Protein AF-A0A1G0J4D3-F1 (afdb_monomer)

Sequence (479 aa):
MLTIAQRDCLKGFVGCELVTIQEKIHYDWGIYLDSVKSYDGVDLGTKILYLEKSITQGCQTFLNTLDKLYKPELMGAAKEANLDFIRSLKTINDLFFNNKVKYGIYGVRDALTHFFSSLGPFNPQDFKDEIQKMIHRGIEVLSQNHQEEIIARKRKREEEEKTIANQSNWRNELDLPSDQRRNSARLVGAQTRLSFIDTAFLAELLRQHNSITTISLSAEDDRLSSLIPSGFFYNRIIMDSELSLTILRRNILEHDERRQHRHAYAAVIGELIRVAGLTVFSLNQAFELTTRQYFQYLNNLNSTEIRELIVAEQLTLERAQRLTPEQFHNLRCSPGVRELIISNQLSLEQALSLTLQQGSNLNTTVVRELMTAGRLSLEQVLVLTARQSDNLSTLAVQELMTAGRLSLEQALSLTSEQGISLNTLAVQQLMTAGRLSLEQALALTTRQRLEITLGNPDAVLAELTQQPQATSSSYRPSF

Structure (mmCIF, N/CA/C/O backbone):
data_AF-A0A1G0J4D3-F1
#
_entry.id   AF-A0A1G0J4D3-F1
#
loop_
_atom_site.group_PDB
_atom_site.id
_atom_site.type_symbol
_atom_site.label_atom_id
_atom_site.label_alt_id
_atom_site.label_comp_id
_atom_site.label_asym_id
_atom_site.label_entity_id
_atom_site.label_seq_id
_atom_site.pdbx_PDB_ins_code
_atom_site.Cartn_x
_atom_site.Cartn_y
_atom_site.Cartn_z
_atom_site.occupancy
_atom_site.B_iso_or_equiv
_atom_site.auth_seq_id
_atom_site.auth_comp_id
_atom_site.auth_asym_id
_atom_site.auth_atom_id
_atom_site.pdbx_PDB_model_num
ATOM 1 N N . MET A 1 1 ? 17.667 19.031 2.108 1.00 80.25 1 MET A N 1
ATOM 2 C CA . MET A 1 1 ? 16.733 18.608 1.046 1.00 80.25 1 MET A CA 1
ATOM 3 C C . MET A 1 1 ? 16.545 17.097 1.129 1.00 80.25 1 MET A C 1
ATOM 5 O O . MET A 1 1 ? 17.538 16.399 1.307 1.00 80.25 1 MET A O 1
ATOM 9 N N . LEU A 1 2 ? 15.306 16.600 1.010 1.00 84.94 2 LEU A N 1
ATOM 10 C CA . LEU A 1 2 ? 15.001 15.160 1.058 1.00 84.94 2 LEU A CA 1
ATOM 11 C C . LEU A 1 2 ? 15.649 14.383 -0.094 1.00 84.94 2 LEU A C 1
ATOM 13 O O . LEU A 1 2 ? 15.691 14.875 -1.226 1.00 84.94 2 LEU A O 1
ATOM 17 N N . THR A 1 3 ? 16.089 13.154 0.185 1.00 87.31 3 THR A N 1
ATOM 18 C CA . THR A 1 3 ? 16.503 12.207 -0.861 1.00 87.31 3 THR A CA 1
ATOM 19 C C . THR A 1 3 ? 15.300 11.756 -1.694 1.00 87.31 3 THR A C 1
ATOM 21 O O . THR A 1 3 ? 14.150 11.911 -1.278 1.00 87.31 3 THR A O 1
ATOM 24 N N . ILE A 1 4 ? 15.554 11.173 -2.871 1.00 81.75 4 ILE A N 1
ATOM 25 C CA . ILE A 1 4 ? 14.494 10.611 -3.728 1.00 81.75 4 ILE A CA 1
ATOM 26 C C . ILE A 1 4 ? 13.693 9.555 -2.952 1.00 81.75 4 ILE A C 1
ATOM 28 O O . ILE A 1 4 ? 12.484 9.693 -2.817 1.00 81.75 4 ILE A O 1
ATOM 32 N N . ALA A 1 5 ? 14.373 8.595 -2.316 1.00 74.31 5 ALA A N 1
ATOM 33 C CA . ALA A 1 5 ? 13.722 7.539 -1.538 1.00 74.31 5 ALA A CA 1
ATOM 34 C C . ALA A 1 5 ? 12.887 8.076 -0.359 1.00 74.31 5 ALA A C 1
ATOM 36 O O . ALA A 1 5 ? 11.788 7.589 -0.102 1.00 74.31 5 ALA A O 1
ATOM 37 N N . GLN A 1 6 ? 13.379 9.099 0.351 1.00 78.88 6 GLN A N 1
ATOM 38 C CA . GLN A 1 6 ? 12.625 9.748 1.429 1.00 78.88 6 GLN A CA 1
ATOM 39 C C . GLN A 1 6 ? 11.379 10.458 0.894 1.00 78.88 6 GLN A C 1
ATOM 41 O O . GLN A 1 6 ? 10.313 10.350 1.498 1.00 78.88 6 GLN A O 1
ATOM 46 N N . ARG A 1 7 ? 11.500 11.159 -0.240 1.00 84.81 7 ARG A N 1
ATOM 47 C CA . ARG A 1 7 ? 10.378 11.848 -0.882 1.00 84.81 7 ARG A CA 1
ATOM 48 C C . ARG A 1 7 ? 9.329 10.856 -1.376 1.00 84.81 7 ARG A C 1
ATOM 50 O O . ARG A 1 7 ? 8.154 11.074 -1.113 1.00 84.81 7 ARG A O 1
ATOM 57 N N . ASP A 1 8 ? 9.732 9.772 -2.031 1.00 78.69 8 ASP A N 1
ATOM 58 C CA . ASP A 1 8 ? 8.810 8.764 -2.568 1.00 78.69 8 ASP A CA 1
ATOM 59 C C . ASP A 1 8 ? 8.074 8.016 -1.448 1.00 78.69 8 ASP A C 1
ATOM 61 O O . ASP A 1 8 ? 6.857 7.846 -1.503 1.00 78.69 8 ASP A O 1
ATOM 65 N N . CYS A 1 9 ? 8.778 7.666 -0.368 1.00 77.38 9 CYS A N 1
ATOM 66 C CA . CYS A 1 9 ? 8.155 7.100 0.829 1.00 77.38 9 CYS A CA 1
ATOM 67 C C . CYS A 1 9 ? 7.154 8.085 1.464 1.00 77.38 9 CYS A C 1
ATOM 69 O O . CYS A 1 9 ? 6.017 7.724 1.770 1.00 77.38 9 CYS A O 1
ATOM 71 N N . LEU A 1 10 ? 7.536 9.361 1.600 1.00 80.38 10 LEU A N 1
ATOM 72 C CA . LEU A 1 10 ? 6.659 10.398 2.146 1.00 80.38 10 LEU A CA 1
ATOM 73 C C . LEU A 1 10 ? 5.417 10.628 1.269 1.00 80.38 10 LEU A C 1
ATOM 75 O O . LEU A 1 10 ? 4.319 10.785 1.803 1.00 80.38 10 LEU A O 1
ATOM 79 N N . LYS A 1 11 ? 5.567 10.584 -0.061 1.00 83.31 11 LYS A N 1
ATOM 80 C CA . LYS A 1 11 ? 4.449 10.638 -1.013 1.00 83.31 11 LYS A CA 1
ATOM 81 C C . LYS A 1 11 ? 3.458 9.498 -0.786 1.00 83.31 11 LYS A C 1
ATOM 83 O O . LYS A 1 11 ? 2.263 9.760 -0.729 1.00 83.31 11 LYS A O 1
ATOM 88 N N . GLY A 1 12 ? 3.936 8.272 -0.569 1.00 72.12 12 GLY A N 1
ATOM 89 C CA . GLY A 1 12 ? 3.065 7.131 -0.262 1.00 72.12 12 GLY A CA 1
ATOM 90 C C . GLY A 1 12 ? 2.218 7.324 1.005 1.00 72.12 12 GLY A C 1
ATOM 91 O O . GLY A 1 12 ? 1.116 6.789 1.108 1.00 72.12 12 GLY A O 1
ATOM 92 N N . PHE A 1 13 ? 2.685 8.132 1.962 1.00 74.62 13 PHE A N 1
ATOM 93 C CA . PHE A 1 13 ? 1.947 8.421 3.193 1.00 74.62 13 PHE A CA 1
ATOM 94 C C . PHE A 1 13 ? 0.997 9.614 3.076 1.00 74.62 13 PHE A C 1
ATOM 96 O O . PHE A 1 13 ? -0.169 9.505 3.456 1.00 74.62 13 PHE A O 1
ATOM 103 N N . VAL A 1 14 ? 1.489 10.757 2.592 1.00 82.50 14 VAL A N 1
ATOM 104 C CA . VAL A 1 14 ? 0.778 12.050 2.659 1.00 82.50 14 VAL A CA 1
ATOM 105 C C . VAL A 1 14 ? 0.734 12.795 1.323 1.00 82.50 14 VAL A C 1
ATOM 107 O O . VAL A 1 14 ? 0.334 13.954 1.286 1.00 82.50 14 VAL A O 1
ATOM 110 N N . GLY A 1 15 ? 1.168 12.166 0.232 1.00 78.75 15 GLY A N 1
ATOM 111 C CA . GLY A 1 15 ? 1.247 12.780 -1.089 1.00 78.75 15 GLY A CA 1
ATOM 112 C C . GLY A 1 15 ? -0.112 13.021 -1.746 1.00 78.75 15 GLY A C 1
ATOM 113 O O . GLY A 1 15 ? -1.117 12.398 -1.415 1.00 78.75 15 GLY A O 1
ATOM 114 N N . CYS A 1 16 ? -0.117 13.938 -2.709 1.00 79.69 16 CYS A N 1
ATOM 115 C CA . CYS A 1 16 ? -1.209 14.149 -3.653 1.00 79.69 16 CYS A CA 1
ATOM 116 C C . CYS A 1 16 ? -0.578 14.512 -5.002 1.00 79.69 16 CYS A C 1
ATOM 118 O O . CYS A 1 16 ? 0.007 15.594 -5.139 1.00 79.69 16 CYS A O 1
ATOM 120 N N . GLU A 1 17 ? -0.626 13.609 -5.980 1.00 78.81 17 GLU A N 1
ATOM 121 C CA . GLU A 1 17 ? -0.011 13.820 -7.294 1.00 78.81 17 GLU A CA 1
ATOM 122 C C . GLU A 1 17 ? -1.015 13.652 -8.425 1.00 78.81 17 GLU A C 1
ATOM 124 O O . GLU A 1 17 ? -1.852 12.759 -8.422 1.00 78.81 17 GLU A O 1
ATOM 129 N N . LEU A 1 18 ? -0.925 14.550 -9.405 1.00 75.50 18 LEU A N 1
ATOM 130 C CA . LEU A 1 18 ? -1.690 14.450 -10.636 1.00 75.50 18 LEU A CA 1
ATOM 131 C C . LEU A 1 18 ? -1.098 13.320 -11.481 1.00 75.50 18 LEU A C 1
ATOM 133 O O . LEU A 1 18 ? 0.056 13.411 -11.900 1.00 75.50 18 LEU A O 1
ATOM 137 N N . VAL A 1 19 ? -1.891 12.297 -11.762 1.00 73.81 19 VAL A N 1
ATOM 138 C CA . VAL A 1 19 ? -1.533 11.192 -12.646 1.00 73.81 19 VAL A CA 1
ATOM 139 C C . VAL A 1 19 ? -2.452 11.244 -13.859 1.00 73.81 19 VAL A C 1
ATOM 141 O O . VAL A 1 19 ? -3.677 11.243 -13.744 1.00 73.81 19 VAL A O 1
ATOM 144 N N . THR A 1 20 ? -1.854 11.328 -15.045 1.00 61.28 20 THR A N 1
ATOM 145 C CA . THR A 1 20 ? -2.599 11.288 -16.308 1.00 61.28 20 THR A CA 1
ATOM 146 C C . THR A 1 20 ? -2.457 9.895 -16.897 1.00 61.28 20 THR A C 1
ATOM 148 O O . THR A 1 20 ? -1.362 9.505 -17.297 1.00 61.28 20 THR A O 1
ATOM 151 N N . ILE A 1 21 ? -3.555 9.142 -16.940 1.00 60.88 21 ILE A N 1
ATOM 152 C CA . ILE A 1 21 ? -3.608 7.819 -17.571 1.00 60.88 21 ILE A CA 1
ATOM 153 C C . ILE A 1 21 ? -4.717 7.873 -18.615 1.00 60.88 21 ILE A C 1
ATOM 155 O O . ILE A 1 21 ? -5.859 8.170 -18.275 1.00 60.88 21 ILE A O 1
ATOM 159 N N . GLN A 1 22 ? -4.386 7.594 -19.881 1.00 61.81 22 GLN A N 1
ATOM 160 C CA . GLN A 1 22 ? -5.367 7.492 -20.975 1.00 61.81 22 GLN A CA 1
ATOM 161 C C . GLN A 1 22 ? -6.316 8.707 -21.062 1.00 61.81 22 GLN A C 1
ATOM 163 O O . GLN A 1 22 ? -7.534 8.550 -21.084 1.00 61.81 22 GLN A O 1
ATOM 168 N N . GLU A 1 23 ? -5.758 9.924 -21.043 1.00 58.19 23 GLU A N 1
ATOM 169 C CA . GLU A 1 23 ? -6.499 11.203 -21.111 1.00 58.19 23 GLU A CA 1
ATOM 170 C C . GLU A 1 23 ? -7.454 11.491 -19.936 1.00 58.19 23 GLU A C 1
ATOM 172 O O . GLU A 1 23 ? -8.075 12.554 -19.893 1.00 58.19 23 GLU A O 1
ATOM 177 N N . LYS A 1 24 ? -7.534 10.610 -18.931 1.00 56.47 24 LYS A N 1
ATOM 178 C CA . LYS A 1 24 ? -8.230 10.893 -17.676 1.00 56.47 24 LYS A CA 1
ATOM 179 C C . LYS A 1 24 ? -7.252 11.408 -16.632 1.00 56.47 24 LYS A C 1
ATOM 181 O O . LYS A 1 24 ? -6.213 10.807 -16.351 1.00 56.47 24 LYS A O 1
ATOM 186 N N . ILE A 1 25 ? -7.618 12.544 -16.052 1.00 68.62 25 ILE A N 1
ATOM 187 C CA . ILE A 1 25 ? -6.897 13.161 -14.949 1.00 68.62 25 ILE A CA 1
ATOM 188 C C . ILE A 1 25 ? -7.377 12.509 -13.652 1.00 68.62 25 ILE A C 1
ATOM 190 O O . ILE A 1 25 ? -8.534 12.671 -13.261 1.00 68.62 25 ILE A O 1
ATOM 194 N N . HIS A 1 26 ? -6.484 11.783 -12.986 1.00 74.44 26 HIS A N 1
ATOM 195 C CA . HIS A 1 26 ? -6.712 11.226 -11.658 1.00 74.44 26 HIS A CA 1
ATOM 196 C C . HIS A 1 26 ? -5.673 11.777 -10.681 1.00 74.44 26 HIS A C 1
ATOM 198 O O . HIS A 1 26 ? -4.576 12.164 -11.073 1.00 74.44 26 HIS A O 1
ATOM 204 N N . TYR A 1 27 ? -6.023 11.847 -9.401 1.00 77.94 27 TYR A N 1
ATOM 205 C CA . TYR A 1 27 ? -5.075 12.202 -8.349 1.00 77.94 27 TYR A CA 1
ATOM 206 C C . TYR A 1 27 ? -4.734 10.943 -7.564 1.00 77.94 27 TYR A C 1
ATOM 208 O O . TYR A 1 27 ? -5.650 10.287 -7.066 1.00 77.94 27 TYR A O 1
ATOM 216 N N . ASP A 1 28 ? -3.447 10.629 -7.466 1.00 78.62 28 ASP A N 1
ATOM 217 C CA . ASP A 1 28 ? -2.931 9.605 -6.565 1.00 78.62 28 ASP A CA 1
ATOM 218 C C . ASP A 1 28 ? -2.740 10.212 -5.173 1.00 78.62 28 ASP A C 1
ATOM 220 O O . ASP A 1 28 ? -2.178 11.306 -5.033 1.00 78.62 28 ASP A O 1
ATOM 224 N N . TRP A 1 29 ? -3.267 9.536 -4.157 1.00 79.00 29 TRP A N 1
ATOM 225 C CA . TRP A 1 29 ? -3.338 10.028 -2.785 1.00 79.00 29 TRP A CA 1
ATOM 226 C C . TRP A 1 29 ? -2.551 9.101 -1.869 1.00 79.00 29 TRP A C 1
ATOM 228 O O . TRP A 1 29 ? -2.761 7.892 -1.853 1.00 79.00 29 TRP A O 1
ATOM 238 N N . GLY A 1 30 ? -1.689 9.686 -1.041 1.00 76.75 30 GLY A N 1
ATOM 239 C CA . GLY A 1 30 ? -1.041 8.959 0.037 1.00 76.75 30 GLY A CA 1
ATOM 240 C C . GLY A 1 30 ? -2.078 8.403 1.013 1.00 76.75 30 GLY A C 1
ATOM 241 O O . GLY A 1 30 ? -3.129 9.012 1.231 1.00 76.75 30 GLY A O 1
ATOM 242 N N . ILE A 1 31 ? -1.759 7.265 1.630 1.00 76.56 31 ILE A N 1
ATOM 243 C CA . ILE A 1 31 ? -2.691 6.447 2.425 1.00 76.56 31 ILE A CA 1
ATOM 244 C C . ILE A 1 31 ? -3.465 7.278 3.466 1.00 76.56 31 ILE A C 1
ATOM 246 O O . ILE A 1 31 ? -4.669 7.085 3.654 1.00 76.56 31 ILE A O 1
ATOM 250 N N . TYR A 1 32 ? -2.807 8.235 4.131 1.00 85.62 32 TYR A N 1
ATOM 251 C CA . TYR A 1 32 ? -3.454 9.053 5.160 1.00 85.62 32 TYR A CA 1
ATOM 252 C C . TYR A 1 32 ? -4.364 10.135 4.576 1.00 85.62 32 TYR A C 1
ATOM 254 O O . TYR A 1 32 ? -5.433 10.393 5.131 1.00 85.62 32 TYR A O 1
ATOM 262 N N . LEU A 1 33 ? -3.982 10.764 3.460 1.00 86.25 33 LEU A N 1
ATOM 263 C CA . LEU A 1 33 ? -4.863 11.727 2.799 1.00 86.25 33 LEU A CA 1
ATOM 264 C C . LEU A 1 33 ? -6.063 11.038 2.148 1.00 86.25 33 LEU A C 1
ATOM 266 O O . LEU A 1 33 ? -7.168 11.575 2.215 1.00 86.25 33 LEU A O 1
ATOM 270 N N . ASP A 1 34 ? -5.876 9.847 1.580 1.00 85.94 34 ASP A N 1
ATOM 271 C CA . ASP A 1 34 ? -6.977 9.069 1.013 1.00 85.94 34 ASP A CA 1
ATOM 272 C C . ASP A 1 34 ? -7.981 8.640 2.093 1.00 85.94 34 ASP A C 1
ATOM 274 O O . ASP A 1 34 ? -9.190 8.797 1.922 1.00 85.94 34 ASP A O 1
ATOM 278 N N . SER A 1 35 ? -7.491 8.231 3.268 1.00 85.12 35 SER A N 1
ATOM 279 C CA . SER A 1 35 ? -8.334 7.933 4.438 1.00 85.12 35 SER A CA 1
ATOM 280 C C . SER A 1 35 ? -9.130 9.159 4.913 1.00 85.12 35 SER A C 1
ATOM 282 O O . SER A 1 35 ? -10.306 9.062 5.261 1.00 85.12 35 SER A O 1
ATOM 284 N N . VAL A 1 36 ? -8.519 10.351 4.895 1.00 91.31 36 VAL A N 1
ATOM 285 C CA . VAL A 1 36 ? -9.209 11.613 5.225 1.00 91.31 36 VAL A CA 1
ATOM 286 C C . VAL A 1 36 ? -10.280 11.954 4.188 1.00 91.31 36 VAL A C 1
ATOM 288 O O . VAL A 1 36 ? -11.389 12.363 4.541 1.00 91.31 36 VAL A O 1
ATOM 291 N N . LYS A 1 37 ? -9.959 11.782 2.906 1.00 91.06 37 LYS A N 1
ATOM 292 C CA . LYS A 1 37 ? -10.846 12.075 1.779 1.00 91.06 37 LYS A CA 1
ATOM 293 C C . LYS A 1 37 ? -12.049 11.132 1.733 1.00 91.06 37 LYS A C 1
ATOM 295 O O . LYS A 1 37 ? -13.166 11.620 1.567 1.00 91.06 37 LYS A O 1
ATOM 300 N N . SER A 1 38 ? -11.835 9.831 1.901 1.00 88.94 38 SER A N 1
ATOM 301 C CA . SER A 1 38 ? -12.855 8.778 1.774 1.00 88.94 38 SER A CA 1
ATOM 302 C C . SER A 1 38 ? -13.813 8.675 2.965 1.00 88.94 38 SER A C 1
ATOM 304 O O . SER A 1 38 ? -14.865 8.057 2.851 1.00 88.94 38 SER A O 1
ATOM 306 N N . TYR A 1 39 ? -13.496 9.288 4.108 1.00 92.94 39 TYR A N 1
ATOM 307 C CA . TYR A 1 39 ? -14.358 9.205 5.285 1.00 92.94 39 TYR A CA 1
ATOM 308 C C . TYR A 1 39 ? -15.636 10.050 5.149 1.00 92.94 39 TYR A C 1
ATOM 310 O O . TYR A 1 39 ? -15.591 11.276 5.214 1.00 92.94 39 TYR A O 1
ATOM 318 N N . ASP A 1 40 ? -16.802 9.419 5.042 1.00 91.75 40 ASP A N 1
ATOM 319 C CA . ASP A 1 40 ? -18.080 10.120 4.811 1.00 91.75 40 ASP A CA 1
ATOM 320 C C . ASP A 1 40 ? -18.756 10.669 6.080 1.00 91.75 40 ASP A C 1
ATOM 322 O O . ASP A 1 40 ? -19.785 11.340 6.016 1.00 91.75 40 ASP A O 1
ATOM 326 N N . GLY A 1 41 ? -18.187 10.421 7.264 1.00 90.19 41 GLY A N 1
ATOM 327 C CA . GLY A 1 41 ? -18.811 10.809 8.534 1.00 90.19 41 GLY A CA 1
ATOM 328 C C . GLY A 1 41 ? -18.705 12.296 8.901 1.00 90.19 41 GLY A C 1
ATOM 329 O O . GLY A 1 41 ? -19.231 12.690 9.952 1.00 90.19 41 GLY A O 1
ATOM 330 N N . VAL A 1 42 ? -18.022 13.108 8.082 1.00 93.19 42 VAL A N 1
ATOM 331 C CA . VAL A 1 42 ? -17.946 14.578 8.180 1.00 93.19 42 VAL A CA 1
ATOM 332 C C . VAL A 1 42 ? -17.938 15.233 6.796 1.00 93.19 42 VAL A C 1
ATOM 334 O O . VAL A 1 42 ? -17.523 14.629 5.808 1.00 93.19 42 VAL A O 1
ATOM 337 N N . ASP A 1 43 ? -18.361 16.495 6.736 1.00 93.94 43 ASP A N 1
ATOM 338 C CA . ASP A 1 43 ? -18.357 17.278 5.503 1.00 93.94 43 ASP A CA 1
ATOM 339 C C . ASP A 1 43 ? -16.943 17.705 5.068 1.00 93.94 43 ASP A C 1
ATOM 341 O O . ASP A 1 43 ? -15.987 17.715 5.851 1.00 93.94 43 ASP A O 1
ATOM 345 N N . LEU A 1 44 ? -16.824 18.102 3.801 1.00 92.88 44 LEU A N 1
ATOM 346 C CA . LEU A 1 44 ? -15.562 18.494 3.174 1.00 92.88 44 LEU A CA 1
ATOM 347 C C . LEU A 1 44 ? -14.873 19.681 3.869 1.00 92.88 44 LEU A C 1
ATOM 349 O O . LEU A 1 44 ? -13.650 19.685 4.005 1.00 92.88 44 LEU A O 1
ATOM 353 N N . GLY A 1 45 ? -15.640 20.657 4.365 1.00 93.69 45 GLY A N 1
ATOM 354 C CA . GLY A 1 45 ? -15.091 21.794 5.102 1.00 93.69 45 GLY A CA 1
ATOM 355 C C . GLY A 1 45 ? -14.469 21.367 6.426 1.00 93.69 45 GLY A C 1
ATOM 356 O O . GLY A 1 45 ? -13.368 21.806 6.761 1.00 93.69 45 GLY A O 1
ATOM 357 N N . THR A 1 46 ? -15.115 20.444 7.140 1.00 95.31 46 THR A N 1
ATOM 358 C CA . THR A 1 46 ? -14.546 19.829 8.347 1.00 95.31 46 THR A CA 1
ATOM 359 C C . THR A 1 46 ? -13.260 19.054 8.028 1.00 95.31 46 THR A C 1
ATOM 361 O O . THR A 1 46 ? -12.273 19.213 8.746 1.00 95.31 46 THR A O 1
ATOM 364 N N . LYS A 1 47 ? -13.209 18.272 6.938 1.00 95.62 47 LYS A N 1
ATOM 365 C CA . LYS A 1 47 ? -11.980 17.559 6.524 1.00 95.62 47 LYS A CA 1
ATOM 366 C C . LYS A 1 47 ? -10.814 18.528 6.311 1.00 95.62 47 LYS A C 1
ATOM 368 O O . LYS A 1 47 ? -9.745 18.346 6.892 1.00 95.62 47 LYS A O 1
ATOM 373 N N . ILE A 1 48 ? -11.043 19.590 5.537 1.00 95.81 48 ILE A N 1
ATOM 374 C CA . ILE A 1 48 ? -10.027 20.606 5.229 1.00 95.81 48 ILE A CA 1
ATOM 375 C C . ILE A 1 48 ? -9.574 21.341 6.494 1.00 95.81 48 ILE A C 1
ATOM 377 O O . ILE A 1 48 ? -8.374 21.488 6.712 1.00 95.81 48 ILE A O 1
ATOM 381 N N . LEU A 1 49 ? -10.507 21.739 7.367 1.00 96.31 49 LEU A N 1
ATOM 382 C CA . LEU A 1 49 ? -10.176 22.390 8.638 1.00 96.31 49 LEU A CA 1
ATOM 383 C C . LEU A 1 49 ? -9.202 21.550 9.470 1.00 96.31 49 LEU A C 1
ATOM 385 O O . LEU A 1 49 ? -8.242 22.070 10.034 1.00 96.31 49 LEU A O 1
ATOM 389 N N . TYR A 1 50 ? -9.446 20.245 9.564 1.00 97.31 50 TYR A N 1
ATOM 390 C CA . TYR A 1 50 ? -8.618 19.367 10.382 1.00 97.31 50 TYR A CA 1
ATOM 391 C C . TYR A 1 50 ? -7.283 19.009 9.725 1.00 97.31 50 TYR A C 1
ATOM 393 O O . TYR A 1 50 ? -6.298 18.838 10.445 1.00 97.31 50 TYR A O 1
ATOM 401 N N . LEU A 1 51 ? -7.207 18.987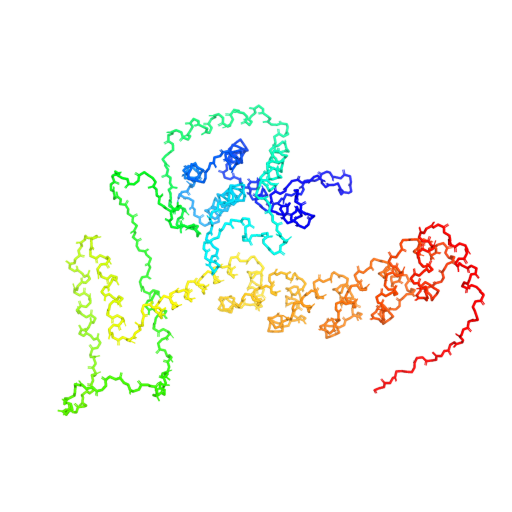 8.391 1.00 97.00 51 LEU A N 1
ATOM 402 C CA . LEU A 1 51 ? -5.932 18.927 7.673 1.00 97.00 51 LEU A CA 1
ATOM 403 C C . LEU A 1 51 ? -5.074 20.165 7.956 1.00 97.00 51 LEU A C 1
ATOM 405 O O . LEU A 1 51 ? -3.910 20.023 8.323 1.00 97.00 51 LEU A O 1
ATOM 409 N N . GLU A 1 52 ? -5.644 21.369 7.893 1.00 96.69 52 GLU A N 1
ATOM 410 C CA . GLU A 1 52 ? -4.925 22.601 8.249 1.00 96.69 52 GLU A CA 1
ATOM 411 C C . GLU A 1 52 ? -4.469 22.585 9.713 1.00 96.69 52 GLU A C 1
ATOM 413 O O . GLU A 1 52 ? -3.316 22.897 10.023 1.00 96.69 52 GLU A O 1
ATOM 418 N N . LYS A 1 53 ? -5.345 22.165 10.636 1.00 97.38 53 LYS A N 1
ATOM 419 C CA . LYS A 1 53 ? -4.999 22.028 12.059 1.00 97.38 53 LYS A CA 1
ATOM 420 C C . LYS A 1 53 ? -3.883 21.004 12.283 1.00 97.38 53 LYS A C 1
ATOM 422 O O . LYS A 1 53 ? -3.038 21.235 13.145 1.00 97.38 53 LYS A O 1
ATOM 427 N N . SER A 1 54 ? -3.816 19.935 11.485 1.00 96.88 54 SER A N 1
ATOM 428 C CA . SER A 1 54 ? -2.776 18.902 11.605 1.00 96.88 54 SER A CA 1
ATOM 429 C C . SER A 1 54 ? -1.361 19.423 11.338 1.00 96.88 54 SER A C 1
ATOM 431 O O . SER A 1 54 ? -0.411 18.880 11.894 1.00 96.88 54 SER A O 1
ATOM 433 N N . ILE A 1 55 ? -1.215 20.510 10.574 1.00 96.75 55 ILE A N 1
ATOM 434 C CA . ILE A 1 55 ? 0.084 21.139 10.274 1.00 96.75 55 ILE A CA 1
ATOM 435 C C . ILE A 1 55 ? 0.284 22.501 10.962 1.00 96.75 55 ILE A C 1
ATOM 437 O O . ILE A 1 55 ? 1.345 23.107 10.850 1.00 96.75 55 ILE A O 1
ATOM 441 N N . THR A 1 56 ? -0.709 23.001 11.703 1.00 95.62 56 THR A N 1
ATOM 442 C CA . THR A 1 56 ? -0.620 24.297 12.411 1.00 95.62 56 THR A CA 1
ATOM 443 C C . THR A 1 56 ? -0.665 24.163 13.931 1.00 95.62 56 THR A C 1
ATOM 445 O O . THR A 1 56 ? -0.122 25.013 14.635 1.00 95.62 56 THR A O 1
ATOM 448 N N . GLN A 1 57 ? -1.263 23.096 14.464 1.00 95.00 57 GLN A N 1
ATOM 449 C CA . GLN A 1 57 ? -1.400 22.875 15.902 1.00 95.00 57 GLN A CA 1
ATOM 450 C C . GLN A 1 57 ? -0.392 21.840 16.405 1.00 95.00 57 GLN A C 1
ATOM 452 O O . GLN A 1 57 ? -0.328 20.722 15.902 1.00 95.00 57 GLN A O 1
ATOM 457 N N . GLY A 1 58 ? 0.356 22.181 17.459 1.00 91.94 58 GLY A N 1
ATOM 458 C CA . GLY A 1 58 ? 1.224 21.217 18.141 1.00 91.94 58 GLY A CA 1
ATOM 459 C C . GLY A 1 58 ? 0.437 20.052 18.760 1.00 91.94 58 GLY A C 1
ATOM 460 O O . GLY A 1 58 ? -0.755 20.182 19.045 1.00 91.94 58 GLY A O 1
ATOM 461 N N . CYS A 1 59 ? 1.121 18.931 19.013 1.00 92.44 59 CYS A N 1
ATOM 462 C CA . CYS A 1 59 ? 0.526 17.635 19.375 1.00 92.44 59 CYS A CA 1
ATOM 463 C C . CYS A 1 59 ? -0.612 17.705 20.407 1.00 92.44 59 CYS A C 1
ATOM 465 O O . CYS A 1 59 ? -1.718 17.243 20.138 1.00 92.44 59 CYS A O 1
ATOM 467 N N . GLN A 1 60 ? -0.385 18.314 21.577 1.00 90.50 60 GLN A N 1
ATOM 468 C CA . GLN A 1 60 ? -1.401 18.335 22.636 1.00 90.50 60 GLN A CA 1
ATOM 469 C C . GLN A 1 60 ? -2.627 19.179 22.264 1.00 90.50 60 GLN A C 1
ATOM 471 O O . GLN A 1 60 ? -3.759 18.783 22.546 1.00 90.50 60 GLN A O 1
ATOM 476 N N . THR A 1 61 ? -2.413 20.332 21.628 1.00 92.75 61 THR A N 1
ATOM 477 C CA . THR A 1 61 ? -3.504 21.187 21.142 1.00 92.75 61 THR A CA 1
ATOM 478 C C . THR A 1 61 ? -4.316 20.443 20.093 1.00 92.75 61 THR A C 1
ATOM 480 O O . THR A 1 61 ? -5.541 20.423 20.169 1.00 92.75 61 THR A O 1
ATOM 483 N N . PHE A 1 62 ? -3.637 19.762 19.170 1.00 95.88 62 PHE A N 1
ATOM 484 C CA . PHE A 1 62 ? -4.292 18.998 18.122 1.00 95.88 62 PHE A CA 1
ATOM 485 C C . PHE A 1 62 ? -5.072 17.797 18.668 1.00 95.88 62 PHE A C 1
ATOM 487 O O . PHE A 1 62 ? -6.212 17.583 18.271 1.00 95.88 62 PHE A O 1
ATOM 494 N N . LEU A 1 63 ? -4.526 17.069 19.647 1.00 92.31 63 LEU A N 1
ATOM 495 C CA . LEU A 1 63 ? -5.232 15.996 20.354 1.00 92.31 63 LEU A CA 1
ATOM 496 C C . LEU A 1 63 ? -6.547 16.487 20.981 1.00 92.31 63 LEU A C 1
ATOM 498 O O . LEU A 1 63 ? -7.573 15.824 20.857 1.00 92.31 63 LEU A O 1
ATOM 502 N N . ASN A 1 64 ? -6.544 17.671 21.600 1.00 91.19 64 ASN A N 1
ATOM 503 C CA . ASN A 1 64 ? -7.766 18.269 22.147 1.00 91.19 64 ASN A CA 1
ATOM 504 C C . ASN A 1 64 ? -8.764 18.659 21.043 1.00 91.19 64 ASN A C 1
ATOM 506 O O . ASN A 1 64 ? -9.971 18.611 21.259 1.00 91.19 64 ASN A O 1
ATOM 510 N N . THR A 1 65 ? -8.285 19.038 19.857 1.00 93.19 65 THR A N 1
ATOM 511 C CA . THR A 1 65 ? -9.147 19.288 18.695 1.00 93.19 65 THR A CA 1
ATOM 512 C C . THR A 1 65 ? -9.749 17.981 18.156 1.00 93.19 65 THR A C 1
ATOM 514 O O . THR A 1 65 ? -10.933 17.943 17.812 1.00 93.19 65 THR A O 1
ATOM 517 N N . LEU A 1 66 ? -8.967 16.896 18.113 1.00 94.62 66 LEU A N 1
ATOM 518 C CA . LEU A 1 66 ? -9.415 15.565 17.683 1.00 94.62 66 LEU A CA 1
ATOM 519 C C . LEU A 1 66 ? -10.444 14.950 18.642 1.00 94.62 66 LEU A C 1
ATOM 521 O O . LEU A 1 66 ? -11.371 14.286 18.185 1.00 94.62 66 LEU A O 1
ATOM 525 N N . ASP A 1 67 ? -10.368 15.251 19.941 1.00 92.31 67 ASP A N 1
ATOM 526 C CA . ASP A 1 67 ? -11.399 14.859 20.915 1.00 92.31 67 ASP A CA 1
ATOM 527 C C . ASP A 1 67 ? -12.809 15.346 20.540 1.00 92.31 67 ASP A C 1
ATOM 529 O O . ASP A 1 67 ? -13.795 14.786 21.012 1.00 92.31 67 ASP A O 1
ATOM 533 N N . LYS A 1 68 ? -12.922 16.385 19.702 1.00 91.62 68 LYS A N 1
ATOM 534 C CA . LYS A 1 68 ? -14.203 16.925 19.218 1.00 91.62 68 LYS A CA 1
ATOM 535 C C . LYS A 1 68 ? -14.701 16.252 17.934 1.00 91.62 68 LYS A C 1
ATOM 537 O O . LYS A 1 68 ? -15.830 16.510 17.514 1.00 91.62 68 LYS A O 1
ATOM 542 N N . LEU A 1 69 ? -13.864 15.449 17.271 1.00 92.56 69 LEU A N 1
ATOM 543 C CA . LEU A 1 69 ? -14.238 14.640 16.100 1.00 92.56 69 LEU A CA 1
ATOM 544 C C . LEU A 1 69 ? -14.684 13.233 16.463 1.00 92.56 69 LEU A C 1
ATOM 546 O O . LEU A 1 69 ? -15.380 12.601 15.665 1.00 92.56 69 LEU A O 1
ATOM 550 N N . TYR A 1 70 ? -14.237 12.729 17.610 1.00 92.12 70 TYR A N 1
ATOM 551 C CA . TYR A 1 70 ? -14.570 11.384 18.032 1.00 92.12 70 TYR A CA 1
ATOM 552 C C . TYR A 1 70 ? -16.045 11.281 18.411 1.00 92.12 70 TYR A C 1
ATOM 554 O O . TYR A 1 70 ? -16.549 12.074 19.209 1.00 92.12 70 TYR A O 1
ATOM 562 N N . LYS A 1 71 ? -16.718 10.284 17.837 1.00 88.44 71 LYS A N 1
ATOM 563 C CA . LYS A 1 71 ? -18.141 10.004 18.044 1.00 88.44 71 LYS A CA 1
ATOM 564 C C . LYS A 1 71 ? -18.295 8.687 18.817 1.00 88.44 71 LYS A C 1
ATOM 566 O O . LYS A 1 71 ? -18.351 7.629 18.186 1.00 88.44 71 LYS A O 1
ATOM 571 N N . PRO A 1 72 ? -18.312 8.711 20.167 1.00 84.31 72 PRO A N 1
ATOM 572 C CA . PRO A 1 72 ? -18.385 7.498 20.992 1.00 8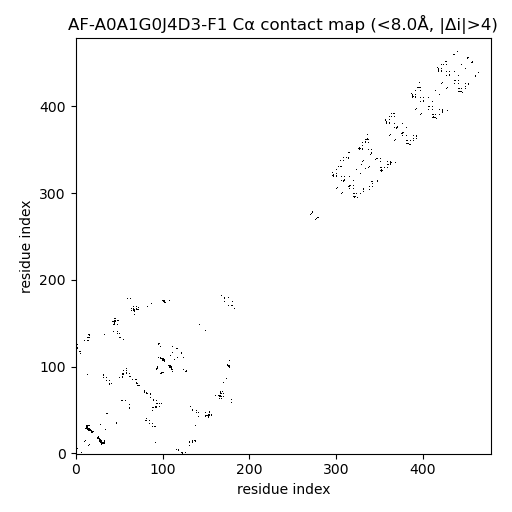4.31 72 PRO A CA 1
ATOM 573 C C . PRO A 1 72 ? -19.665 6.676 20.782 1.00 84.31 72 PRO A C 1
ATOM 575 O O . PRO A 1 72 ? -19.708 5.510 21.158 1.00 84.31 72 PRO A O 1
ATOM 578 N N . GLU A 1 73 ? -20.708 7.278 20.213 1.00 88.00 73 GLU A N 1
ATOM 579 C CA . GLU A 1 73 ? -21.977 6.636 19.879 1.00 88.00 73 GLU A CA 1
ATOM 580 C C . GLU A 1 73 ? -21.906 5.703 18.659 1.00 88.00 73 GLU A C 1
ATOM 582 O O . GLU A 1 73 ? -22.820 4.905 18.447 1.00 88.00 73 GLU A O 1
ATOM 587 N N . LEU A 1 74 ? -20.845 5.788 17.847 1.00 86.69 74 LEU A N 1
ATOM 588 C CA . LEU A 1 74 ? -20.663 4.905 16.697 1.00 86.69 74 LEU A CA 1
ATOM 589 C C . LEU A 1 74 ? -20.251 3.498 17.142 1.00 86.69 74 LEU A C 1
ATOM 591 O O . LEU A 1 74 ? -19.491 3.319 18.091 1.00 86.69 74 LEU A O 1
ATOM 595 N N . MET A 1 75 ? -20.707 2.488 16.397 1.00 82.12 75 MET A N 1
ATOM 596 C CA . MET A 1 75 ? -20.428 1.072 16.659 1.00 82.12 75 MET A CA 1
ATOM 597 C C . MET A 1 75 ? -19.967 0.358 15.381 1.00 82.12 75 MET A C 1
ATOM 599 O O . MET A 1 75 ? -20.276 0.788 14.267 1.00 82.12 75 MET A O 1
ATOM 603 N N . GLY A 1 76 ? -19.233 -0.747 15.542 1.00 86.44 76 GLY A N 1
ATOM 604 C CA . GLY A 1 76 ? -18.778 -1.591 14.432 1.00 86.44 76 GLY A CA 1
ATOM 605 C C . GLY A 1 76 ? -17.959 -0.825 13.387 1.00 86.44 76 GLY A C 1
ATOM 606 O O . GLY A 1 76 ? -17.112 -0.005 13.730 1.00 86.44 76 GLY A O 1
ATOM 607 N N . ALA A 1 77 ? -18.243 -1.066 12.104 1.00 81.31 77 ALA A N 1
ATOM 608 C CA . ALA A 1 77 ? -17.496 -0.481 10.988 1.00 81.31 77 ALA A CA 1
ATOM 609 C C . ALA A 1 77 ? -17.506 1.060 10.973 1.00 81.31 77 ALA A C 1
ATOM 611 O O . ALA A 1 77 ? -16.505 1.675 10.620 1.00 81.31 77 ALA A O 1
ATOM 612 N N . ALA A 1 78 ? -18.602 1.697 11.399 1.00 81.81 78 ALA A N 1
ATOM 613 C CA . ALA A 1 78 ? -18.683 3.158 11.446 1.00 81.81 78 ALA A CA 1
ATOM 614 C C . ALA A 1 78 ? -17.745 3.753 12.508 1.00 81.81 78 ALA A C 1
ATOM 616 O O . ALA A 1 78 ? -17.158 4.815 12.297 1.00 81.81 78 ALA A O 1
ATOM 617 N N . LYS A 1 79 ? -17.584 3.055 13.640 1.00 89.62 79 LYS A N 1
ATOM 618 C CA . LYS A 1 79 ? -16.637 3.442 14.689 1.00 89.62 79 LYS A CA 1
ATOM 619 C C . LYS A 1 79 ? -15.201 3.330 14.192 1.00 89.62 79 LYS A C 1
ATOM 621 O O . LYS A 1 79 ? -14.438 4.278 14.352 1.00 89.62 79 LYS A O 1
ATOM 626 N N . GLU A 1 80 ? -14.861 2.209 13.558 1.00 85.00 80 GLU A N 1
ATOM 627 C CA . GLU A 1 80 ? -13.523 1.999 12.995 1.00 85.00 80 GLU A CA 1
ATOM 628 C C . GLU A 1 80 ? -13.202 3.038 11.919 1.00 85.00 80 GLU A C 1
ATOM 630 O O . GLU A 1 80 ? -12.153 3.666 11.987 1.00 85.00 80 GLU A O 1
ATOM 635 N N . ALA A 1 81 ? -14.141 3.351 11.021 1.00 85.44 81 ALA A N 1
ATOM 636 C CA . ALA A 1 81 ? -13.953 4.412 10.032 1.00 85.44 81 ALA A CA 1
ATOM 637 C C . ALA A 1 81 ? -13.699 5.792 10.679 1.00 85.44 81 ALA A C 1
ATOM 639 O O . ALA A 1 81 ? -12.848 6.552 10.216 1.00 85.44 81 ALA A O 1
ATOM 640 N N . ASN A 1 82 ? -14.395 6.125 11.777 1.00 93.62 82 ASN A N 1
ATOM 641 C CA . ASN A 1 82 ? -14.139 7.362 12.526 1.00 93.62 82 ASN A CA 1
ATOM 642 C C . ASN A 1 82 ? -12.759 7.355 13.202 1.00 93.62 82 ASN A C 1
ATOM 644 O O . ASN A 1 82 ? -12.073 8.379 13.198 1.00 93.62 82 ASN A O 1
ATOM 648 N N . LEU A 1 83 ? -12.337 6.217 13.757 1.00 90.56 83 LEU A N 1
ATOM 649 C CA . LEU A 1 83 ? -11.011 6.059 14.352 1.00 90.56 83 LEU A CA 1
ATOM 650 C C . LEU A 1 83 ? -9.898 6.116 13.303 1.00 90.56 83 LEU A C 1
ATOM 652 O O . LEU A 1 83 ? -8.887 6.762 13.559 1.00 90.56 83 LEU A O 1
ATOM 656 N N . ASP A 1 84 ? -10.081 5.512 12.132 1.00 88.69 84 ASP A N 1
ATOM 657 C CA . ASP A 1 84 ? -9.133 5.543 11.012 1.00 88.69 84 ASP A CA 1
ATOM 658 C C . ASP A 1 84 ? -8.952 6.965 10.475 1.00 88.69 84 ASP A C 1
ATOM 660 O O . ASP A 1 84 ? -7.823 7.415 10.249 1.00 88.69 84 ASP A O 1
ATOM 664 N N . PHE A 1 85 ? -10.051 7.716 10.366 1.00 93.88 85 PHE A N 1
ATOM 665 C CA . PHE A 1 85 ? -10.033 9.138 10.035 1.00 93.88 85 PHE A CA 1
ATOM 666 C C . PHE A 1 85 ? -9.209 9.952 11.046 1.00 93.88 85 PHE A C 1
ATOM 668 O O . PHE A 1 85 ? -8.298 10.697 10.673 1.00 93.88 85 PHE A O 1
ATOM 675 N N . ILE A 1 86 ? -9.478 9.772 12.343 1.00 95.06 86 ILE A N 1
ATOM 676 C CA . ILE A 1 86 ? -8.753 10.454 13.426 1.00 95.06 86 ILE A CA 1
ATOM 677 C C . ILE A 1 86 ? -7.279 10.030 13.461 1.00 95.06 86 ILE A C 1
ATOM 679 O O . ILE A 1 86 ? -6.398 10.873 13.652 1.00 95.06 86 ILE A O 1
ATOM 683 N N . ARG A 1 87 ? -6.991 8.741 13.251 1.00 93.38 87 ARG A N 1
ATOM 684 C CA . ARG A 1 87 ? -5.633 8.188 13.227 1.00 93.38 87 ARG A CA 1
ATOM 685 C C . ARG A 1 87 ? -4.832 8.785 12.080 1.00 93.38 87 ARG A C 1
ATOM 687 O O . ARG A 1 87 ? -3.712 9.216 12.312 1.00 93.38 87 ARG A O 1
ATOM 694 N N . SER A 1 88 ? -5.422 8.904 10.894 1.00 93.44 88 SER A N 1
ATOM 695 C CA . SER A 1 88 ? -4.771 9.499 9.721 1.00 93.44 88 SER A CA 1
ATOM 696 C C . SER A 1 88 ? -4.389 10.959 9.958 1.00 93.44 88 SER A C 1
ATOM 698 O O . SER A 1 88 ? -3.241 11.348 9.744 1.00 93.44 88 SER A O 1
ATOM 700 N N . LEU A 1 89 ? -5.313 11.754 10.508 1.00 96.06 89 LEU A N 1
ATOM 701 C CA . LEU A 1 89 ? -5.042 13.136 10.909 1.00 96.06 89 LEU A CA 1
ATOM 702 C C . LEU A 1 89 ? -3.926 13.225 11.960 1.00 96.06 89 LEU A C 1
ATOM 704 O O . LEU A 1 89 ? -3.029 14.064 11.854 1.00 96.06 89 LEU A O 1
ATOM 708 N N . LYS A 1 90 ? -3.960 12.349 12.973 1.00 95.31 90 LYS A N 1
ATOM 709 C CA . LYS A 1 90 ? -2.929 12.287 14.016 1.00 95.31 90 LYS A CA 1
ATOM 710 C C . LYS A 1 90 ? -1.568 11.899 13.445 1.00 95.31 90 LYS A C 1
ATOM 712 O O . LYS A 1 90 ? -0.579 12.524 13.808 1.00 95.31 90 LYS A O 1
ATOM 717 N N . THR A 1 91 ? -1.503 10.938 12.529 1.00 92.88 91 THR A N 1
ATOM 718 C CA . THR A 1 91 ? -0.241 10.524 11.913 1.00 92.88 91 THR A CA 1
ATOM 719 C C . THR A 1 91 ? 0.361 11.626 11.045 1.00 92.88 91 THR A C 1
ATOM 721 O O . THR A 1 91 ? 1.568 11.844 11.115 1.00 92.88 91 THR A O 1
ATOM 724 N N . ILE A 1 92 ? -0.453 12.386 10.303 1.00 93.56 92 ILE A N 1
ATOM 725 C CA . ILE A 1 92 ? 0.023 13.576 9.575 1.00 93.56 92 ILE A CA 1
ATOM 726 C C . ILE A 1 92 ? 0.652 14.583 10.551 1.00 93.56 92 ILE A C 1
ATOM 728 O O . ILE A 1 92 ? 1.767 15.050 10.318 1.00 93.56 92 ILE A O 1
ATOM 732 N N . ASN A 1 93 ? -0.017 14.868 11.675 1.00 97.19 93 ASN A N 1
ATOM 733 C CA . ASN A 1 93 ? 0.523 15.745 12.719 1.00 97.19 93 ASN A CA 1
ATOM 734 C C . ASN A 1 93 ? 1.831 15.201 13.316 1.00 97.19 93 ASN A C 1
ATOM 736 O O . ASN A 1 93 ? 2.773 15.961 13.539 1.00 97.19 93 ASN A O 1
ATOM 740 N N . ASP A 1 94 ? 1.906 13.889 13.539 1.00 94.25 94 ASP A N 1
ATOM 741 C CA . ASP A 1 94 ? 3.089 13.229 14.084 1.00 94.25 94 ASP A CA 1
ATOM 742 C C . ASP A 1 94 ? 4.287 13.309 13.153 1.00 94.25 94 ASP A C 1
ATOM 744 O O . ASP A 1 94 ? 5.387 13.607 13.615 1.00 94.25 94 ASP A O 1
ATOM 748 N N . LEU A 1 95 ? 4.075 13.116 11.853 1.00 92.19 95 LEU A N 1
ATOM 749 C CA . LEU A 1 95 ? 5.108 13.296 10.840 1.00 92.19 95 LEU A CA 1
ATOM 750 C C . LEU A 1 95 ? 5.545 14.764 10.745 1.00 92.19 95 LEU A C 1
ATOM 752 O O . LEU A 1 95 ? 6.741 15.043 10.732 1.00 92.19 95 LEU A O 1
ATOM 756 N N . PHE A 1 96 ? 4.596 15.703 10.738 1.00 95.50 96 PHE A N 1
ATOM 757 C CA . PHE A 1 96 ? 4.878 17.130 10.563 1.00 95.50 96 PHE A CA 1
ATOM 758 C C . PHE A 1 96 ? 5.647 17.751 11.738 1.00 95.50 96 PHE A C 1
ATOM 760 O O . PHE A 1 96 ? 6.596 18.509 11.536 1.00 95.50 96 PHE A O 1
ATOM 767 N N . PHE A 1 97 ? 5.251 17.434 12.974 1.00 94.00 97 PHE A N 1
ATOM 768 C CA . PHE A 1 97 ? 5.908 17.934 14.188 1.00 94.00 97 PHE A CA 1
ATOM 769 C C . PHE A 1 97 ? 7.007 17.001 14.707 1.00 94.00 97 PHE A C 1
ATOM 771 O O . PHE A 1 97 ? 7.632 17.308 15.722 1.00 94.00 97 PHE A O 1
ATOM 778 N N . ASN A 1 98 ? 7.251 15.881 14.017 1.00 93.88 98 ASN A N 1
ATOM 779 C CA . ASN A 1 98 ? 8.144 14.812 14.453 1.00 93.88 98 ASN A CA 1
ATOM 780 C C . ASN A 1 98 ? 7.854 14.372 15.901 1.00 93.88 98 ASN A C 1
ATOM 782 O O . ASN A 1 98 ? 8.749 14.270 16.740 1.00 93.88 98 ASN A O 1
ATOM 786 N N . ASN A 1 99 ? 6.573 14.170 16.213 1.00 91.50 99 ASN A N 1
ATOM 787 C CA . ASN A 1 99 ? 6.142 13.823 17.560 1.00 91.50 99 ASN A CA 1
ATOM 788 C C . ASN A 1 99 ? 6.650 12.435 17.958 1.00 91.50 99 ASN A C 1
ATOM 790 O O . ASN A 1 99 ? 6.866 11.550 17.126 1.00 91.50 99 ASN A O 1
ATOM 794 N N . LYS A 1 100 ? 6.737 12.212 19.269 1.00 89.81 100 LYS A N 1
ATOM 795 C CA . LYS A 1 100 ? 6.923 10.876 19.826 1.00 89.81 100 LYS A CA 1
ATOM 796 C C . LYS A 1 100 ? 5.668 10.042 19.624 1.00 89.81 100 LYS A C 1
ATOM 798 O O . LYS A 1 100 ? 4.567 10.476 19.955 1.00 89.81 100 LYS A O 1
ATOM 803 N N . VAL A 1 101 ? 5.849 8.826 19.141 1.00 84.94 101 VAL A N 1
ATOM 804 C CA . VAL A 1 101 ? 4.788 7.854 18.886 1.00 84.94 101 VAL A CA 1
ATOM 805 C C . VAL A 1 101 ? 5.230 6.516 19.458 1.00 84.94 101 VAL A C 1
ATOM 807 O O . VAL A 1 101 ? 6.420 6.193 19.472 1.00 84.94 101 VAL A O 1
ATOM 810 N N . LYS A 1 102 ? 4.281 5.752 19.994 1.00 83.81 102 LYS A N 1
ATOM 811 C CA . LYS A 1 102 ? 4.549 4.409 20.493 1.00 83.81 102 LYS A CA 1
ATOM 812 C C . LYS A 1 102 ? 4.290 3.416 19.361 1.00 83.81 102 LYS A C 1
ATOM 814 O O . LYS A 1 102 ? 3.194 3.358 18.820 1.00 83.81 102 LYS A O 1
ATOM 819 N N . TYR A 1 103 ? 5.320 2.657 19.004 1.00 72.88 103 TYR A N 1
ATOM 820 C CA . TYR A 1 103 ? 5.306 1.715 17.886 1.00 72.88 103 TYR A CA 1
ATOM 821 C C . TYR A 1 103 ? 5.461 0.286 18.394 1.00 72.88 103 TYR A C 1
ATOM 823 O O . TYR A 1 103 ? 6.491 -0.348 18.159 1.00 72.88 103 TYR A O 1
ATOM 831 N N . GLY A 1 104 ? 4.474 -0.216 19.142 1.00 71.62 104 GLY A N 1
ATOM 832 C CA . GLY A 1 104 ? 4.495 -1.580 19.673 1.00 71.62 104 GLY A CA 1
ATOM 833 C C . GLY A 1 104 ? 5.844 -1.945 20.313 1.00 71.62 104 GLY A C 1
ATOM 834 O O . GLY A 1 104 ? 6.250 -1.357 21.315 1.00 71.62 104 GLY A O 1
ATOM 835 N N . ILE A 1 105 ? 6.559 -2.890 19.695 1.00 52.03 105 ILE A N 1
ATOM 836 C CA . ILE A 1 105 ? 7.843 -3.442 20.169 1.00 52.03 105 ILE A CA 1
ATOM 837 C C . ILE A 1 105 ? 9.018 -2.462 20.078 1.00 52.03 105 ILE A C 1
ATOM 839 O O . ILE A 1 105 ? 10.022 -2.628 20.763 1.00 52.03 105 ILE A O 1
ATOM 843 N N . TYR A 1 106 ? 8.911 -1.448 19.221 1.00 61.06 106 TYR A N 1
ATOM 844 C CA . TYR A 1 106 ? 9.971 -0.471 18.987 1.00 61.06 106 TYR A CA 1
ATOM 845 C C . TYR A 1 106 ? 9.992 0.633 20.050 1.00 61.06 106 TYR A C 1
ATOM 847 O O . TYR A 1 106 ? 10.881 1.490 20.022 1.00 61.06 106 TYR A O 1
ATOM 855 N N . GLY A 1 107 ? 9.043 0.595 20.992 1.00 79.00 107 GLY A N 1
ATOM 856 C CA . GLY A 1 107 ? 8.913 1.557 22.072 1.00 79.00 107 GLY A CA 1
ATOM 857 C C . GLY A 1 107 ? 8.422 2.914 21.579 1.00 79.00 107 GLY A C 1
ATOM 858 O O . GLY A 1 107 ? 7.746 3.026 20.557 1.00 79.00 107 GLY A O 1
ATOM 859 N N . VAL A 1 108 ? 8.749 3.955 22.340 1.00 86.06 108 VAL A N 1
ATOM 860 C CA . VAL A 1 108 ? 8.431 5.338 21.980 1.00 86.06 108 VAL A CA 1
ATOM 861 C C . VAL A 1 108 ? 9.576 5.905 21.147 1.00 86.06 108 VAL A C 1
ATOM 863 O O . VAL A 1 108 ? 10.711 5.951 21.620 1.00 86.06 108 VAL A O 1
ATOM 866 N N . ARG A 1 109 ? 9.284 6.342 19.921 1.00 86.88 109 ARG A N 1
ATOM 867 C CA . ARG A 1 109 ? 10.254 6.940 18.991 1.00 86.88 109 ARG A CA 1
ATOM 868 C C . ARG A 1 109 ? 9.666 8.173 18.331 1.00 86.88 109 ARG A C 1
ATOM 870 O O . ARG A 1 109 ? 8.449 8.274 18.200 1.00 86.88 109 ARG A O 1
ATOM 877 N N . ASP A 1 110 ? 10.522 9.080 17.884 1.00 91.00 110 ASP A N 1
ATOM 878 C CA . ASP A 1 110 ? 10.081 10.183 17.032 1.00 91.00 110 ASP A CA 1
ATOM 879 C C . ASP A 1 110 ? 9.600 9.628 15.684 1.00 91.00 110 ASP A C 1
ATOM 881 O O . ASP A 1 110 ? 10.178 8.671 15.152 1.00 91.00 110 ASP A O 1
ATOM 885 N N . ALA A 1 111 ? 8.521 10.195 15.149 1.00 88.25 111 ALA A N 1
ATOM 886 C CA . ALA A 1 111 ? 7.852 9.659 13.971 1.00 88.25 111 ALA A CA 1
ATOM 887 C C . ALA A 1 111 ? 8.783 9.555 12.756 1.00 88.25 111 ALA A C 1
ATOM 889 O O . ALA A 1 111 ? 8.851 8.499 12.126 1.00 88.25 111 ALA A O 1
ATOM 890 N N . LEU A 1 112 ? 9.570 10.596 12.469 1.00 88.81 112 LEU A N 1
ATOM 891 C CA . LEU A 1 112 ? 10.487 10.578 11.329 1.00 88.81 112 LEU A CA 1
ATOM 892 C C . LEU A 1 112 ? 11.596 9.538 11.512 1.00 88.81 112 LEU A C 1
ATOM 894 O O . LEU A 1 112 ? 11.946 8.829 10.573 1.00 88.81 112 LEU A O 1
ATOM 898 N N . THR A 1 113 ? 12.097 9.378 12.739 1.00 85.75 113 THR A N 1
ATOM 899 C CA . THR A 1 113 ? 13.097 8.351 13.059 1.00 85.75 113 THR A CA 1
ATOM 900 C C . THR A 1 113 ? 12.551 6.955 12.796 1.00 85.75 113 THR A C 1
ATOM 902 O O . THR A 1 113 ? 13.265 6.109 12.263 1.00 85.75 113 THR A O 1
ATOM 905 N N . HIS A 1 114 ? 11.293 6.695 13.150 1.00 85.12 114 HIS A N 1
ATOM 906 C CA . HIS A 1 114 ? 10.687 5.392 12.909 1.00 85.12 114 HIS A CA 1
ATOM 907 C C . HIS A 1 114 ? 10.547 5.085 11.413 1.00 85.12 114 HIS A C 1
ATOM 909 O O . HIS A 1 114 ? 10.946 4.006 10.986 1.00 85.12 114 HIS A O 1
ATOM 915 N N . PHE A 1 115 ? 10.034 6.033 10.626 1.00 78.12 115 PHE A N 1
ATOM 916 C CA . PHE A 1 115 ? 9.699 5.783 9.222 1.00 78.12 115 PHE A CA 1
ATOM 917 C C . PHE A 1 115 ? 10.865 5.961 8.240 1.00 78.12 115 PHE A C 1
ATOM 919 O O . PHE A 1 115 ? 10.868 5.321 7.193 1.00 78.12 115 PHE A O 1
ATOM 926 N N . PHE A 1 116 ? 11.849 6.812 8.548 1.00 82.25 116 PHE A N 1
ATOM 927 C CA . PHE A 1 116 ? 12.834 7.263 7.553 1.00 82.25 116 PHE A CA 1
ATOM 928 C C . PHE A 1 116 ? 14.295 7.003 7.931 1.00 82.25 116 PHE A C 1
ATOM 930 O O . PHE A 1 116 ? 15.166 7.216 7.091 1.00 82.25 116 PHE A O 1
ATOM 937 N N . SER A 1 117 ? 14.598 6.506 9.138 1.00 81.06 117 SER A N 1
ATOM 938 C CA . SER A 1 117 ? 15.996 6.259 9.549 1.00 81.06 117 SER A CA 1
ATOM 939 C C . SER A 1 117 ? 16.726 5.224 8.684 1.00 81.06 117 SER A C 1
ATOM 941 O O . SER A 1 117 ? 17.936 5.335 8.495 1.00 81.06 117 SER A O 1
ATOM 943 N N . SER A 1 118 ? 16.008 4.254 8.110 1.00 76.62 118 SER A N 1
ATOM 944 C CA . SER A 1 118 ? 16.562 3.270 7.168 1.00 76.62 118 SER A CA 1
ATOM 945 C C . SER A 1 118 ? 16.857 3.849 5.780 1.00 76.62 118 SER A C 1
ATOM 947 O O . SER A 1 118 ? 17.604 3.245 5.017 1.00 76.62 118 SER A O 1
ATOM 949 N N . LEU A 1 119 ? 16.303 5.022 5.454 1.00 72.56 119 LEU A N 1
ATOM 950 C CA . LEU A 1 119 ? 16.458 5.700 4.162 1.00 72.56 119 LEU A CA 1
ATOM 951 C C . LEU A 1 119 ? 17.590 6.740 4.174 1.00 72.56 119 LEU A C 1
ATOM 953 O O . LEU A 1 119 ? 17.732 7.524 3.234 1.00 72.56 119 LEU A O 1
ATOM 957 N N . GLY A 1 120 ? 18.391 6.745 5.242 1.00 77.38 120 GLY A N 1
ATOM 958 C CA . GLY A 1 120 ? 19.530 7.633 5.436 1.00 77.38 120 GLY A CA 1
ATOM 959 C C . GLY A 1 120 ? 19.266 8.763 6.436 1.00 77.38 120 GLY A C 1
ATOM 960 O O . GLY A 1 120 ? 18.177 8.869 7.006 1.00 77.38 120 GLY A O 1
ATOM 961 N N . PRO A 1 121 ? 20.275 9.617 6.676 1.00 82.50 121 PRO A N 1
ATOM 962 C CA . PRO A 1 121 ? 20.129 10.765 7.558 1.00 82.50 121 PRO A CA 1
ATOM 963 C C . PRO A 1 121 ? 19.061 11.721 7.023 1.00 82.50 121 PRO A C 1
ATOM 965 O O . PRO A 1 121 ? 18.862 11.856 5.813 1.00 82.50 121 PRO A O 1
ATOM 968 N N . PHE A 1 122 ? 18.382 12.411 7.933 1.00 85.50 122 PHE A N 1
ATOM 969 C CA . PHE A 1 122 ? 17.354 13.376 7.577 1.00 85.50 122 PHE A CA 1
ATOM 970 C C . PHE A 1 122 ? 17.403 14.623 8.449 1.00 85.50 122 PHE A C 1
ATOM 972 O O . PHE A 1 122 ? 17.855 14.598 9.593 1.00 85.50 122 PHE A O 1
ATOM 979 N N . ASN A 1 123 ? 16.873 15.712 7.897 1.00 89.75 123 ASN A N 1
ATOM 980 C CA . ASN A 1 123 ? 16.584 16.937 8.619 1.00 89.75 123 ASN A CA 1
ATOM 981 C C . ASN A 1 123 ? 15.056 17.075 8.760 1.00 89.75 123 ASN A C 1
ATOM 983 O O . ASN A 1 123 ? 14.369 17.165 7.740 1.00 89.75 123 ASN A O 1
ATOM 987 N N . PRO A 1 124 ? 14.507 17.119 9.988 1.00 91.19 124 PRO A N 1
ATOM 988 C CA . PRO A 1 124 ? 13.072 17.289 10.214 1.00 91.19 124 PRO A CA 1
ATOM 989 C C . PRO A 1 124 ? 12.454 18.504 9.511 1.00 91.19 124 PRO A C 1
ATOM 991 O O . PRO A 1 124 ? 11.291 18.450 9.121 1.00 91.19 124 PRO A O 1
ATOM 994 N N . GLN A 1 125 ? 13.218 19.583 9.305 1.00 93.06 125 GLN A N 1
ATOM 995 C CA . GLN A 1 125 ? 12.711 20.771 8.617 1.00 93.06 125 GLN A CA 1
ATOM 996 C C . GLN A 1 125 ? 12.421 20.506 7.133 1.00 93.06 125 GLN A C 1
ATOM 998 O O . GLN A 1 125 ? 11.395 20.953 6.633 1.00 93.06 125 GLN A O 1
ATOM 1003 N N . ASP A 1 126 ? 13.259 19.718 6.448 1.00 92.62 126 ASP A N 1
ATOM 1004 C CA . ASP A 1 126 ? 13.017 19.349 5.046 1.00 92.62 126 ASP A CA 1
ATOM 1005 C C . ASP A 1 126 ? 11.723 18.530 4.900 1.00 92.62 126 ASP A C 1
ATOM 1007 O O . ASP A 1 126 ? 10.971 18.706 3.944 1.00 92.62 126 ASP A O 1
ATOM 1011 N N . PHE A 1 127 ? 11.450 17.646 5.867 1.00 92.44 127 PHE A N 1
ATOM 1012 C CA . PHE A 1 127 ? 10.200 16.886 5.933 1.00 92.44 127 PHE A CA 1
ATOM 1013 C C . PHE A 1 127 ? 9.006 17.802 6.170 1.00 92.44 127 PHE A C 1
ATOM 1015 O O . PHE A 1 127 ? 7.996 17.680 5.485 1.00 92.44 127 PHE A O 1
ATOM 1022 N N . LYS A 1 128 ? 9.128 18.739 7.111 1.00 93.31 128 LYS A N 1
ATOM 1023 C CA . LYS A 1 128 ? 8.079 19.708 7.423 1.00 93.31 128 LYS A CA 1
ATOM 1024 C C . LYS A 1 128 ? 7.692 20.536 6.197 1.00 93.31 128 LYS A C 1
ATOM 1026 O O . LYS A 1 128 ? 6.506 20.633 5.887 1.00 93.31 128 LYS A O 1
ATOM 1031 N N . ASP A 1 129 ? 8.681 21.065 5.478 1.00 93.94 129 ASP A N 1
ATOM 1032 C CA . ASP A 1 129 ? 8.467 21.859 4.265 1.00 93.94 129 ASP A CA 1
ATOM 1033 C C . ASP A 1 129 ? 7.773 21.036 3.170 1.00 93.94 129 ASP A C 1
ATOM 1035 O O . ASP A 1 129 ? 6.878 21.529 2.481 1.00 93.94 129 ASP A O 1
ATOM 1039 N N . GLU A 1 130 ? 8.157 19.767 3.012 1.00 93.75 130 GLU A N 1
ATOM 1040 C CA . GLU A 1 130 ? 7.579 18.898 1.990 1.00 93.75 130 GLU A CA 1
ATOM 1041 C C . GLU A 1 130 ? 6.157 18.434 2.345 1.00 93.75 130 GLU A C 1
ATOM 1043 O O . GLU A 1 130 ? 5.260 18.518 1.504 1.00 93.75 130 GLU A O 1
ATOM 1048 N N . ILE A 1 131 ? 5.909 18.039 3.600 1.00 92.19 131 ILE A N 1
ATOM 1049 C CA . ILE A 1 131 ? 4.563 17.711 4.097 1.00 92.19 131 ILE A CA 1
ATOM 1050 C C . ILE A 1 131 ? 3.647 18.926 3.931 1.00 92.19 131 ILE A C 1
ATOM 1052 O O . ILE A 1 131 ? 2.530 18.788 3.440 1.00 92.19 131 ILE A O 1
ATOM 1056 N N . GLN A 1 132 ? 4.121 20.130 4.270 1.00 95.44 132 GLN A N 1
ATOM 1057 C CA . GLN A 1 132 ? 3.351 21.360 4.097 1.00 95.44 132 GLN A CA 1
ATOM 1058 C C . GLN A 1 132 ? 2.905 21.554 2.644 1.00 95.44 132 GLN A C 1
ATOM 1060 O O . GLN A 1 132 ? 1.745 21.880 2.399 1.00 95.44 132 GLN A O 1
ATOM 1065 N N . LYS A 1 133 ? 3.799 21.346 1.669 1.00 93.62 133 LYS 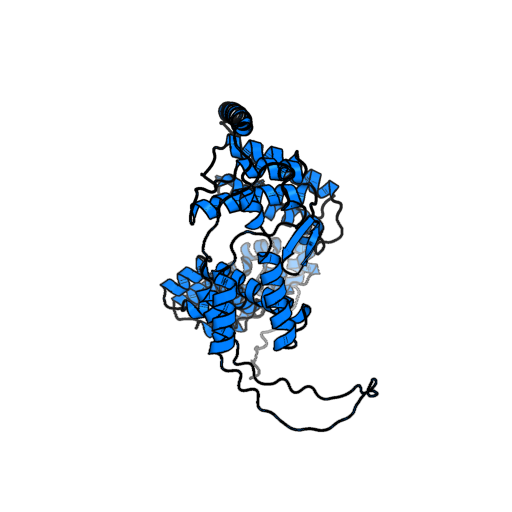A N 1
ATOM 1066 C CA . LYS A 1 133 ? 3.450 21.437 0.242 1.00 93.62 133 LYS A CA 1
ATOM 1067 C C . LYS A 1 133 ? 2.409 20.392 -0.154 1.00 93.62 133 LYS A C 1
ATOM 1069 O O . LYS A 1 133 ? 1.449 20.731 -0.840 1.00 93.62 133 LYS A O 1
ATOM 1074 N N . MET A 1 134 ? 2.583 19.143 0.281 1.00 93.69 134 MET A N 1
ATOM 1075 C CA . MET A 1 134 ? 1.672 18.044 -0.053 1.00 93.69 134 MET A CA 1
ATOM 1076 C C . MET A 1 134 ? 0.269 18.267 0.520 1.00 93.69 134 MET A C 1
ATOM 1078 O O . MET A 1 134 ? -0.713 18.117 -0.204 1.00 93.69 134 MET A O 1
ATOM 1082 N N . ILE A 1 135 ? 0.169 18.704 1.779 1.00 93.31 135 ILE A N 1
ATOM 1083 C CA . ILE A 1 135 ? -1.115 19.015 2.417 1.00 93.31 135 ILE A CA 1
ATOM 1084 C C . ILE A 1 135 ? -1.796 20.203 1.732 1.00 93.31 135 ILE A C 1
ATOM 1086 O O . ILE A 1 135 ? -2.982 20.111 1.424 1.00 93.31 135 ILE A 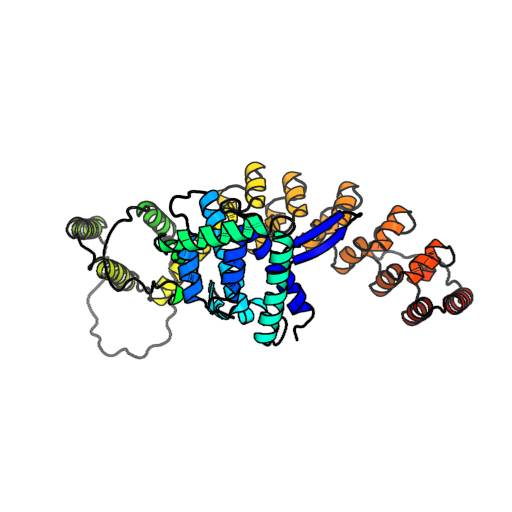O 1
ATOM 1090 N N . HIS A 1 136 ? -1.073 21.288 1.426 1.00 94.56 136 HIS A N 1
ATOM 1091 C CA . HIS A 1 136 ? -1.661 22.422 0.701 1.00 94.56 136 HIS A CA 1
ATOM 1092 C C . HIS A 1 136 ? -2.167 22.024 -0.686 1.00 94.56 136 HIS A C 1
ATOM 1094 O O . HIS A 1 136 ? -3.278 22.400 -1.048 1.00 94.56 136 HIS A O 1
ATOM 1100 N N . ARG A 1 137 ? -1.404 21.216 -1.430 1.00 92.50 137 ARG A N 1
ATOM 1101 C CA . ARG A 1 137 ? -1.842 20.688 -2.726 1.00 92.50 137 ARG A CA 1
ATOM 1102 C C . ARG A 1 137 ? -3.084 19.808 -2.584 1.00 92.50 137 ARG A C 1
ATOM 1104 O O . ARG A 1 137 ? -4.025 19.959 -3.353 1.00 92.50 137 ARG A O 1
ATOM 1111 N N . GLY A 1 138 ? -3.119 18.927 -1.584 1.00 90.69 138 GLY A N 1
ATOM 1112 C CA . GLY A 1 138 ? -4.296 18.110 -1.291 1.00 90.69 138 GLY A CA 1
ATOM 1113 C C . GLY A 1 138 ? -5.532 18.959 -0.979 1.00 90.69 138 GLY A C 1
ATOM 1114 O O . GLY A 1 138 ? -6.605 18.703 -1.517 1.00 90.69 138 GLY A O 1
ATOM 1115 N N . ILE A 1 139 ? -5.381 20.012 -0.169 1.00 92.50 139 ILE A N 1
ATOM 1116 C CA . ILE A 1 139 ? -6.460 20.963 0.137 1.00 92.50 139 ILE A CA 1
ATOM 1117 C C . ILE A 1 139 ? -6.916 21.702 -1.120 1.00 92.50 139 ILE A C 1
ATOM 1119 O O . ILE A 1 139 ? -8.119 21.831 -1.329 1.00 92.50 139 ILE A O 1
ATOM 1123 N N . GLU A 1 140 ? -5.992 22.171 -1.956 1.00 92.25 140 GLU A N 1
ATOM 1124 C CA . GLU A 1 140 ? -6.309 22.853 -3.213 1.00 92.25 140 GLU A CA 1
ATOM 1125 C C . GLU A 1 140 ? -7.162 21.959 -4.117 1.00 92.25 140 GLU A C 1
ATOM 1127 O O . GLU A 1 140 ? -8.222 22.382 -4.570 1.00 92.25 140 GLU A O 1
ATOM 1132 N N . VAL A 1 141 ? -6.756 20.698 -4.294 1.00 89.94 141 VAL A N 1
ATOM 1133 C CA . VAL A 1 141 ? -7.493 19.703 -5.086 1.00 89.94 141 VAL A CA 1
ATOM 1134 C C . VAL A 1 141 ? -8.869 19.417 -4.490 1.00 89.94 141 VAL A C 1
ATOM 1136 O O . VAL A 1 141 ? -9.860 19.422 -5.214 1.00 89.94 141 VAL A O 1
ATOM 1139 N N . LEU A 1 142 ? -8.957 19.216 -3.172 1.00 88.25 142 LEU A N 1
ATOM 1140 C CA . LEU A 1 142 ? -10.236 19.013 -2.485 1.00 88.25 142 LEU A CA 1
ATOM 1141 C C . LEU A 1 142 ? -11.155 20.237 -2.587 1.00 88.25 142 LEU A C 1
ATOM 1143 O O . LEU A 1 142 ? -12.370 20.085 -2.565 1.00 88.25 142 LEU A O 1
ATOM 1147 N N . SER A 1 143 ? -10.592 21.440 -2.693 1.00 89.50 143 SER A N 1
ATOM 1148 C CA . SER A 1 143 ? -11.354 22.691 -2.704 1.00 89.50 143 SER A CA 1
ATOM 1149 C C . SER A 1 143 ? -11.852 23.109 -4.086 1.00 89.50 143 SER A C 1
ATOM 1151 O O . SER A 1 143 ? -12.623 24.071 -4.181 1.00 89.50 143 SER A O 1
ATOM 1153 N N . GLN A 1 144 ? -11.435 22.415 -5.151 1.00 87.12 144 GLN A N 1
ATOM 1154 C CA . GLN A 1 144 ? -11.822 22.739 -6.523 1.00 87.12 144 GLN A CA 1
ATOM 1155 C C . GLN A 1 144 ? -13.349 22.804 -6.647 1.00 87.12 144 GLN A C 1
ATOM 1157 O O . GLN A 1 144 ? -14.048 21.850 -6.324 1.00 87.12 144 GLN A O 1
ATOM 1162 N N . ASN A 1 145 ? -13.866 23.939 -7.125 1.00 80.25 145 ASN A N 1
ATOM 1163 C CA . ASN A 1 145 ? -15.294 24.209 -7.356 1.00 80.25 145 ASN A CA 1
ATOM 1164 C C . ASN A 1 145 ? -16.198 24.309 -6.105 1.00 80.25 145 ASN A C 1
ATOM 1166 O O . ASN A 1 145 ? -17.401 24.500 -6.259 1.00 80.25 145 ASN A O 1
ATOM 1170 N N . HIS A 1 146 ? -15.651 24.250 -4.883 1.00 84.94 146 HIS A N 1
ATOM 1171 C CA . HIS A 1 146 ? -16.441 24.245 -3.635 1.00 84.94 146 HIS A CA 1
ATOM 1172 C C . HIS A 1 146 ? -15.994 25.291 -2.596 1.00 84.94 146 HIS A C 1
ATOM 1174 O O . HIS A 1 146 ? -16.346 25.204 -1.420 1.00 84.94 146 HIS A O 1
ATOM 1180 N N . GLN A 1 147 ? -15.211 26.294 -3.001 1.00 85.44 147 GLN A N 1
ATOM 1181 C CA . GLN A 1 147 ? -14.487 27.175 -2.078 1.00 85.44 147 GLN A CA 1
ATOM 1182 C C . GLN A 1 147 ? -15.392 27.967 -1.114 1.00 85.44 147 GLN A C 1
ATOM 1184 O O . GLN A 1 147 ? -15.108 28.021 0.083 1.00 85.44 147 GLN A O 1
ATOM 1189 N N . GLU A 1 148 ? -16.499 28.539 -1.593 1.00 84.31 148 GLU A N 1
ATOM 1190 C CA . GLU A 1 148 ? -17.435 29.292 -0.741 1.00 84.31 148 GLU A CA 1
ATOM 1191 C C . GLU A 1 148 ? -18.161 28.391 0.266 1.00 84.31 148 GLU A C 1
ATOM 1193 O O . GLU A 1 148 ? -18.270 28.734 1.448 1.00 84.31 148 GLU A O 1
ATOM 1198 N N . GLU A 1 149 ? -18.602 27.207 -0.174 1.00 88.31 149 GLU A N 1
ATOM 1199 C CA . GLU A 1 149 ? -19.235 26.223 0.702 1.00 88.31 149 GLU A CA 1
ATOM 1200 C C . GLU A 1 149 ? -18.257 25.757 1.784 1.00 88.31 149 GLU A C 1
ATOM 1202 O O . GLU A 1 149 ? -18.602 25.744 2.966 1.00 88.31 149 GLU A O 1
ATOM 1207 N N . ILE A 1 150 ? -17.018 25.442 1.406 1.00 90.81 150 ILE A N 1
ATOM 1208 C CA . ILE A 1 150 ? -15.964 25.030 2.335 1.00 90.81 150 ILE A CA 1
ATOM 1209 C C . ILE A 1 150 ? -15.726 26.111 3.389 1.00 90.81 150 ILE A C 1
ATOM 1211 O O . ILE A 1 150 ? -15.696 25.796 4.577 1.00 90.81 150 ILE A O 1
ATOM 1215 N N . ILE A 1 151 ? -15.614 27.385 2.999 1.00 90.56 151 ILE A N 1
ATOM 1216 C CA . ILE A 1 151 ? -15.422 28.495 3.947 1.00 90.56 151 ILE A CA 1
ATOM 1217 C C . ILE A 1 151 ? -16.586 28.571 4.944 1.00 90.56 151 ILE A C 1
ATOM 1219 O O . ILE A 1 151 ? -16.358 28.690 6.154 1.00 90.56 151 ILE A O 1
ATOM 1223 N N . ALA A 1 152 ? -17.827 28.470 4.463 1.00 89.75 152 ALA A N 1
ATOM 1224 C CA . ALA A 1 152 ? -19.008 28.492 5.320 1.00 89.75 152 ALA A CA 1
ATOM 1225 C C . ALA A 1 152 ? -19.032 27.302 6.295 1.00 89.75 152 ALA A C 1
ATOM 1227 O O . ALA A 1 152 ? -19.273 27.480 7.493 1.00 89.75 152 ALA A O 1
ATOM 1228 N N . ARG A 1 153 ? -18.725 26.097 5.805 1.00 93.00 153 ARG A N 1
ATOM 1229 C CA . ARG A 1 153 ? -18.666 24.865 6.602 1.00 93.00 153 ARG A CA 1
ATOM 1230 C C . ARG A 1 153 ? -17.559 24.899 7.651 1.00 93.00 153 ARG A C 1
ATOM 1232 O O . ARG A 1 153 ? -17.823 24.552 8.798 1.00 93.00 153 ARG A O 1
ATOM 1239 N N . LYS A 1 154 ? -16.363 25.388 7.302 1.00 94.50 154 LYS A N 1
ATOM 1240 C CA . LYS A 1 154 ? -15.248 25.586 8.244 1.00 94.50 154 LYS A CA 1
ATOM 1241 C C . LYS A 1 154 ? -15.661 26.498 9.395 1.00 94.50 154 LYS A C 1
ATOM 1243 O O . LYS A 1 154 ? -15.553 26.101 10.550 1.00 94.50 154 LYS A O 1
ATOM 1248 N N . ARG A 1 155 ? -16.219 27.675 9.082 1.00 91.69 155 ARG A N 1
ATOM 1249 C CA . ARG A 1 155 ? -16.677 28.637 10.098 1.00 91.69 155 ARG A CA 1
ATOM 1250 C C . ARG A 1 155 ? -17.760 28.039 10.994 1.00 91.69 155 ARG A C 1
ATOM 1252 O O . ARG A 1 155 ? -17.715 28.203 12.210 1.00 91.69 155 ARG A O 1
ATOM 1259 N N . LYS A 1 156 ? -18.722 27.326 10.401 1.00 93.12 156 LYS A N 1
ATOM 1260 C CA . LYS A 1 156 ? -19.769 26.626 11.153 1.00 93.12 156 LYS A CA 1
ATOM 1261 C C . LYS A 1 156 ? -19.159 25.607 12.117 1.00 93.12 156 LYS A C 1
ATOM 1263 O O . LYS A 1 156 ? -19.505 25.601 13.294 1.00 93.12 156 LYS A O 1
ATOM 1268 N N . ARG A 1 157 ? -18.225 24.785 11.633 1.00 94.12 157 ARG A N 1
ATOM 1269 C CA . ARG A 1 157 ? -17.562 23.760 12.439 1.00 94.12 157 ARG A CA 1
ATOM 1270 C C . ARG A 1 157 ? -16.752 24.359 13.590 1.00 94.12 157 ARG A C 1
ATOM 1272 O O . ARG A 1 157 ? -16.795 23.829 14.694 1.00 94.12 157 ARG A O 1
ATOM 1279 N N . GLU A 1 158 ? -16.044 25.461 13.362 1.00 91.38 158 GLU A N 1
ATOM 1280 C CA . GLU A 1 158 ? -15.305 26.172 14.415 1.00 91.38 158 GLU A CA 1
ATOM 1281 C C . GLU A 1 158 ? -16.224 26.717 15.515 1.00 91.38 158 GLU A C 1
ATOM 1283 O O . GLU A 1 158 ? -15.858 26.680 16.691 1.00 91.38 158 GLU A O 1
ATOM 1288 N N . GLU A 1 159 ? -17.419 27.190 15.155 1.00 91.06 159 GLU A N 1
ATOM 1289 C CA . GLU A 1 159 ? -18.419 27.626 16.132 1.00 91.06 159 GLU A CA 1
ATOM 1290 C C . GLU A 1 159 ? -18.983 26.439 16.924 1.00 91.06 159 GLU A C 1
ATOM 1292 O O . GLU A 1 159 ? -19.045 26.488 18.152 1.00 91.06 159 GLU A O 1
ATOM 1297 N N . GLU A 1 160 ? -19.316 25.337 16.244 1.00 90.06 160 GLU A N 1
ATOM 1298 C CA . GLU A 1 160 ? -19.770 24.093 16.883 1.00 90.06 160 GLU A CA 1
ATOM 1299 C C . GLU A 1 160 ? -18.714 23.531 17.850 1.00 90.06 160 GLU A C 1
ATOM 1301 O O . GLU A 1 160 ? -19.033 23.089 18.952 1.00 90.06 160 GLU A O 1
ATOM 1306 N N . GLU A 1 161 ? -17.427 23.600 17.502 1.00 89.69 161 GLU A N 1
ATOM 1307 C CA . GLU A 1 161 ? -16.337 23.138 18.366 1.00 89.69 161 GLU A CA 1
ATOM 1308 C C . GLU A 1 161 ? -16.258 23.869 19.716 1.00 89.69 161 GLU A C 1
ATOM 1310 O O . GLU A 1 161 ? -15.614 23.353 20.635 1.00 89.69 161 GLU A O 1
ATOM 1315 N N . LYS A 1 162 ? -16.865 25.052 19.868 1.00 88.38 162 LYS A N 1
ATOM 1316 C CA . LYS A 1 162 ? -16.907 25.764 21.157 1.00 88.38 162 LYS A CA 1
ATOM 1317 C C . LYS A 1 162 ? -17.850 25.099 22.157 1.00 88.38 162 LYS A C 1
ATOM 1319 O O . LYS A 1 162 ? -17.658 25.260 23.359 1.00 88.38 162 LYS A O 1
ATOM 1324 N N . THR A 1 163 ? -18.850 24.365 21.674 1.00 85.38 163 THR A N 1
ATOM 1325 C CA . THR A 1 163 ? -19.881 23.725 22.505 1.00 85.38 163 THR A CA 1
ATOM 1326 C C . THR A 1 163 ? -19.693 22.213 22.623 1.00 85.38 163 THR A C 1
ATOM 1328 O O . THR A 1 163 ? -20.220 21.604 23.554 1.00 85.38 163 THR A O 1
ATOM 1331 N N . ILE A 1 164 ? -18.908 21.599 21.732 1.00 84.69 164 ILE A N 1
ATOM 1332 C CA . ILE A 1 164 ? -18.582 20.170 21.794 1.00 84.69 164 ILE A CA 1
ATOM 1333 C C . ILE A 1 164 ? -17.641 19.890 22.973 1.00 84.69 164 ILE A C 1
ATOM 1335 O O . ILE A 1 164 ? -16.517 20.394 23.037 1.00 84.69 164 ILE A O 1
ATOM 1339 N N . ALA A 1 165 ? -18.092 19.033 23.889 1.00 85.38 165 ALA A N 1
ATOM 1340 C CA . ALA A 1 165 ? -17.261 18.516 24.968 1.00 85.38 165 ALA A CA 1
ATOM 1341 C C . ALA A 1 165 ? -16.170 17.582 24.422 1.00 85.38 165 ALA A C 1
ATOM 1343 O O . ALA A 1 165 ? -16.433 16.741 23.562 1.00 85.38 165 ALA A O 1
ATOM 1344 N N . ASN A 1 166 ? -14.956 17.690 24.962 1.00 84.81 166 ASN A N 1
ATOM 1345 C CA . ASN A 1 166 ? -13.838 16.842 24.554 1.00 84.81 166 ASN A CA 1
ATOM 1346 C C . ASN A 1 166 ? -14.090 15.376 24.945 1.00 84.81 166 ASN A C 1
ATOM 1348 O O . ASN A 1 166 ? -14.139 15.041 26.131 1.00 84.81 166 ASN A O 1
ATOM 1352 N N . GLN A 1 167 ? -14.178 14.497 23.949 1.00 84.81 167 GLN A N 1
ATOM 1353 C CA . GLN A 1 167 ? -14.250 13.052 24.128 1.00 84.81 167 GLN A CA 1
ATOM 1354 C C . GLN A 1 167 ? -12.856 12.448 23.962 1.00 84.81 167 GLN A C 1
ATOM 1356 O O . GLN A 1 167 ? -12.407 12.222 22.850 1.00 84.81 167 GLN A O 1
ATOM 1361 N N . SER A 1 168 ? -12.150 12.153 25.054 1.00 83.31 168 SER A N 1
ATOM 1362 C CA . SER A 1 168 ? -10.766 11.644 24.988 1.00 83.31 168 SER A CA 1
ATOM 1363 C C . SER A 1 168 ? -10.649 10.117 25.030 1.00 83.31 168 SER A C 1
ATOM 1365 O O . SER A 1 168 ? -9.545 9.589 25.156 1.00 83.31 168 SER A O 1
ATOM 1367 N N . ASN A 1 169 ? -11.767 9.386 25.020 1.00 81.06 169 ASN A N 1
ATOM 1368 C CA . ASN A 1 169 ? -11.769 7.932 25.232 1.00 81.06 169 ASN A CA 1
ATOM 1369 C C . ASN A 1 169 ? -11.021 7.182 24.119 1.00 81.06 169 ASN A C 1
ATOM 1371 O O . ASN A 1 169 ? -10.261 6.260 24.421 1.00 81.06 169 ASN A O 1
ATOM 1375 N N . TRP A 1 170 ? -11.131 7.662 22.876 1.00 83.25 170 TRP A N 1
ATOM 1376 C CA . TRP A 1 170 ? -10.412 7.139 21.710 1.00 83.25 170 TRP A CA 1
ATOM 1377 C C . TRP A 1 170 ? -8.890 7.150 21.871 1.00 83.25 170 TRP A C 1
ATOM 1379 O O . TRP A 1 170 ? -8.202 6.322 21.283 1.00 83.25 170 TRP A O 1
ATOM 1389 N N . ARG A 1 171 ? -8.333 8.039 22.705 1.00 86.88 171 ARG A N 1
ATOM 1390 C CA . ARG A 1 171 ? -6.884 8.099 22.951 1.00 86.88 171 ARG A CA 1
ATOM 1391 C C . ARG A 1 171 ? -6.339 6.819 23.587 1.00 86.88 171 ARG A C 1
ATOM 1393 O O . ARG A 1 171 ? -5.146 6.566 23.483 1.00 86.88 171 ARG A O 1
ATOM 1400 N N . ASN A 1 172 ? -7.186 6.045 24.273 1.00 78.88 172 ASN A N 1
ATOM 1401 C CA . ASN A 1 172 ? -6.828 4.726 24.809 1.00 78.88 172 ASN A CA 1
ATOM 1402 C C . ASN A 1 172 ? -7.012 3.606 23.780 1.00 78.88 172 ASN A C 1
ATOM 1404 O O . ASN A 1 172 ? -6.430 2.539 23.944 1.00 78.88 172 ASN A O 1
ATOM 1408 N N . GLU A 1 173 ? -7.839 3.844 22.763 1.00 76.50 173 GLU A N 1
ATOM 1409 C CA . GLU A 1 173 ? -8.065 2.928 21.640 1.00 76.50 173 GLU A CA 1
ATOM 1410 C C . GLU A 1 173 ? -6.936 3.030 20.607 1.00 76.50 173 GLU A C 1
ATOM 1412 O O . GLU A 1 173 ? -6.709 2.113 19.826 1.00 76.50 173 GLU A O 1
ATOM 1417 N N . LEU A 1 174 ? -6.186 4.132 20.639 1.00 74.38 174 LEU A N 1
ATOM 1418 C CA . LEU A 1 174 ? -4.924 4.277 19.934 1.00 74.38 174 LEU A CA 1
ATOM 1419 C C . LEU A 1 174 ? -3.745 3.967 20.858 1.00 74.38 174 LEU A C 1
ATOM 1421 O O . LEU A 1 174 ? -3.750 4.324 22.038 1.00 74.38 174 LEU A O 1
ATOM 1425 N N . ASP A 1 175 ? -2.691 3.356 20.311 1.00 73.31 175 ASP A N 1
ATOM 1426 C CA . ASP A 1 175 ? -1.447 3.087 21.042 1.00 73.31 175 ASP A CA 1
ATOM 1427 C C . ASP A 1 175 ? -0.620 4.378 21.211 1.00 73.31 175 ASP A C 1
ATOM 1429 O O . ASP A 1 175 ? 0.487 4.516 20.704 1.00 73.31 175 ASP A O 1
ATOM 1433 N N . LEU A 1 176 ? -1.183 5.386 21.885 1.00 81.56 176 LEU A N 1
ATOM 1434 C CA . LEU A 1 176 ? -0.522 6.665 22.132 1.00 81.56 176 LEU A CA 1
ATOM 1435 C C . LEU A 1 176 ? 0.457 6.572 23.319 1.00 81.56 176 LEU A C 1
ATOM 1437 O O . LEU A 1 176 ? 0.186 5.884 24.316 1.00 81.56 176 LEU A O 1
ATOM 1441 N N . PRO A 1 177 ? 1.569 7.330 23.290 1.00 84.44 177 PRO A N 1
ATOM 1442 C CA . PRO A 1 177 ? 2.428 7.522 24.454 1.00 84.44 177 PRO A CA 1
ATOM 1443 C C . PRO A 1 177 ? 1.656 7.956 25.711 1.00 84.44 177 PRO A C 1
ATOM 1445 O O . PRO A 1 177 ? 0.626 8.631 25.655 1.00 84.44 177 PRO A O 1
ATOM 1448 N N . SER A 1 178 ? 2.135 7.535 26.884 1.00 79.12 178 SER A N 1
ATOM 1449 C CA . SER A 1 178 ? 1.431 7.719 28.165 1.00 79.12 178 SER A CA 1
ATOM 1450 C C . SER A 1 178 ? 1.214 9.183 28.561 1.00 79.12 178 SER A C 1
ATOM 1452 O O . SER A 1 178 ? 0.281 9.480 29.302 1.00 79.12 178 SER A O 1
ATOM 1454 N N . ASP A 1 179 ? 2.073 10.083 28.101 1.00 79.25 179 ASP A N 1
ATOM 1455 C CA . ASP A 1 179 ? 1.963 11.535 28.234 1.00 79.25 179 ASP A CA 1
ATOM 1456 C C . ASP A 1 179 ? 0.844 12.110 27.350 1.00 79.25 179 ASP A C 1
ATOM 1458 O O . ASP A 1 179 ? 0.067 12.932 27.826 1.00 79.25 179 ASP A O 1
ATOM 1462 N N . GLN A 1 180 ? 0.666 11.593 26.130 1.00 83.19 180 GLN A N 1
ATOM 1463 C CA . GLN A 1 180 ? -0.391 12.016 25.194 1.00 83.19 180 GLN A CA 1
ATOM 1464 C C . GLN A 1 180 ? -1.792 11.503 25.578 1.00 83.19 180 GLN A C 1
ATOM 1466 O O . GLN A 1 180 ? -2.812 12.108 25.229 1.00 83.19 180 GLN A O 1
ATOM 1471 N N . ARG A 1 181 ? -1.862 10.405 26.343 1.00 79.06 181 ARG A N 1
ATOM 1472 C CA . ARG A 1 181 ? -3.122 9.843 26.870 1.00 79.06 181 ARG A CA 1
ATOM 1473 C C . ARG A 1 181 ? -3.721 10.645 28.029 1.00 79.06 181 ARG A C 1
ATOM 1475 O O . ARG A 1 181 ? -4.894 10.463 28.358 1.00 79.06 181 ARG A O 1
ATOM 1482 N N . ARG A 1 182 ? -2.949 11.516 28.687 1.00 66.75 182 ARG A N 1
ATOM 1483 C CA . ARG A 1 182 ? -3.441 12.298 29.832 1.00 66.75 182 ARG A CA 1
ATOM 1484 C C . ARG A 1 182 ? -4.187 13.540 29.346 1.00 66.75 182 ARG A C 1
ATOM 1486 O O . ARG A 1 182 ? -3.623 14.399 28.676 1.00 66.75 182 ARG A O 1
ATOM 1493 N N . ASN A 1 183 ? -5.453 13.664 29.744 1.00 56.34 183 ASN A N 1
ATOM 1494 C CA . ASN A 1 183 ? -6.208 14.900 29.553 1.00 56.34 183 ASN A CA 1
ATOM 1495 C C . ASN A 1 183 ? -5.672 16.011 30.456 1.00 56.34 183 ASN A C 1
ATOM 1497 O O . ASN A 1 183 ? -5.655 15.862 31.678 1.00 56.34 183 ASN A O 1
ATOM 1501 N N . SER A 1 184 ? -5.373 17.167 29.866 1.00 43.53 184 SER A N 1
ATOM 1502 C CA . SER A 1 184 ? -5.098 18.416 30.589 1.00 43.53 184 SER A CA 1
ATOM 1503 C C . SER A 1 184 ? -6.305 18.891 31.422 1.00 43.53 184 SER A C 1
ATOM 1505 O O . SER A 1 184 ? -6.140 19.646 32.370 1.00 43.53 184 SER A O 1
ATOM 1507 N N . ALA A 1 185 ? -7.520 18.423 31.104 1.00 38.25 185 ALA A N 1
ATOM 1508 C CA . ALA A 1 185 ? -8.771 18.830 31.751 1.00 38.25 185 ALA A CA 1
ATOM 1509 C C . ALA A 1 185 ? -9.132 18.045 33.034 1.00 38.25 185 ALA A C 1
ATOM 1511 O O . ALA A 1 185 ? -10.105 18.373 33.702 1.00 38.25 185 ALA A O 1
ATOM 1512 N N . ARG A 1 186 ? -8.372 17.007 33.413 1.00 36.28 186 ARG A N 1
ATOM 1513 C CA . ARG A 1 186 ? -8.736 16.079 34.508 1.00 36.28 186 ARG A CA 1
ATOM 1514 C C . ARG A 1 186 ? -8.344 16.532 35.926 1.00 36.28 186 ARG A C 1
ATOM 1516 O O . ARG A 1 186 ? -8.234 15.695 36.818 1.00 36.28 186 ARG A O 1
ATOM 1523 N N . LEU A 1 187 ? -8.163 17.834 36.150 1.00 33.62 187 LEU A N 1
ATOM 1524 C CA . LEU A 1 187 ? -7.954 18.392 37.495 1.00 33.62 187 LEU A CA 1
ATOM 1525 C C . LEU A 1 187 ? -9.253 18.737 38.244 1.00 33.62 187 LEU A C 1
ATOM 1527 O O . LEU A 1 187 ? -9.178 19.034 39.431 1.00 33.62 187 LEU A O 1
ATOM 1531 N N . VAL A 1 188 ? -10.439 18.650 37.628 1.00 29.52 188 VAL A N 1
ATOM 1532 C CA . VAL A 1 188 ? -11.707 18.923 38.329 1.00 29.52 188 VAL A CA 1
ATOM 1533 C C . VAL A 1 188 ? -12.823 18.005 37.818 1.00 29.52 188 VAL A C 1
ATOM 1535 O O . VAL A 1 188 ? -13.125 18.003 36.631 1.00 29.52 188 VAL A O 1
ATOM 1538 N N . GLY A 1 189 ? -13.461 17.259 38.724 1.00 25.42 189 GLY A N 1
ATOM 1539 C CA . GLY A 1 189 ? -14.786 16.659 38.505 1.00 25.42 189 GLY A CA 1
ATOM 1540 C C . GLY A 1 189 ? -14.793 15.178 38.114 1.00 25.42 189 GLY A C 1
ATOM 1541 O O . GLY A 1 189 ? -14.181 14.759 37.140 1.00 25.42 189 GLY A O 1
ATOM 1542 N N . ALA A 1 190 ? -15.484 14.370 38.911 1.00 28.55 190 ALA A N 1
ATOM 1543 C CA . ALA A 1 190 ? -15.411 12.915 38.961 1.00 28.55 190 ALA A CA 1
ATOM 1544 C C . ALA A 1 190 ? -16.504 12.183 38.144 1.00 28.55 190 ALA A C 1
ATOM 1546 O O . ALA A 1 190 ? -17.500 12.789 37.783 1.00 28.55 190 ALA A O 1
ATOM 1547 N N . GLN A 1 191 ? -16.307 10.857 37.980 1.00 28.34 191 GLN A N 1
ATOM 1548 C CA . GLN A 1 191 ? -17.317 9.763 37.971 1.00 28.34 191 GLN A CA 1
ATOM 1549 C C . GLN A 1 191 ? -18.422 9.837 36.890 1.00 28.34 191 GLN A C 1
ATOM 1551 O O . GLN A 1 191 ? -19.203 10.767 36.836 1.00 28.34 191 GLN A O 1
ATOM 1556 N N . THR A 1 192 ? -18.657 8.862 36.005 1.00 25.89 192 THR A N 1
ATOM 1557 C CA . THR A 1 192 ? -19.107 7.459 36.197 1.00 25.89 192 THR A CA 1
ATOM 1558 C C . THR A 1 192 ? -19.405 6.961 34.758 1.00 25.89 192 THR A C 1
ATOM 1560 O O . THR A 1 192 ? -19.966 7.735 33.996 1.00 25.89 192 THR A O 1
ATOM 1563 N N . ARG A 1 193 ? -18.985 5.811 34.217 1.00 26.36 193 ARG A N 1
ATOM 1564 C CA . ARG A 1 193 ? -19.556 4.446 34.284 1.00 26.36 193 ARG A CA 1
ATOM 1565 C C . ARG A 1 193 ? -18.827 3.655 33.180 1.00 26.36 193 ARG A C 1
ATOM 1567 O O . ARG A 1 193 ? -18.809 4.123 32.051 1.00 26.36 193 ARG A O 1
ATOM 1574 N N . LEU A 1 194 ? -18.283 2.480 33.476 1.00 25.81 194 LEU A N 1
ATOM 1575 C CA . LEU A 1 194 ? -18.034 1.412 32.499 1.00 25.81 194 LEU A CA 1
ATOM 1576 C C . LEU A 1 194 ? -18.109 0.098 33.274 1.00 25.81 194 LEU A C 1
ATOM 1578 O O . LEU A 1 194 ? -17.457 -0.053 34.306 1.00 25.81 194 LEU A O 1
ATOM 1582 N N . SER A 1 195 ? -18.962 -0.800 32.804 1.00 31.48 195 SER A N 1
ATOM 1583 C CA . SER A 1 195 ? -19.246 -2.091 33.414 1.00 31.48 195 SER A CA 1
ATOM 1584 C C . SER A 1 195 ? -19.113 -3.191 32.366 1.00 31.48 195 SER A C 1
ATOM 1586 O O . SER A 1 195 ? -19.649 -3.042 31.272 1.00 31.48 195 SER A O 1
ATOM 1588 N N . PHE A 1 196 ? -18.462 -4.281 32.782 1.00 32.16 196 PHE A N 1
ATOM 1589 C CA . PHE A 1 196 ? -18.456 -5.631 32.208 1.00 32.16 196 PHE A CA 1
ATOM 1590 C C . PHE A 1 196 ? -17.851 -5.834 30.807 1.00 32.16 196 PHE A C 1
ATOM 1592 O O . PHE A 1 196 ? -18.514 -5.678 29.791 1.00 32.16 196 PHE A O 1
ATOM 1599 N N . ILE A 1 197 ? -16.606 -6.329 30.788 1.00 31.64 197 ILE A N 1
ATOM 1600 C CA . ILE A 1 197 ? -16.147 -7.325 29.809 1.00 31.64 197 ILE A CA 1
ATOM 1601 C C . ILE A 1 197 ? -15.653 -8.544 30.601 1.00 31.64 197 ILE A C 1
ATOM 1603 O O . ILE A 1 197 ? -14.958 -8.397 31.608 1.00 31.64 197 ILE A O 1
ATOM 1607 N N . ASP A 1 198 ? -16.102 -9.716 30.150 1.00 36.62 198 ASP A N 1
ATOM 1608 C CA . ASP A 1 198 ? -16.096 -11.032 30.788 1.00 36.62 198 ASP A CA 1
ATOM 1609 C C . ASP A 1 198 ? -14.766 -11.491 31.399 1.00 36.62 198 ASP A C 1
ATOM 1611 O O . ASP A 1 198 ? -13.836 -11.940 30.726 1.00 36.62 198 ASP A O 1
ATOM 1615 N N . THR A 1 199 ? -14.752 -11.537 32.728 1.00 34.97 199 THR A N 1
ATOM 1616 C CA . THR A 1 199 ? -13.790 -12.288 33.543 1.00 34.97 199 THR A CA 1
ATOM 1617 C C . THR A 1 199 ? -13.822 -13.799 33.272 1.00 34.97 199 THR A C 1
ATOM 1619 O O . THR A 1 199 ? -12.838 -14.481 33.553 1.00 34.97 199 THR A O 1
ATOM 1622 N N . ALA A 1 200 ? -14.902 -14.327 32.683 1.00 33.94 200 ALA A N 1
ATOM 1623 C CA . ALA A 1 200 ? -15.025 -15.737 32.307 1.00 33.94 200 ALA A CA 1
ATOM 1624 C C . ALA A 1 200 ? -14.093 -16.133 31.145 1.00 33.94 200 ALA A C 1
ATOM 1626 O O . ALA A 1 200 ? -13.510 -17.215 31.169 1.00 33.94 200 ALA A O 1
ATOM 1627 N N . PHE A 1 201 ? -13.880 -15.239 30.172 1.00 37.16 201 PHE A N 1
ATOM 1628 C CA . PHE A 1 201 ? -12.991 -15.496 29.034 1.00 37.16 201 PHE A CA 1
ATOM 1629 C C . PHE A 1 201 ? -11.515 -15.528 29.458 1.00 37.16 201 PHE A C 1
ATOM 1631 O O . PHE A 1 201 ? -10.768 -16.417 29.057 1.00 37.16 201 PHE A O 1
ATOM 1638 N N . LEU A 1 202 ? -11.109 -14.613 30.348 1.00 35.34 202 LEU A N 1
ATOM 1639 C CA . LEU A 1 202 ? -9.762 -14.603 30.934 1.00 35.34 202 LEU A CA 1
ATOM 1640 C C . LEU A 1 202 ? -9.489 -15.849 31.791 1.00 35.34 202 LEU A C 1
ATOM 1642 O O . LEU A 1 202 ? -8.373 -16.366 31.775 1.00 35.34 202 LEU A O 1
ATOM 1646 N N . ALA A 1 203 ? -10.496 -16.352 32.510 1.00 37.44 203 ALA A N 1
ATOM 1647 C CA . ALA A 1 203 ? -10.368 -17.567 33.311 1.00 37.44 203 ALA A CA 1
ATOM 1648 C C . ALA A 1 203 ? -10.192 -18.825 32.441 1.00 37.44 203 ALA A C 1
ATOM 1650 O O . ALA A 1 203 ? -9.360 -19.671 32.764 1.00 37.44 203 ALA A O 1
ATOM 1651 N N . GLU A 1 204 ? -10.908 -18.928 31.317 1.00 38.59 204 GLU A N 1
ATOM 1652 C CA . GLU A 1 204 ? -10.784 -20.064 30.394 1.00 38.59 204 GLU A CA 1
ATOM 1653 C C . GLU A 1 204 ? -9.447 -20.044 29.630 1.00 38.59 204 GLU A C 1
ATOM 1655 O O . GLU A 1 204 ? -8.806 -21.082 29.470 1.00 38.59 204 GLU A O 1
ATOM 1660 N N . LEU A 1 205 ? -8.953 -18.857 29.255 1.00 37.81 205 LEU A N 1
ATOM 1661 C CA . LEU A 1 205 ? -7.651 -18.698 28.595 1.00 37.81 205 LEU A CA 1
ATOM 1662 C C . LEU A 1 205 ? -6.481 -19.086 29.521 1.00 37.81 205 LEU A C 1
ATOM 1664 O O . LEU A 1 205 ? -5.521 -19.723 29.090 1.00 37.81 205 LEU A O 1
ATOM 1668 N N . LEU A 1 206 ? -6.581 -18.761 30.815 1.00 39.00 206 LEU A N 1
ATOM 1669 C CA . LEU A 1 206 ? -5.605 -19.171 31.833 1.00 39.00 206 LEU A CA 1
ATOM 1670 C C . LEU A 1 206 ? -5.691 -20.670 32.156 1.00 39.00 206 LEU A C 1
ATOM 1672 O O . LEU A 1 206 ? -4.674 -21.303 32.440 1.00 39.00 206 LEU A O 1
ATOM 1676 N N . ARG A 1 207 ? -6.888 -21.261 32.067 1.00 39.91 207 ARG A N 1
ATOM 1677 C CA . ARG A 1 207 ? -7.109 -22.699 32.258 1.00 39.91 207 ARG A CA 1
ATOM 1678 C C . ARG A 1 207 ? -6.493 -23.530 31.126 1.00 39.91 207 ARG A C 1
ATOM 1680 O O . ARG A 1 207 ? -5.932 -24.586 31.403 1.00 39.91 207 ARG A O 1
ATOM 1687 N N . GLN A 1 208 ? -6.539 -23.043 29.884 1.00 38.81 208 GLN A N 1
ATOM 1688 C CA . GLN A 1 208 ? -5.970 -23.735 28.718 1.00 38.81 208 GLN A CA 1
ATOM 1689 C C . GLN A 1 208 ? -4.433 -23.674 28.641 1.00 38.81 208 GLN A C 1
ATOM 1691 O O . GLN A 1 208 ? -3.823 -24.547 28.028 1.00 38.81 208 GLN A O 1
ATOM 1696 N N . HIS A 1 209 ? -3.789 -22.697 29.291 1.00 38.88 209 HIS A N 1
ATOM 1697 C CA . HIS A 1 209 ? -2.334 -22.498 29.221 1.00 38.88 209 HIS A CA 1
ATOM 1698 C C . HIS A 1 209 ? -1.521 -23.083 30.396 1.00 38.88 209 HIS A C 1
ATOM 1700 O O . HIS A 1 209 ? -0.292 -23.081 30.339 1.00 38.88 209 HIS A O 1
ATOM 1706 N N . ASN A 1 210 ? -2.160 -23.668 31.417 1.00 36.31 210 ASN A N 1
ATOM 1707 C CA . ASN A 1 210 ? -1.480 -24.276 32.577 1.00 36.31 210 ASN A CA 1
ATOM 1708 C C . ASN A 1 210 ? -0.974 -25.722 32.360 1.00 36.31 210 ASN A C 1
ATOM 1710 O O . ASN A 1 210 ? -0.740 -26.454 33.320 1.00 36.31 210 ASN A O 1
ATOM 1714 N N . SER A 1 211 ? -0.753 -26.145 31.112 1.00 30.33 211 SER A N 1
ATOM 1715 C CA . SER A 1 211 ? -0.132 -27.443 30.787 1.00 30.33 211 SER A CA 1
ATOM 1716 C C . SER A 1 211 ? 1.359 -27.358 30.436 1.00 30.33 211 SER A C 1
ATOM 1718 O O . SER A 1 211 ? 1.910 -28.326 29.917 1.00 30.33 211 SER A O 1
ATOM 1720 N N . ILE A 1 212 ? 2.047 -26.247 30.727 1.00 29.17 212 ILE A N 1
ATOM 1721 C CA . ILE A 1 212 ? 3.504 -26.181 30.538 1.00 29.17 212 ILE A CA 1
ATOM 1722 C C . ILE A 1 212 ? 4.208 -26.843 31.728 1.00 29.17 212 ILE A C 1
ATOM 1724 O O . ILE A 1 212 ? 4.439 -26.256 32.782 1.00 29.17 212 ILE A O 1
ATOM 1728 N N . THR A 1 213 ? 4.525 -28.113 31.505 1.00 27.77 213 THR A N 1
ATOM 1729 C CA . THR A 1 213 ? 5.519 -28.949 32.177 1.00 27.77 213 THR A CA 1
ATOM 1730 C C . THR A 1 213 ? 6.801 -28.200 32.560 1.00 27.77 213 THR A C 1
ATOM 1732 O O . THR A 1 213 ? 7.477 -27.622 31.714 1.00 27.77 213 THR A O 1
ATOM 1735 N N . THR A 1 214 ? 7.120 -28.281 33.853 1.00 28.50 214 THR A N 1
ATOM 1736 C CA . THR A 1 214 ? 8.448 -28.457 34.471 1.00 28.50 214 THR A CA 1
ATOM 1737 C C . THR A 1 214 ? 9.662 -27.971 33.664 1.00 28.50 214 THR A C 1
ATOM 1739 O O . THR A 1 214 ? 10.231 -28.709 32.863 1.00 28.50 214 THR A O 1
ATOM 1742 N N . ILE A 1 215 ? 10.136 -26.759 33.959 1.00 24.36 215 ILE A N 1
ATOM 1743 C CA . ILE A 1 215 ? 11.508 -26.349 33.635 1.00 24.36 215 ILE A CA 1
ATOM 1744 C C . ILE A 1 215 ? 12.395 -26.765 34.814 1.00 24.36 215 ILE A C 1
ATOM 1746 O O . ILE A 1 215 ? 12.319 -26.189 35.898 1.00 24.36 215 ILE A O 1
ATOM 1750 N N . SER A 1 216 ? 13.217 -27.793 34.602 1.00 24.38 216 SER A N 1
ATOM 1751 C CA . SER A 1 216 ? 14.310 -28.167 35.502 1.00 24.38 216 SER A CA 1
ATOM 1752 C C . SER A 1 216 ? 15.395 -27.092 35.451 1.00 24.38 216 SER A C 1
ATOM 1754 O O . SER A 1 216 ? 16.073 -26.942 34.437 1.00 24.38 216 SER A O 1
ATOM 1756 N N . LEU A 1 217 ? 15.565 -26.345 36.540 1.00 25.72 217 LEU A N 1
ATOM 1757 C CA . LEU A 1 217 ? 16.711 -25.457 36.730 1.00 25.72 217 LEU A CA 1
ATOM 1758 C C . LEU A 1 217 ? 17.908 -26.299 37.195 1.00 25.72 217 LEU A C 1
ATOM 1760 O O . LEU A 1 217 ? 17.901 -26.834 38.303 1.00 25.72 217 LEU A O 1
ATOM 1764 N N . SER A 1 218 ? 18.921 -26.440 36.335 1.00 24.72 218 SER A N 1
ATOM 1765 C CA . SER A 1 218 ? 20.239 -26.945 36.722 1.00 24.72 218 SER A CA 1
ATOM 1766 C C . SER A 1 218 ? 20.933 -25.910 37.604 1.00 24.72 218 SER A C 1
ATOM 1768 O O . SER A 1 218 ? 21.048 -24.743 37.231 1.00 24.72 218 SER A O 1
ATOM 1770 N N . ALA A 1 219 ? 21.359 -26.356 38.780 1.00 29.44 219 ALA A N 1
ATOM 1771 C CA . ALA A 1 219 ? 22.067 -25.574 39.775 1.00 29.44 219 ALA A CA 1
ATOM 1772 C C . ALA A 1 219 ? 23.479 -25.207 39.304 1.00 29.44 219 ALA A C 1
ATOM 1774 O O . ALA A 1 219 ? 24.248 -26.101 38.978 1.00 29.44 219 ALA A O 1
ATOM 1775 N N . GLU A 1 220 ? 23.805 -23.917 39.334 1.00 26.41 220 GLU A N 1
ATOM 1776 C CA . GLU A 1 220 ? 25.157 -23.385 39.540 1.00 26.41 220 GLU A CA 1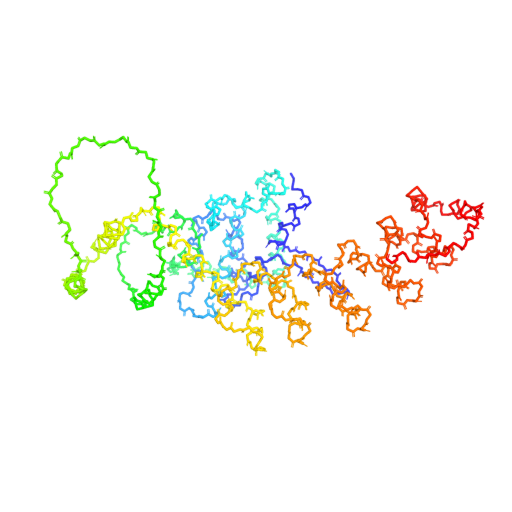
ATOM 1777 C C . GLU A 1 220 ? 25.028 -21.877 39.816 1.00 26.41 220 GLU A C 1
ATOM 1779 O O . GLU A 1 220 ? 24.974 -21.064 38.904 1.00 26.41 220 GLU A O 1
ATOM 1784 N N . ASP A 1 221 ? 24.826 -21.507 41.082 1.00 27.11 221 ASP A N 1
ATOM 1785 C CA . ASP A 1 221 ? 25.759 -20.602 41.762 1.00 27.11 221 ASP A CA 1
ATOM 1786 C C . ASP A 1 221 ? 25.397 -20.509 43.248 1.00 27.11 221 ASP A C 1
ATOM 1788 O O . ASP A 1 221 ? 24.383 -19.954 43.677 1.00 27.11 221 ASP A O 1
ATOM 1792 N N . ASP A 1 222 ? 26.253 -21.148 44.030 1.00 28.80 222 ASP A N 1
ATOM 1793 C CA . ASP A 1 222 ? 26.089 -21.478 45.431 1.00 28.80 222 ASP A CA 1
ATOM 1794 C C . ASP A 1 222 ? 26.947 -20.516 46.253 1.00 28.80 222 ASP A C 1
ATOM 1796 O O . ASP A 1 222 ? 28.089 -20.817 46.588 1.00 28.80 222 ASP A O 1
ATOM 1800 N N . ARG A 1 223 ? 26.428 -19.313 46.528 1.00 29.22 223 ARG A N 1
ATOM 1801 C CA . ARG A 1 223 ? 26.973 -18.406 47.553 1.00 29.22 223 ARG A CA 1
ATOM 1802 C C . ARG A 1 223 ? 25.871 -17.540 48.143 1.00 29.22 223 ARG A C 1
ATOM 1804 O O . ARG A 1 223 ? 25.719 -16.393 47.747 1.00 29.22 223 ARG A O 1
ATOM 1811 N N . LEU A 1 224 ? 25.121 -18.104 49.089 1.00 27.97 224 LEU A N 1
ATOM 1812 C CA . LEU A 1 224 ? 24.605 -17.438 50.305 1.00 27.97 224 LEU A CA 1
ATOM 1813 C C . LEU A 1 224 ? 23.916 -18.470 51.224 1.00 27.97 224 LEU A C 1
ATOM 1815 O O . LEU A 1 224 ? 22.861 -18.247 51.814 1.00 27.97 224 LEU A O 1
ATOM 1819 N N . SER A 1 225 ? 24.551 -19.633 51.353 1.00 26.05 225 SER A N 1
ATOM 1820 C CA . SER A 1 225 ? 24.241 -20.693 52.304 1.00 26.05 225 SER A CA 1
ATOM 1821 C C . SER A 1 225 ? 24.922 -20.393 53.646 1.00 26.05 225 SER A C 1
ATOM 1823 O O . SER A 1 225 ? 25.985 -20.916 53.960 1.00 26.05 225 SER A O 1
ATOM 1825 N N . SER A 1 226 ? 24.304 -19.543 54.468 1.00 27.22 226 SER A N 1
ATOM 1826 C CA . SER A 1 226 ? 24.565 -19.529 55.915 1.00 27.22 226 SER A CA 1
ATOM 1827 C C . SER A 1 226 ? 23.428 -18.878 56.701 1.00 27.22 226 SER A C 1
ATOM 1829 O O . SER A 1 226 ? 23.565 -17.784 57.228 1.00 27.22 226 SER A O 1
ATOM 1831 N N . LEU A 1 227 ? 22.299 -19.585 56.793 1.00 25.64 227 LEU A N 1
ATOM 1832 C CA . LEU A 1 227 ? 21.374 -19.563 57.937 1.00 25.64 227 LEU A CA 1
ATOM 1833 C C . LEU A 1 227 ? 20.395 -20.738 57.756 1.00 25.64 227 LEU A C 1
ATOM 1835 O O . LEU A 1 227 ? 19.273 -20.581 57.287 1.00 25.64 227 LEU A O 1
ATOM 1839 N N . ILE A 1 228 ? 20.862 -21.948 58.067 1.00 29.23 228 ILE A N 1
ATOM 1840 C CA . ILE A 1 228 ? 20.040 -23.167 58.137 1.00 29.23 228 ILE A CA 1
ATOM 1841 C C . ILE A 1 228 ? 20.104 -23.669 59.593 1.00 29.23 228 ILE A C 1
ATOM 1843 O O . ILE A 1 228 ? 21.166 -23.591 60.212 1.00 29.23 228 ILE A O 1
ATOM 1847 N N . PRO A 1 229 ? 18.979 -24.119 60.175 1.00 23.56 229 PRO A N 1
ATOM 1848 C CA . PRO A 1 229 ? 18.815 -25.560 60.412 1.00 23.56 229 PRO A CA 1
ATOM 1849 C C . PRO A 1 229 ? 17.444 -26.013 59.871 1.00 23.56 229 PRO A C 1
ATOM 1851 O O . PRO A 1 229 ? 16.407 -25.596 60.368 1.00 23.56 229 PRO A O 1
ATOM 1854 N N . SER A 1 230 ? 17.340 -26.675 58.717 1.00 25.50 230 SER A N 1
ATOM 1855 C CA . SER A 1 230 ? 17.468 -28.123 58.489 1.00 25.50 230 SER A CA 1
ATOM 1856 C C . SER A 1 230 ? 16.731 -28.966 59.523 1.00 25.50 230 SER A C 1
ATOM 1858 O O . SER A 1 230 ? 17.249 -29.232 60.605 1.00 25.50 230 SER A O 1
ATOM 1860 N N . GLY A 1 231 ? 15.569 -29.463 59.098 1.00 22.89 231 GLY A N 1
ATOM 1861 C CA . GLY A 1 231 ? 14.935 -30.652 59.655 1.00 22.89 231 GLY A CA 1
ATOM 1862 C C . GLY A 1 231 ? 13.508 -30.405 60.113 1.00 22.89 231 GLY A C 1
ATOM 1863 O O . GLY A 1 231 ? 13.306 -30.052 61.260 1.00 22.89 231 GLY A O 1
ATOM 1864 N N . PHE A 1 232 ? 12.528 -30.592 59.223 1.00 23.73 232 PHE A N 1
ATOM 1865 C CA . PHE A 1 232 ? 11.493 -31.628 59.361 1.00 23.73 232 PHE A CA 1
ATOM 1866 C C . PHE A 1 232 ? 10.543 -31.595 58.144 1.00 23.73 232 PHE A C 1
ATOM 1868 O O . PHE A 1 232 ? 9.737 -30.690 57.978 1.00 23.73 232 PHE A O 1
ATOM 1875 N N . PHE A 1 233 ? 10.738 -32.598 57.282 1.00 23.30 233 PHE A N 1
ATOM 1876 C CA . PHE A 1 233 ? 9.811 -33.306 56.390 1.00 23.30 233 PHE A CA 1
ATOM 1877 C C . PHE A 1 233 ? 8.646 -32.587 55.685 1.00 23.30 233 PHE A C 1
ATOM 1879 O O . PHE A 1 233 ? 7.712 -32.085 56.298 1.00 23.30 233 PHE A O 1
ATOM 1886 N N . TYR A 1 234 ? 8.666 -32.736 54.350 1.00 25.64 234 TYR A N 1
ATOM 1887 C CA . TYR A 1 234 ? 7.551 -33.199 53.514 1.00 25.64 234 TYR A CA 1
ATOM 1888 C C . TYR A 1 234 ? 6.161 -33.051 54.144 1.00 25.64 234 TYR A C 1
ATOM 1890 O O . TYR A 1 234 ? 5.683 -33.946 54.836 1.00 25.64 234 TYR A O 1
ATOM 1898 N N . ASN A 1 235 ? 5.459 -31.978 53.786 1.00 21.67 235 ASN A N 1
ATOM 1899 C CA . ASN A 1 235 ? 4.012 -32.042 53.720 1.00 21.67 235 ASN A CA 1
ATOM 1900 C C . ASN A 1 235 ? 3.528 -31.510 52.379 1.00 21.67 235 ASN A C 1
ATOM 1902 O O . ASN A 1 235 ? 3.662 -30.342 52.026 1.00 21.67 235 ASN A O 1
ATOM 1906 N N . ARG A 1 236 ? 2.989 -32.468 51.634 1.00 29.50 236 ARG A N 1
ATOM 1907 C CA . ARG A 1 236 ? 2.110 -32.359 50.485 1.00 29.50 236 ARG A CA 1
ATOM 1908 C C . ARG A 1 236 ? 1.068 -31.268 50.762 1.00 29.50 236 ARG A C 1
ATOM 1910 O O . ARG A 1 236 ? 0.090 -31.520 51.457 1.00 29.50 236 ARG A O 1
ATOM 1917 N N . ILE A 1 237 ? 1.265 -30.062 50.235 1.00 25.25 237 ILE A N 1
ATOM 1918 C CA . ILE A 1 237 ? 0.195 -29.063 50.212 1.00 25.25 237 ILE A CA 1
ATOM 1919 C C . ILE A 1 237 ? -0.726 -29.443 49.050 1.00 25.25 237 ILE A C 1
ATOM 1921 O O . ILE A 1 237 ? -0.585 -28.976 47.924 1.00 25.25 237 ILE A O 1
ATOM 1925 N N . ILE A 1 238 ? -1.660 -30.350 49.337 1.00 29.27 238 ILE A N 1
ATOM 1926 C CA . ILE A 1 238 ? -2.962 -30.352 48.676 1.00 29.27 238 ILE A CA 1
ATOM 1927 C C . ILE A 1 238 ? -3.625 -29.062 49.166 1.00 29.27 238 ILE A C 1
ATOM 1929 O O . ILE A 1 238 ? -4.109 -29.008 50.293 1.00 29.27 238 ILE A O 1
ATOM 1933 N N . MET A 1 239 ? -3.557 -27.984 48.382 1.00 25.52 239 MET A N 1
ATOM 1934 C CA . MET A 1 239 ? -4.444 -26.848 48.620 1.00 25.52 239 MET A CA 1
ATOM 1935 C C . MET A 1 239 ? -5.808 -27.229 48.061 1.00 25.52 239 MET A C 1
ATOM 1937 O O . MET A 1 239 ? -6.000 -27.266 46.846 1.00 25.52 239 MET A O 1
ATOM 1941 N N . ASP A 1 240 ? -6.735 -27.533 48.968 1.00 29.58 240 ASP A N 1
ATOM 1942 C CA . ASP A 1 240 ? -8.167 -27.569 48.697 1.00 29.58 240 ASP A CA 1
ATOM 1943 C C . ASP A 1 240 ? -8.578 -26.262 48.007 1.00 29.58 240 ASP A C 1
ATOM 1945 O O . ASP A 1 240 ? -8.659 -25.190 48.614 1.00 29.58 240 ASP A O 1
ATOM 1949 N N . SER A 1 241 ? -8.810 -26.366 46.699 1.00 39.53 241 SER A N 1
ATOM 1950 C CA . SER A 1 241 ? -9.150 -25.256 45.803 1.00 39.53 241 SER A CA 1
ATOM 1951 C C . SER A 1 241 ? -10.410 -24.484 46.218 1.00 39.53 241 SER A C 1
ATOM 1953 O O . SER A 1 241 ? -10.569 -23.318 45.854 1.00 39.53 241 SER A O 1
ATOM 1955 N N . GLU A 1 242 ? -11.275 -25.081 47.042 1.00 31.61 242 GLU A N 1
ATOM 1956 C CA . GLU A 1 242 ? -12.489 -24.427 47.525 1.00 31.61 242 GLU A CA 1
ATOM 1957 C C . GLU A 1 242 ? -12.234 -23.416 48.647 1.00 31.61 242 GLU A C 1
ATOM 1959 O O . GLU A 1 242 ? -12.925 -22.396 48.701 1.00 31.61 242 GLU A O 1
ATOM 1964 N N . LEU A 1 243 ? -11.218 -23.603 49.502 1.00 31.17 243 LEU A N 1
ATOM 1965 C CA . LEU A 1 243 ? -10.965 -22.665 50.604 1.00 31.17 243 LEU A CA 1
ATOM 1966 C C . LEU A 1 243 ? -10.385 -21.339 50.080 1.00 31.17 243 LEU A C 1
ATOM 1968 O O . LEU A 1 243 ? -10.815 -20.261 50.495 1.00 31.17 243 LEU A O 1
ATOM 1972 N N . SER A 1 244 ? -9.486 -21.407 49.091 1.00 43.00 244 SER A N 1
ATOM 1973 C CA . SER A 1 244 ? -8.926 -20.223 48.426 1.00 43.00 244 SER A CA 1
ATOM 1974 C C . SER A 1 244 ? -9.958 -19.483 47.580 1.00 43.00 244 SER A C 1
ATOM 1976 O O . SER A 1 244 ? -9.993 -18.257 47.627 1.00 43.00 244 SER A O 1
ATOM 1978 N N . LEU A 1 245 ? -10.838 -20.186 46.858 1.00 35.88 245 LEU A N 1
ATOM 1979 C CA . LEU A 1 245 ? -11.896 -19.548 46.066 1.00 35.88 245 LEU A CA 1
ATOM 1980 C C . LEU A 1 245 ? -12.999 -18.939 46.933 1.00 35.88 245 LEU A C 1
ATOM 1982 O O . LEU A 1 245 ? -13.552 -17.908 46.558 1.00 35.88 245 LEU A O 1
ATOM 1986 N N . THR A 1 246 ? -13.294 -19.522 48.097 1.00 35.72 246 THR A N 1
ATOM 1987 C CA . THR A 1 246 ? -14.291 -18.978 49.032 1.00 35.72 246 THR A CA 1
ATOM 1988 C C . THR A 1 246 ? -13.769 -17.723 49.727 1.00 35.72 246 THR A C 1
ATOM 1990 O O . THR A 1 246 ? -14.508 -16.749 49.854 1.00 35.72 246 THR A O 1
ATOM 1993 N N . ILE A 1 247 ? -12.482 -17.686 50.091 1.00 38.81 247 ILE A N 1
ATOM 1994 C CA . ILE A 1 247 ? -11.823 -16.476 50.607 1.00 38.81 247 ILE A CA 1
ATOM 1995 C C . ILE A 1 247 ? -11.729 -15.402 49.509 1.00 38.81 247 ILE A C 1
ATOM 1997 O O . ILE A 1 247 ? -12.024 -14.238 49.775 1.00 38.81 247 ILE A O 1
ATOM 2001 N N . LEU A 1 248 ? -11.414 -15.779 48.261 1.00 34.53 248 LEU A N 1
ATOM 2002 C CA . LEU A 1 248 ? -11.396 -14.845 47.128 1.00 34.53 248 LEU A CA 1
ATOM 2003 C C . LEU A 1 248 ? -12.798 -14.287 46.831 1.00 34.53 248 LEU A C 1
ATOM 2005 O O . LEU A 1 248 ? -12.953 -13.082 46.671 1.00 34.53 248 LEU A O 1
ATOM 2009 N N . ARG A 1 249 ? -13.834 -15.139 46.812 1.00 36.22 249 ARG A N 1
ATOM 2010 C CA . ARG A 1 249 ? -15.232 -14.722 46.614 1.00 36.22 249 ARG A CA 1
ATOM 2011 C C . ARG A 1 249 ? -15.718 -13.819 47.739 1.00 36.22 249 ARG A C 1
ATOM 2013 O O . ARG A 1 249 ? -16.333 -12.803 47.441 1.00 36.22 249 ARG A O 1
ATOM 2020 N N . ARG A 1 250 ? -15.424 -14.150 49.000 1.00 34.19 250 ARG A N 1
ATOM 2021 C CA . ARG A 1 250 ? -15.825 -13.343 50.164 1.00 34.19 250 ARG A CA 1
ATOM 2022 C C . ARG A 1 250 ? -15.169 -11.961 50.143 1.00 34.19 250 ARG A C 1
ATOM 2024 O O . ARG A 1 250 ? -15.857 -10.965 50.319 1.00 34.19 250 ARG A O 1
ATOM 2031 N N . ASN A 1 251 ? -13.883 -11.894 49.799 1.00 36.09 251 ASN A N 1
ATOM 2032 C CA . ASN A 1 251 ? -13.148 -10.630 49.691 1.00 36.09 251 ASN A CA 1
ATOM 2033 C C . ASN A 1 251 ? -13.554 -9.781 48.470 1.00 36.09 251 ASN A C 1
ATOM 2035 O O . ASN A 1 251 ? -13.385 -8.566 48.497 1.00 36.09 251 ASN A O 1
ATOM 2039 N N . ILE A 1 252 ? -14.082 -10.397 47.405 1.00 37.25 252 ILE A N 1
ATOM 2040 C CA . ILE A 1 252 ? -14.574 -9.699 46.203 1.00 37.25 252 ILE A CA 1
ATOM 2041 C C . ILE A 1 252 ? -16.024 -9.207 46.376 1.00 37.25 252 ILE A C 1
ATOM 2043 O O . ILE A 1 252 ? -16.380 -8.181 45.804 1.00 37.25 252 ILE A O 1
ATOM 2047 N N . LEU A 1 253 ? -16.859 -9.908 47.155 1.00 34.19 253 LEU A N 1
ATOM 2048 C CA . LEU A 1 253 ? -18.275 -9.563 47.352 1.00 34.19 253 LEU A CA 1
ATOM 2049 C C . LEU A 1 253 ? -18.534 -8.510 48.445 1.00 34.19 253 LEU A C 1
ATOM 2051 O O . LEU A 1 253 ? -19.582 -7.874 48.400 1.00 34.19 253 LEU A O 1
ATOM 2055 N N . GLU A 1 254 ? -17.620 -8.294 49.399 1.00 35.09 254 GLU A N 1
ATOM 2056 C CA . GLU A 1 254 ? -17.863 -7.395 50.548 1.00 35.09 254 GLU A CA 1
ATOM 2057 C C . GLU A 1 254 ? -17.261 -5.979 50.437 1.00 35.09 254 GLU A C 1
ATOM 2059 O O . GLU A 1 254 ? -17.505 -5.153 51.317 1.00 35.09 254 GLU A O 1
ATOM 2064 N N . HIS A 1 255 ? -16.529 -5.630 49.372 1.00 35.25 255 HIS A N 1
ATOM 2065 C CA . HIS A 1 255 ? -15.840 -4.332 49.310 1.00 35.25 255 HIS A CA 1
ATOM 2066 C C . HIS A 1 255 ? -16.065 -3.555 48.008 1.00 35.25 255 HIS A C 1
ATOM 2068 O O . HIS A 1 255 ? -15.359 -3.727 47.014 1.00 35.25 255 HIS A O 1
ATOM 2074 N N . ASP A 1 256 ? -17.033 -2.635 48.062 1.00 37.28 256 ASP A N 1
ATOM 2075 C CA . ASP A 1 256 ? -17.253 -1.584 47.068 1.00 37.28 256 ASP A CA 1
ATOM 2076 C C . ASP A 1 256 ? -16.430 -0.317 47.404 1.00 37.28 256 ASP A C 1
ATOM 2078 O O . ASP A 1 256 ? -16.122 -0.032 48.559 1.00 37.28 256 ASP A O 1
ATOM 2082 N N . GLU A 1 257 ? -16.108 0.450 46.360 1.00 35.59 257 GLU A N 1
ATOM 2083 C CA . GLU A 1 257 ? -15.395 1.740 46.311 1.00 35.59 257 GLU A CA 1
ATOM 2084 C C . GLU A 1 257 ? -13.858 1.762 46.102 1.00 35.59 257 GLU A C 1
ATOM 2086 O O . GLU A 1 257 ? -13.034 2.059 46.966 1.00 35.59 257 GLU A O 1
ATOM 2091 N N . ARG A 1 258 ? -13.495 1.616 44.816 1.00 41.03 258 ARG A N 1
ATOM 2092 C CA . ARG A 1 258 ? -12.561 2.425 43.980 1.00 41.03 258 ARG A CA 1
ATOM 2093 C C . ARG A 1 258 ? -11.102 2.682 44.393 1.00 41.03 258 ARG A C 1
ATOM 2095 O O . ARG A 1 258 ? -10.296 2.931 43.495 1.00 41.03 258 ARG A O 1
ATOM 2102 N N . ARG A 1 259 ? -10.690 2.605 45.658 1.00 36.38 259 ARG A N 1
ATOM 2103 C CA . ARG A 1 259 ? -9.261 2.695 46.038 1.00 36.38 259 ARG A CA 1
ATOM 2104 C C . ARG A 1 259 ? -8.595 1.331 46.167 1.00 36.38 259 ARG A C 1
ATOM 2106 O O . ARG A 1 259 ? -7.395 1.222 45.923 1.00 36.38 259 ARG A O 1
ATOM 2113 N N . GLN A 1 260 ? -9.368 0.284 46.432 1.00 36.31 260 GLN A N 1
ATOM 2114 C CA . GLN A 1 260 ? -8.824 -1.058 46.590 1.00 36.31 260 GLN A CA 1
ATOM 2115 C C . GLN A 1 260 ? -8.604 -1.814 45.279 1.00 36.31 260 GLN A C 1
ATOM 2117 O O . GLN A 1 260 ? -7.825 -2.744 45.309 1.00 36.31 260 GLN A O 1
ATOM 2122 N N . HIS A 1 261 ? -9.117 -1.412 44.107 1.00 35.41 261 HIS A N 1
ATOM 2123 C CA . HIS A 1 261 ? -8.807 -2.144 42.860 1.00 35.41 261 HIS A CA 1
ATOM 2124 C C . HIS A 1 261 ? -7.320 -2.132 42.488 1.00 35.41 261 HIS A C 1
ATOM 2126 O O . HIS A 1 261 ? -6.813 -3.133 41.998 1.00 35.41 261 HIS A O 1
ATOM 2132 N N . ARG A 1 262 ? -6.590 -1.045 42.773 1.00 34.94 262 ARG A N 1
ATOM 2133 C CA . ARG A 1 262 ? -5.126 -1.036 42.618 1.00 34.94 262 ARG A CA 1
ATOM 2134 C C . ARG A 1 262 ? -4.435 -1.930 43.645 1.00 34.94 262 ARG A C 1
ATOM 2136 O O . ARG A 1 262 ? -3.436 -2.544 43.302 1.00 34.94 262 ARG A O 1
ATOM 2143 N N . HIS A 1 263 ? -4.989 -2.052 44.851 1.00 34.75 263 HIS A N 1
ATOM 2144 C CA . HIS A 1 263 ? -4.484 -2.961 45.879 1.00 34.75 263 HIS A CA 1
ATOM 2145 C C . HIS A 1 263 ? -4.877 -4.418 45.641 1.00 34.75 263 HIS A C 1
ATOM 2147 O O . HIS A 1 263 ? -4.071 -5.277 45.932 1.00 34.75 263 HIS A O 1
ATOM 2153 N N . ALA A 1 264 ? -6.037 -4.706 45.056 1.00 36.81 264 ALA A N 1
ATOM 2154 C CA . ALA A 1 264 ? -6.489 -6.034 44.670 1.00 36.81 264 ALA A CA 1
ATOM 2155 C C . ALA A 1 264 ? -5.739 -6.509 43.424 1.00 36.81 264 ALA A C 1
ATOM 2157 O O . ALA A 1 264 ? -5.305 -7.647 43.381 1.00 36.81 264 ALA A O 1
ATOM 2158 N N . TYR A 1 265 ? -5.484 -5.626 42.452 1.00 37.53 265 TYR A N 1
ATOM 2159 C CA . TYR A 1 265 ? -4.612 -5.917 41.311 1.00 37.53 265 TYR A CA 1
ATOM 2160 C C . TYR A 1 265 ? -3.156 -6.110 41.758 1.00 37.53 265 TYR A C 1
ATOM 2162 O O . TYR A 1 265 ? -2.511 -7.068 41.348 1.00 37.53 265 TYR A O 1
ATOM 2170 N N . ALA A 1 266 ? -2.650 -5.260 42.660 1.00 39.88 266 ALA A N 1
ATOM 2171 C CA . ALA A 1 266 ? -1.328 -5.432 43.262 1.00 39.88 266 ALA A CA 1
ATOM 2172 C C . ALA A 1 266 ? -1.246 -6.643 44.204 1.00 39.88 266 ALA A C 1
ATOM 2174 O O . ALA A 1 266 ? -0.178 -7.227 44.316 1.00 39.88 266 ALA A O 1
ATOM 2175 N N . ALA A 1 267 ? -2.344 -7.046 44.849 1.00 42.44 267 ALA A N 1
ATOM 2176 C CA . ALA A 1 267 ? -2.417 -8.233 45.695 1.00 42.44 267 ALA A CA 1
ATOM 2177 C C . ALA A 1 267 ? -2.539 -9.505 44.857 1.00 42.44 267 ALA A C 1
ATOM 2179 O O . ALA A 1 267 ? -1.901 -10.483 45.192 1.00 42.44 267 ALA A O 1
ATOM 2180 N N . VAL A 1 268 ? -3.270 -9.494 43.740 1.00 43.88 268 VAL A N 1
ATOM 2181 C CA . VAL A 1 268 ? -3.319 -10.611 42.783 1.00 43.88 268 VAL A CA 1
ATOM 2182 C C . VAL A 1 268 ? -1.967 -10.777 42.097 1.00 43.88 268 VAL A C 1
ATOM 2184 O O . VAL A 1 268 ? -1.474 -11.893 42.002 1.00 43.88 268 VAL A O 1
ATOM 2187 N N . ILE A 1 269 ? -1.322 -9.682 41.683 1.00 44.12 269 ILE A N 1
ATOM 2188 C CA . ILE A 1 269 ? 0.052 -9.722 41.166 1.00 44.12 269 ILE A CA 1
ATOM 2189 C C . ILE A 1 269 ? 1.032 -10.143 42.265 1.00 44.12 269 ILE A C 1
ATOM 2191 O O . ILE A 1 269 ? 1.878 -10.991 42.018 1.00 44.12 269 ILE A O 1
ATOM 2195 N N . GLY A 1 270 ? 0.899 -9.613 43.481 1.00 43.72 270 GLY A N 1
ATOM 2196 C CA . GLY A 1 270 ? 1.721 -9.987 44.631 1.00 43.72 270 GLY A CA 1
ATOM 2197 C C . GLY A 1 270 ? 1.578 -11.462 44.995 1.00 43.72 270 GLY A C 1
ATOM 2198 O O . GLY A 1 270 ? 2.573 -12.120 45.275 1.00 43.72 270 GLY A O 1
ATOM 2199 N N . GLU A 1 271 ? 0.369 -12.005 44.897 1.00 44.06 271 GLU A N 1
ATOM 2200 C CA . GLU A 1 271 ? 0.076 -13.401 45.190 1.00 44.06 271 GLU A CA 1
ATOM 2201 C C . GLU A 1 271 ? 0.465 -14.324 44.032 1.00 44.06 271 GLU A C 1
ATOM 2203 O O . GLU A 1 271 ? 0.953 -15.414 44.284 1.00 44.06 271 GLU A O 1
ATOM 2208 N N . LEU A 1 272 ? 0.389 -13.884 42.772 1.00 39.53 272 LEU A N 1
ATOM 2209 C CA . LEU A 1 272 ? 0.966 -14.600 41.624 1.00 39.53 272 LEU A CA 1
ATOM 2210 C C . LEU A 1 272 ? 2.499 -14.645 41.692 1.00 39.53 272 LEU A C 1
ATOM 2212 O O . LEU A 1 272 ? 3.093 -15.687 41.426 1.00 39.53 272 LEU A O 1
ATOM 2216 N N . ILE A 1 273 ? 3.142 -13.552 42.111 1.00 46.41 273 ILE A N 1
ATOM 2217 C CA . ILE A 1 273 ? 4.588 -13.506 42.376 1.00 46.41 273 ILE A CA 1
ATOM 2218 C C . ILE A 1 273 ? 4.941 -14.448 43.538 1.00 46.41 273 ILE A C 1
ATOM 2220 O O . ILE A 1 273 ? 5.927 -15.178 43.460 1.00 46.41 273 ILE A O 1
ATOM 2224 N N . ARG A 1 274 ? 4.123 -14.477 44.601 1.00 44.91 274 ARG A N 1
ATOM 2225 C CA . ARG A 1 274 ? 4.358 -15.288 45.807 1.00 44.91 274 ARG A CA 1
ATOM 2226 C C . ARG A 1 274 ? 4.075 -16.781 45.613 1.00 44.91 274 ARG A C 1
ATOM 2228 O O . ARG A 1 274 ? 4.812 -17.603 46.143 1.00 44.91 274 ARG A O 1
ATOM 2235 N N . VAL A 1 275 ? 3.011 -17.132 44.889 1.00 40.72 275 VAL A N 1
ATOM 2236 C CA . VAL A 1 275 ? 2.520 -18.512 44.713 1.00 40.72 275 VAL A CA 1
ATOM 2237 C C . VAL A 1 275 ? 3.180 -19.201 43.520 1.00 40.72 275 VAL A C 1
ATOM 2239 O O . VAL A 1 275 ? 3.451 -20.395 43.601 1.00 40.72 275 VAL A O 1
ATOM 2242 N N . ALA A 1 276 ? 3.473 -18.476 42.435 1.00 42.62 276 ALA A N 1
ATOM 2243 C CA . ALA A 1 276 ? 4.078 -19.050 41.229 1.00 42.62 276 ALA A CA 1
ATOM 2244 C C . ALA A 1 276 ? 5.581 -18.745 41.080 1.00 42.62 276 ALA A C 1
ATOM 2246 O O . ALA A 1 276 ? 6.197 -19.195 40.117 1.00 42.62 276 ALA A O 1
ATOM 2247 N N . GLY A 1 277 ? 6.178 -17.962 41.991 1.00 39.66 277 GLY A N 1
ATOM 2248 C CA . GLY A 1 277 ? 7.589 -17.554 41.907 1.00 39.66 277 GLY A CA 1
ATOM 2249 C C . GLY A 1 277 ? 7.917 -16.711 40.667 1.00 39.66 277 GLY A C 1
ATOM 2250 O O . GLY A 1 277 ? 9.084 -16.543 40.318 1.00 39.66 277 GLY A O 1
ATOM 2251 N N . LEU A 1 278 ? 6.896 -16.201 39.969 1.00 43.22 278 LEU A N 1
ATOM 2252 C CA . LEU A 1 278 ? 7.058 -15.462 38.724 1.00 43.22 278 LEU A CA 1
ATOM 2253 C C . LEU A 1 278 ? 7.573 -14.059 39.030 1.00 43.22 278 LEU A C 1
ATOM 2255 O O . LEU A 1 278 ? 6.984 -13.320 39.816 1.00 43.22 278 LEU A O 1
ATOM 2259 N N . THR A 1 279 ? 8.662 -13.658 38.381 1.00 47.09 279 THR A N 1
ATOM 2260 C CA . THR A 1 279 ? 9.132 -12.274 38.481 1.00 47.09 279 THR A CA 1
ATOM 2261 C C . THR A 1 279 ? 8.143 -11.329 37.785 1.00 47.09 279 THR A C 1
ATOM 2263 O O . THR A 1 279 ? 7.468 -11.708 36.825 1.00 47.09 279 THR A O 1
ATOM 2266 N N . VAL A 1 280 ? 8.085 -10.062 38.216 1.00 43.94 280 VAL A N 1
ATOM 2267 C CA . VAL A 1 280 ? 7.307 -8.996 37.540 1.00 43.94 280 VAL A CA 1
ATOM 2268 C C . VAL A 1 280 ? 7.643 -8.921 36.040 1.00 43.94 280 VAL A C 1
ATOM 2270 O O . VAL A 1 280 ? 6.783 -8.627 35.215 1.00 43.94 280 VAL A O 1
ATOM 2273 N N . PHE A 1 281 ? 8.887 -9.241 35.679 1.00 34.62 281 PHE A N 1
ATOM 2274 C CA . PHE A 1 281 ? 9.362 -9.325 34.301 1.00 34.62 281 PHE A CA 1
ATOM 2275 C C . PHE A 1 281 ? 8.704 -10.474 33.514 1.00 34.62 281 PHE A C 1
ATOM 2277 O O . PHE A 1 281 ? 8.235 -10.255 32.400 1.00 34.62 281 PHE A O 1
ATOM 2284 N N . SER A 1 282 ? 8.586 -11.665 34.109 1.00 37.97 282 SER A N 1
ATOM 2285 C CA . SER A 1 282 ? 7.920 -12.831 33.506 1.00 37.97 282 SER A CA 1
ATOM 2286 C C . SER A 1 282 ? 6.415 -12.605 33.305 1.00 37.97 282 SER A C 1
ATOM 2288 O O . SER A 1 282 ? 5.864 -12.990 32.277 1.00 37.97 282 SER A O 1
ATOM 2290 N N . LEU A 1 283 ? 5.754 -11.927 34.252 1.00 40.38 283 LEU A N 1
ATOM 2291 C CA . LEU A 1 283 ? 4.340 -11.544 34.138 1.00 40.38 283 LEU A CA 1
ATOM 2292 C C . LEU A 1 283 ? 4.110 -10.493 33.046 1.00 40.38 283 LEU A C 1
ATOM 2294 O O . LEU A 1 283 ? 3.151 -10.611 32.288 1.00 40.38 283 LEU A O 1
ATOM 2298 N N . ASN A 1 284 ? 5.001 -9.505 32.920 1.00 41.03 284 ASN A N 1
ATOM 2299 C CA . ASN A 1 284 ? 4.929 -8.520 31.839 1.00 41.03 284 ASN A CA 1
ATOM 2300 C C . ASN A 1 284 ? 5.179 -9.157 30.467 1.00 41.03 284 ASN A C 1
ATOM 2302 O O . ASN A 1 284 ? 4.430 -8.870 29.539 1.00 41.03 284 ASN A O 1
ATOM 2306 N N . GLN A 1 285 ? 6.149 -10.070 30.337 1.00 36.97 285 GLN A N 1
ATOM 2307 C CA . GLN A 1 285 ? 6.346 -10.819 29.090 1.00 36.97 285 GLN A CA 1
ATOM 2308 C C . GLN A 1 285 ? 5.130 -11.674 28.727 1.00 36.97 285 GLN A C 1
ATOM 2310 O O . GLN A 1 285 ? 4.728 -11.686 27.565 1.00 36.97 285 GLN A O 1
ATOM 2315 N N . ALA A 1 286 ? 4.518 -12.352 29.703 1.00 35.00 286 ALA A N 1
ATOM 2316 C CA . ALA A 1 286 ? 3.301 -13.124 29.476 1.00 35.00 286 ALA A CA 1
ATOM 2317 C C . ALA A 1 286 ? 2.160 -12.220 28.987 1.00 35.00 286 ALA A C 1
ATOM 2319 O O . ALA A 1 286 ? 1.564 -12.510 27.957 1.00 35.00 286 ALA A O 1
ATOM 2320 N N . PHE A 1 287 ? 1.926 -11.079 29.645 1.00 42.38 287 PHE A N 1
ATOM 2321 C CA . PHE A 1 287 ? 0.895 -10.113 29.249 1.00 42.38 287 PHE A CA 1
ATOM 2322 C C . PHE A 1 287 ? 1.155 -9.498 27.863 1.00 42.38 287 PHE A C 1
ATOM 2324 O O . PHE A 1 287 ? 0.226 -9.298 27.078 1.00 42.38 287 PHE A O 1
ATOM 2331 N N . GLU A 1 288 ? 2.417 -9.211 27.537 1.00 41.00 288 GLU A N 1
ATOM 2332 C CA . GLU A 1 288 ? 2.842 -8.720 26.223 1.00 41.00 288 GLU A CA 1
ATOM 2333 C C . GLU A 1 288 ? 2.634 -9.764 25.121 1.00 41.00 288 GLU A C 1
ATOM 2335 O O . GLU A 1 288 ? 2.171 -9.414 24.033 1.00 41.00 288 GLU A O 1
ATOM 2340 N N . LEU A 1 289 ? 2.921 -11.039 25.400 1.00 38.44 289 LEU A N 1
ATOM 2341 C CA . LEU A 1 289 ? 2.657 -12.155 24.492 1.00 38.44 289 LEU A CA 1
ATOM 2342 C C . LEU A 1 289 ? 1.153 -12.322 24.248 1.00 38.44 289 LEU A C 1
ATOM 2344 O O . LEU A 1 289 ? 0.748 -12.376 23.087 1.00 38.44 289 LEU A O 1
ATOM 2348 N N . THR A 1 290 ? 0.320 -12.292 25.295 1.00 47.12 290 THR A N 1
ATOM 2349 C CA . THR A 1 290 ? -1.144 -12.387 25.149 1.00 47.12 290 THR A CA 1
ATOM 2350 C C . THR A 1 290 ? -1.713 -11.191 24.383 1.00 47.12 290 THR A C 1
ATOM 2352 O O . THR A 1 290 ? -2.593 -11.350 23.542 1.00 47.12 290 THR A O 1
ATOM 2355 N N . THR A 1 291 ? -1.181 -9.986 24.614 1.00 44.22 291 THR A N 1
ATOM 2356 C CA . THR A 1 291 ? -1.636 -8.764 23.930 1.00 44.22 291 THR A CA 1
ATOM 2357 C C . THR A 1 291 ? -1.220 -8.752 22.455 1.00 44.22 291 THR A C 1
ATOM 2359 O O . THR A 1 291 ? -2.027 -8.399 21.598 1.00 44.22 291 THR A O 1
ATOM 2362 N N . ARG A 1 292 ? 0.008 -9.181 22.119 1.00 48.69 292 ARG A N 1
ATOM 2363 C CA . ARG A 1 292 ? 0.447 -9.335 20.717 1.00 48.69 292 ARG A CA 1
ATOM 2364 C C . ARG A 1 292 ? -0.385 -10.375 19.980 1.00 48.69 292 ARG A C 1
ATOM 2366 O O . ARG A 1 292 ? -0.830 -10.103 18.870 1.00 48.69 292 ARG A O 1
ATOM 2373 N N . GLN A 1 293 ? -0.626 -11.525 20.607 1.00 51.84 293 GLN A N 1
ATOM 2374 C CA . GLN A 1 293 ? -1.480 -12.571 20.047 1.00 51.84 293 GLN A CA 1
ATOM 2375 C C . GLN A 1 293 ? -2.909 -12.062 19.829 1.00 51.84 293 GLN A C 1
ATOM 2377 O O . GLN A 1 293 ? -3.499 -12.350 18.795 1.00 51.84 293 GLN A O 1
ATOM 2382 N N . TYR A 1 294 ? -3.431 -11.234 20.737 1.00 49.84 294 TYR A N 1
ATOM 2383 C CA . TYR A 1 294 ? -4.754 -10.625 20.607 1.00 49.84 294 TYR A CA 1
ATOM 2384 C C . TYR A 1 294 ? -4.850 -9.592 19.468 1.00 49.84 294 TYR A C 1
ATOM 2386 O O . TYR A 1 294 ? -5.809 -9.605 18.698 1.00 49.84 294 TYR A O 1
ATOM 2394 N N . PHE A 1 295 ? -3.857 -8.714 19.295 1.00 54.91 295 PHE A N 1
ATOM 2395 C CA . PHE A 1 295 ? -3.848 -7.777 18.160 1.00 54.91 295 PHE A CA 1
ATOM 2396 C C . PHE A 1 295 ? -3.629 -8.480 16.822 1.00 54.91 295 PHE A C 1
ATOM 2398 O O . PHE A 1 295 ? -4.235 -8.107 15.821 1.00 54.91 295 PHE A O 1
ATOM 2405 N N . GLN A 1 296 ? -2.792 -9.513 16.802 1.00 60.75 296 GLN A N 1
ATOM 2406 C CA . GLN A 1 296 ? -2.598 -10.348 15.626 1.00 60.75 296 GLN A CA 1
ATOM 2407 C C . GLN A 1 296 ? -3.881 -11.104 15.262 1.00 60.75 296 GLN A C 1
ATOM 2409 O O . GLN A 1 296 ? -4.273 -11.108 14.102 1.00 60.75 296 GLN A O 1
ATOM 2414 N N . TYR A 1 297 ? -4.593 -11.628 16.260 1.00 64.50 297 TYR A N 1
ATOM 2415 C CA . TYR A 1 297 ? -5.937 -12.184 16.114 1.00 64.50 297 TYR A CA 1
ATOM 2416 C C . TYR A 1 297 ? -6.904 -11.182 15.461 1.00 64.50 297 TYR A C 1
ATOM 2418 O O . TYR A 1 297 ? -7.545 -11.513 14.463 1.00 64.50 297 TYR A O 1
ATOM 2426 N N . LEU A 1 298 ? -6.971 -9.944 15.969 1.00 57.78 298 LEU A N 1
ATOM 2427 C CA . LEU A 1 298 ? -7.860 -8.917 15.418 1.00 57.78 298 LEU A CA 1
ATOM 2428 C C . LEU A 1 298 ? -7.475 -8.539 13.983 1.00 57.78 298 LEU A C 1
ATOM 2430 O O . LEU A 1 298 ? -8.348 -8.429 13.127 1.00 57.78 298 LEU A O 1
ATOM 2434 N N . ASN A 1 299 ? -6.181 -8.386 13.699 1.00 67.81 299 ASN A N 1
ATOM 2435 C CA . ASN A 1 299 ? -5.697 -8.060 12.357 1.00 67.81 299 ASN A CA 1
ATOM 2436 C C . ASN A 1 299 ? -5.994 -9.172 11.346 1.00 67.81 299 ASN A C 1
ATOM 2438 O O . ASN A 1 299 ? -6.425 -8.879 10.231 1.00 67.81 299 ASN A O 1
ATOM 2442 N N . ASN A 1 300 ? -5.816 -10.434 11.741 1.00 73.12 300 ASN A N 1
ATOM 2443 C CA . ASN A 1 300 ? -6.093 -11.572 10.873 1.00 73.12 300 ASN A CA 1
ATOM 2444 C C . ASN A 1 300 ? -7.581 -11.629 10.504 1.00 73.12 300 ASN A C 1
ATOM 2446 O O . ASN A 1 300 ? -7.916 -11.774 9.333 1.00 73.12 300 ASN A O 1
ATOM 2450 N N . LEU A 1 301 ? -8.477 -11.458 11.480 1.00 71.69 301 LEU A N 1
ATOM 2451 C CA . LEU A 1 301 ? -9.926 -11.545 11.258 1.00 71.69 301 LEU A CA 1
ATOM 2452 C C . LEU A 1 301 ? -10.532 -10.301 10.589 1.00 71.69 301 LEU A C 1
ATOM 2454 O O . LEU A 1 301 ? -11.584 -10.387 9.948 1.00 71.69 301 LEU A O 1
ATOM 2458 N N . ASN A 1 302 ? -9.877 -9.145 10.715 1.00 72.06 302 ASN A N 1
ATOM 2459 C CA . ASN A 1 302 ? -10.325 -7.909 10.077 1.00 72.06 302 ASN A CA 1
ATOM 2460 C C . ASN A 1 302 ? -9.890 -7.777 8.611 1.00 72.06 302 ASN A C 1
ATOM 2462 O O . ASN A 1 302 ? -10.436 -6.927 7.903 1.00 72.06 302 ASN A O 1
ATOM 2466 N N . SER A 1 303 ? -8.970 -8.621 8.135 1.00 80.25 303 SER A N 1
ATOM 2467 C CA . SER A 1 303 ? -8.552 -8.655 6.731 1.00 80.25 303 SER A CA 1
ATOM 2468 C C . SER A 1 303 ? -9.663 -9.203 5.837 1.00 80.25 303 SER A C 1
ATOM 2470 O O . SER A 1 303 ? -10.193 -10.293 6.053 1.00 80.25 303 SER A O 1
ATOM 2472 N N . THR A 1 304 ? -10.009 -8.435 4.804 1.00 85.44 304 THR A N 1
ATOM 2473 C CA . THR A 1 304 ? -10.914 -8.859 3.728 1.00 85.44 304 THR A CA 1
ATOM 2474 C C . THR A 1 304 ? -10.396 -10.111 3.033 1.00 85.44 304 THR A C 1
ATOM 2476 O O . THR A 1 304 ? -11.157 -11.048 2.833 1.00 85.44 304 THR A O 1
ATOM 2479 N N . GLU A 1 305 ? -9.092 -10.175 2.792 1.00 88.25 305 GLU A N 1
ATOM 2480 C CA . GLU A 1 305 ? -8.416 -11.274 2.102 1.00 88.25 305 GLU A CA 1
ATOM 2481 C C . GLU A 1 305 ? -8.472 -12.586 2.898 1.00 88.25 305 GLU A C 1
ATOM 2483 O O . GLU A 1 305 ? -8.694 -13.658 2.341 1.00 88.25 305 GLU A O 1
ATOM 2488 N N . ILE A 1 306 ? -8.297 -12.516 4.221 1.00 88.62 306 ILE A N 1
ATOM 2489 C CA . ILE A 1 306 ? -8.451 -13.687 5.092 1.00 88.62 306 ILE A CA 1
ATOM 2490 C C . ILE A 1 306 ? -9.915 -14.120 5.164 1.00 88.62 306 ILE A C 1
ATOM 2492 O O . ILE A 1 306 ? -10.201 -15.316 5.114 1.00 88.62 306 ILE A O 1
ATOM 2496 N N . ARG A 1 307 ? -10.852 -13.168 5.240 1.00 83.56 307 ARG A N 1
ATOM 2497 C CA . ARG A 1 307 ? -12.286 -13.481 5.219 1.00 83.56 307 ARG A CA 1
ATOM 2498 C C . ARG A 1 307 ? -12.708 -14.167 3.924 1.00 83.56 307 ARG A C 1
ATOM 2500 O O . ARG A 1 307 ? -13.499 -15.098 3.997 1.00 83.56 307 ARG A O 1
ATOM 2507 N N . GLU A 1 308 ? -12.164 -13.768 2.778 1.00 87.62 308 GLU A N 1
ATOM 2508 C CA . GLU A 1 308 ? -12.399 -14.443 1.494 1.00 87.62 308 GLU A CA 1
ATOM 2509 C C . GLU A 1 308 ? -12.000 -15.922 1.550 1.00 87.62 308 GLU A C 1
ATOM 2511 O O . GLU A 1 308 ? -12.789 -16.780 1.165 1.00 87.62 308 GLU A O 1
ATOM 2516 N N . LEU A 1 309 ? -10.822 -16.238 2.099 1.00 89.31 309 LEU A N 1
ATOM 2517 C CA . LEU A 1 309 ? -10.364 -17.625 2.248 1.00 89.31 309 LEU A CA 1
ATOM 2518 C C . LEU A 1 309 ? -11.221 -18.430 3.235 1.00 89.31 309 LEU A C 1
ATOM 2520 O O . LEU A 1 309 ? -11.418 -19.627 3.031 1.00 89.31 309 LEU A O 1
ATOM 2524 N N . ILE A 1 310 ? -11.748 -17.784 4.281 1.00 86.12 310 ILE A N 1
ATOM 2525 C CA . ILE A 1 310 ? -12.684 -18.416 5.222 1.00 86.12 310 ILE A CA 1
ATOM 2526 C C . ILE A 1 310 ? -14.023 -18.714 4.543 1.00 86.12 310 ILE A C 1
ATOM 2528 O O . ILE A 1 310 ? -14.543 -19.818 4.672 1.00 86.12 310 ILE A O 1
ATOM 2532 N N . VAL A 1 311 ? -14.569 -17.751 3.796 1.00 85.50 311 VAL A N 1
ATOM 2533 C CA . VAL A 1 311 ? -15.831 -17.911 3.054 1.00 85.50 311 VAL A CA 1
ATOM 2534 C C . VAL A 1 311 ? -15.701 -18.966 1.954 1.00 85.50 311 VAL A C 1
ATOM 2536 O O . VAL A 1 311 ? -16.647 -19.706 1.713 1.00 85.50 311 VAL A O 1
ATOM 2539 N N . ALA A 1 312 ? -14.530 -19.074 1.325 1.00 85.50 312 ALA A N 1
ATOM 2540 C CA . ALA A 1 312 ? -14.219 -20.119 0.352 1.00 85.50 312 ALA A CA 1
ATOM 2541 C C . ALA A 1 312 ? -13.940 -21.500 0.987 1.00 85.50 312 ALA A C 1
ATOM 2543 O O . ALA A 1 312 ? -13.550 -22.425 0.275 1.00 85.50 312 ALA A O 1
ATOM 2544 N N . GLU A 1 313 ? -14.088 -21.631 2.312 1.00 90.12 313 GLU A N 1
ATOM 2545 C CA . GLU A 1 313 ? -13.816 -22.843 3.101 1.00 90.12 313 GLU A CA 1
ATOM 2546 C C . GLU A 1 313 ? -12.368 -23.359 2.985 1.00 90.12 313 GLU A C 1
ATOM 2548 O O . GLU A 1 313 ? -12.062 -24.495 3.341 1.00 90.12 313 GLU A O 1
ATOM 2553 N N . GLN A 1 314 ? -11.446 -22.505 2.533 1.00 91.81 314 GLN A N 1
ATOM 2554 C CA . GLN A 1 314 ? -10.028 -22.835 2.371 1.00 91.81 314 GLN A CA 1
ATOM 2555 C C . GLN A 1 314 ? -9.213 -22.585 3.641 1.00 91.81 314 GLN A C 1
ATOM 2557 O O . GLN A 1 314 ? -8.093 -23.073 3.769 1.00 91.81 314 GLN A O 1
ATOM 2562 N N . LEU A 1 315 ? -9.754 -21.814 4.586 1.00 90.62 315 LEU A N 1
ATOM 2563 C CA . LEU A 1 315 ? -9.112 -21.469 5.849 1.00 90.62 315 LEU A CA 1
ATOM 2564 C C . LEU A 1 315 ? -10.153 -21.472 6.970 1.00 90.62 315 LEU A C 1
ATOM 2566 O O . LEU A 1 315 ? -11.128 -20.734 6.910 1.00 90.62 315 LEU A O 1
ATOM 2570 N N . THR A 1 316 ? -9.959 -22.260 8.027 1.00 84.31 316 THR A N 1
ATOM 2571 C CA . THR A 1 316 ? -10.893 -22.218 9.164 1.00 84.31 316 THR A CA 1
ATOM 2572 C C . THR A 1 316 ? -10.680 -20.966 10.009 1.00 84.31 316 THR A C 1
ATOM 2574 O O . THR A 1 316 ? -9.582 -20.401 10.048 1.00 84.31 316 THR A O 1
ATOM 2577 N N . LEU A 1 317 ? -11.715 -20.559 10.747 1.00 75.88 317 LEU A N 1
ATOM 2578 C CA . LEU A 1 317 ? -11.624 -19.434 11.674 1.00 75.88 317 LEU A CA 1
ATOM 2579 C C . LEU A 1 317 ? -10.516 -19.670 12.713 1.00 75.88 317 LEU A C 1
ATOM 2581 O O . LEU A 1 317 ? -9.680 -18.800 12.935 1.00 75.88 317 LEU A O 1
ATOM 2585 N N . GLU A 1 318 ? -10.442 -20.870 13.291 1.00 77.06 318 GLU A N 1
ATOM 2586 C CA . GLU A 1 318 ? -9.429 -21.242 14.286 1.00 77.06 318 GLU A CA 1
ATOM 2587 C C . GLU A 1 318 ? -8.011 -21.195 13.707 1.00 77.06 318 GLU A C 1
ATOM 2589 O O . GLU A 1 318 ? -7.056 -20.854 14.409 1.00 77.06 318 GLU A O 1
ATOM 2594 N N . ARG A 1 319 ? -7.850 -21.537 12.422 1.00 84.12 319 ARG A N 1
ATOM 2595 C CA . ARG A 1 319 ? -6.554 -21.470 11.743 1.00 84.12 319 ARG A CA 1
ATOM 2596 C C . ARG A 1 319 ? -6.177 -20.028 11.421 1.00 84.12 319 ARG A C 1
ATOM 2598 O O . ARG A 1 319 ? -5.036 -19.653 11.682 1.00 84.12 319 ARG A O 1
ATOM 2605 N N . ALA A 1 320 ? -7.124 -19.212 10.956 1.00 82.88 320 ALA A N 1
ATOM 2606 C CA . ALA A 1 320 ? -6.930 -17.784 10.702 1.00 82.88 320 ALA A CA 1
ATOM 2607 C C . ALA A 1 320 ? -6.452 -17.033 11.958 1.00 82.88 320 ALA A C 1
ATOM 2609 O O . ALA A 1 320 ? -5.534 -16.214 11.899 1.00 82.88 320 ALA A O 1
ATOM 2610 N N . GLN A 1 321 ? -7.009 -17.373 13.123 1.00 74.75 321 GLN A N 1
ATOM 2611 C CA . GLN A 1 321 ? -6.613 -16.802 14.416 1.00 74.75 321 GLN A CA 1
ATOM 2612 C C . GLN A 1 321 ? -5.153 -17.087 14.790 1.00 74.75 321 GLN A C 1
ATOM 2614 O O . GLN A 1 321 ? -4.549 -16.325 15.541 1.00 74.75 321 GLN A O 1
ATOM 2619 N N . ARG A 1 322 ? -4.581 -18.179 14.275 1.00 81.88 322 ARG A N 1
ATOM 2620 C CA . ARG A 1 322 ? -3.235 -18.656 14.618 1.00 81.88 322 ARG A CA 1
ATOM 2621 C C . ARG A 1 322 ? -2.189 -18.359 13.543 1.00 81.88 322 ARG A C 1
ATOM 2623 O O . ARG A 1 322 ? -1.060 -18.827 13.681 1.00 81.88 322 ARG A O 1
ATOM 2630 N N . LEU A 1 323 ? -2.535 -17.619 12.486 1.00 81.69 323 LEU A N 1
ATOM 2631 C CA . LEU A 1 323 ? -1.572 -17.261 11.443 1.00 81.69 323 LEU A CA 1
ATOM 2632 C C . LEU A 1 323 ? -0.460 -16.391 12.025 1.00 81.69 323 LEU A C 1
ATOM 2634 O O . LEU A 1 323 ? -0.731 -15.366 12.659 1.00 81.69 323 LEU A O 1
ATOM 2638 N N . THR A 1 324 ? 0.789 -16.775 11.766 1.00 82.94 324 THR A N 1
ATOM 2639 C CA . THR A 1 324 ? 1.960 -15.934 12.043 1.00 82.94 324 THR A CA 1
ATOM 2640 C C . THR A 1 324 ? 1.967 -14.697 11.130 1.00 82.94 324 THR A C 1
ATOM 2642 O O . THR A 1 324 ? 1.232 -14.663 10.141 1.00 82.94 324 THR A O 1
ATOM 2645 N N . PRO A 1 325 ? 2.780 -13.659 11.408 1.00 78.00 325 PRO A N 1
ATOM 2646 C CA . PRO A 1 325 ? 2.796 -12.466 10.562 1.00 78.00 325 PRO A CA 1
ATOM 2647 C C . PRO A 1 325 ? 3.254 -12.766 9.128 1.00 78.00 325 PRO A C 1
ATOM 2649 O O . PRO A 1 325 ? 2.728 -12.185 8.186 1.00 78.00 325 PRO A O 1
ATOM 2652 N N . GLU A 1 326 ? 4.193 -13.699 8.959 1.00 79.25 326 GLU A N 1
ATOM 2653 C CA . GLU A 1 326 ? 4.688 -14.151 7.650 1.00 79.25 326 GLU A CA 1
ATOM 2654 C C . GLU A 1 326 ? 3.612 -14.921 6.881 1.00 79.25 326 GLU A C 1
ATOM 2656 O O . GLU A 1 326 ? 3.333 -14.628 5.723 1.00 79.25 326 GLU A O 1
ATOM 2661 N N . GLN A 1 327 ? 2.930 -15.842 7.559 1.00 88.19 327 GLN A N 1
ATOM 2662 C CA . GLN A 1 327 ? 1.794 -16.583 7.014 1.00 88.19 327 GLN A CA 1
ATOM 2663 C C . GLN A 1 327 ? 0.661 -15.652 6.577 1.00 88.19 327 GLN A C 1
ATOM 2665 O O . GLN A 1 327 ? 0.126 -15.772 5.477 1.00 88.19 327 GLN A O 1
ATOM 2670 N N . PHE A 1 328 ? 0.325 -14.686 7.431 1.00 85.75 328 PHE A N 1
ATOM 2671 C CA . PHE A 1 328 ? -0.650 -13.654 7.119 1.00 85.75 328 PHE A CA 1
ATOM 2672 C C . PHE A 1 328 ? -0.203 -12.801 5.927 1.00 85.75 328 PHE A C 1
ATOM 2674 O O . PHE A 1 328 ? -1.014 -12.514 5.051 1.00 85.75 328 PHE A O 1
ATOM 2681 N N . HIS A 1 329 ? 1.078 -12.432 5.848 1.00 83.75 329 HIS A N 1
ATOM 2682 C CA . HIS A 1 329 ? 1.629 -11.692 4.716 1.00 83.75 329 HIS A CA 1
ATOM 2683 C C . HIS A 1 329 ? 1.507 -12.475 3.403 1.00 83.75 329 HIS A C 1
ATOM 2685 O O . HIS A 1 329 ? 1.035 -11.913 2.417 1.00 83.75 329 HIS A O 1
ATOM 2691 N N . ASN A 1 330 ? 1.839 -13.769 3.393 1.00 86.31 330 ASN A N 1
ATOM 2692 C CA . ASN A 1 330 ? 1.710 -14.616 2.204 1.00 86.31 330 ASN A CA 1
ATOM 2693 C C . ASN A 1 330 ? 0.273 -14.640 1.676 1.00 86.31 330 ASN A C 1
ATOM 2695 O O . ASN A 1 330 ? 0.054 -14.477 0.476 1.00 86.31 330 ASN A O 1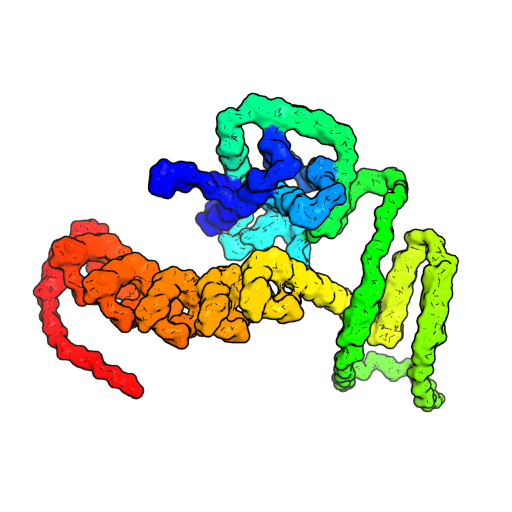
ATOM 2699 N N . LEU A 1 331 ? -0.708 -14.772 2.572 1.00 88.75 331 LEU A N 1
ATOM 2700 C CA . LEU A 1 331 ? -2.119 -14.796 2.194 1.00 88.75 331 LEU A CA 1
ATOM 2701 C C . LEU A 1 331 ? -2.660 -13.409 1.831 1.00 88.75 331 LEU A C 1
ATOM 2703 O O . LEU A 1 331 ? -3.449 -13.291 0.901 1.00 88.75 331 LEU A O 1
ATOM 2707 N N . ARG A 1 332 ? -2.250 -12.340 2.521 1.00 84.50 332 ARG A N 1
ATOM 2708 C CA . ARG A 1 332 ? -2.783 -10.984 2.307 1.00 84.50 332 ARG A CA 1
ATOM 2709 C C . ARG A 1 332 ? -2.128 -10.259 1.135 1.00 84.50 332 ARG A C 1
ATOM 2711 O O . ARG A 1 332 ? -2.818 -9.646 0.324 1.00 84.50 332 ARG A O 1
ATOM 2718 N N . CYS A 1 333 ? -0.806 -10.289 1.047 1.00 77.06 333 CYS A N 1
ATOM 2719 C CA . CYS A 1 333 ? -0.050 -9.451 0.118 1.00 77.06 333 CYS A CA 1
ATOM 2720 C C . CYS A 1 333 ? 0.139 -10.082 -1.266 1.00 77.06 333 CYS A C 1
ATOM 2722 O O . CYS A 1 333 ? 0.647 -9.412 -2.160 1.00 77.06 333 CYS A O 1
ATOM 2724 N N . SER A 1 334 ? -0.327 -11.319 -1.467 1.00 82.56 334 SER A N 1
ATOM 2725 C CA . SER A 1 334 ? -0.191 -12.035 -2.738 1.00 82.56 334 SER A CA 1
ATOM 2726 C C . SER A 1 334 ? -1.562 -12.460 -3.289 1.00 82.56 334 SER A C 1
ATOM 2728 O O . SER A 1 334 ? -1.991 -13.591 -3.054 1.00 82.56 334 SER A O 1
ATOM 2730 N N . PRO A 1 335 ? -2.275 -11.578 -4.017 1.00 86.25 335 PRO A N 1
ATOM 2731 C CA . PRO A 1 335 ? -3.515 -11.927 -4.716 1.00 86.25 335 PRO A CA 1
ATOM 2732 C C . PRO A 1 335 ? -3.415 -13.219 -5.535 1.00 86.25 335 PRO A C 1
ATOM 2734 O O . PRO A 1 335 ? -4.276 -14.085 -5.405 1.00 86.25 335 PRO A O 1
ATOM 2737 N N . GLY A 1 336 ? -2.319 -13.402 -6.283 1.00 86.62 336 GLY A N 1
ATOM 2738 C CA . GLY A 1 336 ? -2.093 -14.617 -7.070 1.00 86.62 336 GLY A CA 1
ATOM 2739 C C . GLY A 1 336 ? -2.055 -15.897 -6.230 1.00 86.62 336 GLY A C 1
ATOM 2740 O O . GLY A 1 336 ? -2.615 -16.914 -6.621 1.00 86.62 336 GLY A O 1
ATOM 2741 N N . VAL A 1 337 ? -1.475 -15.841 -5.027 1.00 91.12 337 VAL A N 1
ATOM 2742 C CA . VAL A 1 337 ? -1.462 -16.980 -4.093 1.00 91.12 337 VAL A CA 1
ATOM 2743 C C . VAL A 1 337 ? -2.882 -17.317 -3.636 1.00 91.12 337 VAL A C 1
ATOM 2745 O O . VAL A 1 337 ? -3.245 -18.488 -3.620 1.00 91.12 337 VAL A O 1
ATOM 2748 N N . ARG A 1 338 ? -3.712 -16.316 -3.312 1.00 92.25 338 ARG A N 1
ATOM 2749 C CA . ARG A 1 338 ? -5.109 -16.559 -2.910 1.00 92.25 338 ARG A CA 1
ATOM 2750 C C . ARG A 1 338 ? -5.938 -17.173 -4.025 1.00 92.25 338 ARG A C 1
ATOM 2752 O O . ARG A 1 338 ? -6.674 -18.119 -3.771 1.00 92.25 338 ARG A O 1
ATOM 2759 N N . GLU A 1 339 ? -5.805 -16.667 -5.245 1.00 90.31 339 GLU A N 1
ATOM 2760 C CA . GLU A 1 339 ? -6.498 -17.219 -6.412 1.00 90.31 339 GLU A CA 1
ATOM 2761 C C . GLU A 1 339 ? -6.120 -18.689 -6.650 1.00 90.31 339 GLU A C 1
ATOM 2763 O O . GLU A 1 339 ? -6.992 -19.518 -6.916 1.00 90.31 339 GLU A O 1
ATOM 2768 N N . LEU A 1 340 ? -4.839 -19.040 -6.492 1.00 91.38 340 LEU A N 1
ATOM 2769 C CA . LEU A 1 340 ? -4.365 -20.421 -6.614 1.00 91.38 340 LEU A CA 1
ATOM 2770 C C . LEU A 1 340 ? -4.896 -21.328 -5.497 1.00 91.38 340 LEU A C 1
ATOM 2772 O O . LEU A 1 340 ? -5.199 -22.491 -5.757 1.00 91.38 340 LEU A O 1
ATOM 2776 N N . ILE A 1 341 ? -5.060 -20.808 -4.278 1.00 93.25 341 ILE A N 1
ATOM 2777 C CA . ILE A 1 341 ? -5.712 -21.545 -3.185 1.00 93.25 341 ILE A CA 1
ATOM 2778 C C . ILE A 1 341 ? -7.190 -21.776 -3.503 1.00 93.25 341 ILE A C 1
ATOM 2780 O O . ILE A 1 341 ? -7.662 -22.906 -3.457 1.00 93.25 341 ILE A O 1
ATOM 2784 N N . ILE A 1 342 ? -7.918 -20.722 -3.879 1.00 89.12 342 ILE A N 1
ATOM 2785 C CA . ILE A 1 342 ? -9.359 -20.789 -4.170 1.00 89.12 342 ILE A CA 1
ATOM 2786 C C . ILE A 1 342 ? -9.644 -21.719 -5.359 1.00 89.12 342 ILE A C 1
ATOM 2788 O O . ILE A 1 342 ? -10.643 -22.434 -5.366 1.00 89.12 342 ILE A O 1
ATOM 2792 N N . SER A 1 343 ? -8.751 -21.755 -6.349 1.00 88.38 343 SER A N 1
ATOM 2793 C CA . SER A 1 343 ? -8.833 -22.673 -7.492 1.00 88.38 343 SER A CA 1
ATOM 2794 C C . SER A 1 343 ? -8.284 -24.081 -7.210 1.00 88.38 343 SER A C 1
ATOM 2796 O O . SER A 1 343 ? -8.248 -24.906 -8.123 1.00 88.38 343 SER A O 1
ATOM 2798 N N . ASN A 1 344 ? -7.891 -24.386 -5.966 1.00 89.75 344 ASN A N 1
ATOM 2799 C CA . ASN A 1 344 ? -7.294 -25.657 -5.530 1.00 89.75 344 ASN A CA 1
ATOM 2800 C C . ASN A 1 344 ? -6.016 -26.060 -6.292 1.00 89.75 344 ASN A C 1
ATOM 2802 O O . ASN A 1 344 ? -5.667 -27.239 -6.351 1.00 89.75 344 ASN A O 1
ATOM 2806 N N . GLN A 1 345 ? -5.305 -25.095 -6.873 1.00 89.06 345 GLN A N 1
ATOM 2807 C CA . GLN A 1 345 ? -4.016 -25.321 -7.532 1.00 89.06 345 GLN A CA 1
ATOM 2808 C C . GLN A 1 345 ? -2.843 -25.251 -6.549 1.00 89.06 345 GLN A C 1
ATOM 2810 O O . GLN A 1 345 ? -1.794 -25.833 -6.807 1.00 89.06 345 GLN A O 1
ATOM 2815 N N . LEU A 1 346 ? -3.016 -24.568 -5.414 1.00 92.31 346 LEU A N 1
ATOM 2816 C CA . LEU A 1 346 ? -2.027 -24.452 -4.347 1.00 92.31 346 LEU A CA 1
ATOM 2817 C C . LEU A 1 346 ? -2.691 -24.765 -3.005 1.00 92.31 346 LEU A C 1
ATOM 2819 O O . LEU A 1 346 ? -3.661 -24.116 -2.629 1.00 92.31 346 LEU A O 1
ATOM 2823 N N . SER A 1 347 ? -2.173 -25.737 -2.252 1.00 93.06 347 SER A N 1
ATOM 2824 C CA . SER A 1 347 ? -2.738 -26.022 -0.926 1.00 93.06 347 SER A CA 1
ATOM 2825 C C . SER A 1 347 ? -2.462 -24.881 0.059 1.00 93.06 347 SER A C 1
ATOM 2827 O O . SER A 1 347 ? -1.428 -24.210 -0.026 1.00 93.06 347 SER A O 1
ATOM 2829 N N . LEU A 1 348 ? -3.348 -24.702 1.047 1.00 91.75 348 LEU A N 1
ATOM 2830 C CA . LEU A 1 348 ? -3.157 -23.706 2.103 1.00 91.75 348 LEU A CA 1
ATOM 2831 C C . LEU A 1 348 ? -1.786 -23.863 2.778 1.00 91.75 348 LEU A C 1
ATOM 2833 O O . LEU A 1 348 ? -1.053 -22.891 2.905 1.00 91.75 348 LEU A O 1
ATOM 2837 N N . GLU A 1 349 ? -1.405 -25.075 3.181 1.00 92.81 349 GLU A N 1
ATOM 2838 C CA . GLU A 1 349 ? -0.146 -25.289 3.906 1.00 92.81 349 GLU A CA 1
ATOM 2839 C C . GLU A 1 349 ? 1.089 -24.976 3.043 1.00 92.81 349 GLU A C 1
ATOM 2841 O O . GLU A 1 349 ? 2.052 -24.395 3.543 1.00 92.81 349 GLU A O 1
ATOM 2846 N N . GLN A 1 350 ? 1.042 -25.247 1.732 1.00 92.25 350 GLN A N 1
ATOM 2847 C CA . GLN A 1 350 ? 2.092 -24.791 0.817 1.00 92.25 350 GLN A CA 1
ATOM 2848 C C . GLN A 1 350 ? 2.144 -23.263 0.755 1.00 92.25 350 GLN A C 1
ATOM 2850 O O . GLN A 1 350 ? 3.226 -22.698 0.910 1.00 92.25 350 GLN A O 1
ATOM 2855 N N . ALA A 1 351 ? 0.996 -22.593 0.610 1.00 93.25 351 ALA A N 1
ATOM 2856 C CA . ALA A 1 351 ? 0.911 -21.132 0.584 1.00 93.25 351 ALA A CA 1
ATOM 2857 C C . ALA A 1 351 ? 1.468 -20.476 1.861 1.00 93.25 351 ALA A C 1
ATOM 2859 O O . ALA A 1 351 ? 2.179 -19.470 1.806 1.00 93.25 351 ALA A O 1
ATOM 2860 N N . LEU A 1 352 ? 1.196 -21.077 3.021 1.00 91.62 352 LEU A N 1
ATOM 2861 C CA . LEU A 1 352 ? 1.706 -20.628 4.316 1.00 91.62 352 LEU A CA 1
ATOM 2862 C C . LEU A 1 352 ? 3.229 -20.774 4.446 1.00 91.62 352 LEU A C 1
ATOM 2864 O O . LEU A 1 352 ? 3.840 -20.024 5.202 1.00 91.62 352 LEU A O 1
ATOM 2868 N N . SER A 1 353 ? 3.832 -21.713 3.715 1.00 93.00 353 SER A N 1
ATOM 2869 C CA . SER A 1 353 ? 5.275 -21.992 3.729 1.00 93.00 353 SER A CA 1
ATOM 2870 C C . SER A 1 353 ? 6.078 -21.265 2.644 1.00 93.00 353 SER A C 1
ATOM 2872 O O . SER A 1 353 ? 7.297 -21.425 2.580 1.00 93.00 353 SER A O 1
ATOM 2874 N N . LEU A 1 354 ? 5.417 -20.479 1.784 1.00 90.38 354 LEU A N 1
ATOM 2875 C CA . LEU A 1 354 ? 6.091 -19.781 0.693 1.00 90.38 354 LEU A CA 1
ATOM 2876 C C . LEU A 1 354 ? 7.138 -18.802 1.220 1.00 90.38 354 LEU A C 1
ATOM 2878 O O . LEU A 1 354 ? 6.899 -18.024 2.144 1.00 90.38 354 LEU A O 1
ATOM 2882 N N . THR A 1 355 ? 8.288 -18.797 0.556 1.00 89.69 355 THR A N 1
ATOM 2883 C CA . THR A 1 355 ? 9.260 -17.713 0.697 1.00 89.69 355 THR A CA 1
ATOM 2884 C C . THR A 1 355 ? 8.748 -16.450 0.005 1.00 89.69 355 THR A C 1
ATOM 2886 O O . THR A 1 355 ? 7.937 -16.517 -0.923 1.00 89.69 355 THR A O 1
ATOM 2889 N N . LEU A 1 356 ? 9.291 -15.289 0.387 1.00 83.81 356 LEU A N 1
ATOM 2890 C CA . LEU A 1 356 ? 8.980 -14.013 -0.270 1.00 83.81 356 LEU A CA 1
ATOM 2891 C C . LEU A 1 356 ? 9.195 -14.068 -1.792 1.00 83.81 356 LEU A C 1
ATOM 2893 O O . LEU A 1 356 ? 8.383 -13.540 -2.546 1.00 83.81 356 LEU A O 1
ATOM 2897 N N . GLN A 1 357 ? 10.250 -14.750 -2.251 1.00 88.25 357 GLN A N 1
ATOM 2898 C CA . GLN A 1 357 ? 10.527 -14.906 -3.680 1.00 88.25 357 GLN A CA 1
ATOM 2899 C C . GLN A 1 357 ? 9.434 -15.713 -4.386 1.00 88.25 357 GLN A C 1
ATOM 2901 O O . GLN A 1 357 ? 8.963 -15.314 -5.446 1.00 88.25 357 GLN A O 1
ATOM 2906 N N . GLN A 1 358 ? 9.016 -16.836 -3.801 1.00 91.81 358 GLN A N 1
ATOM 2907 C CA . GLN A 1 358 ? 7.981 -17.689 -4.384 1.00 91.81 358 GLN A CA 1
ATOM 2908 C C . GLN A 1 358 ? 6.623 -16.987 -4.414 1.00 91.81 358 GLN A C 1
ATOM 2910 O O . GLN A 1 358 ? 5.938 -17.038 -5.432 1.00 91.81 358 GLN A O 1
ATOM 2915 N N . GLY A 1 359 ? 6.266 -16.285 -3.334 1.00 90.19 359 GLY A N 1
ATOM 2916 C CA . GLY A 1 359 ? 5.066 -15.448 -3.296 1.00 90.19 359 GLY A CA 1
ATOM 2917 C C . GLY A 1 359 ? 5.090 -14.365 -4.376 1.00 90.19 359 GLY A C 1
ATOM 2918 O O . GLY A 1 359 ? 4.113 -14.204 -5.103 1.00 90.19 359 GLY A O 1
ATOM 2919 N N . SER A 1 360 ? 6.233 -13.690 -4.548 1.00 89.50 360 SER A N 1
ATOM 2920 C CA . SER A 1 360 ? 6.429 -12.690 -5.605 1.00 89.50 360 SER A CA 1
ATOM 2921 C C . SER A 1 360 ? 6.252 -13.290 -7.004 1.00 89.50 360 SER A C 1
ATOM 2923 O O . SER A 1 360 ? 5.465 -12.775 -7.793 1.00 89.50 360 SER A O 1
ATOM 2925 N N . ASN A 1 361 ? 6.891 -14.434 -7.286 1.00 92.69 361 ASN A N 1
ATOM 2926 C CA . ASN A 1 361 ? 6.764 -15.123 -8.573 1.00 92.69 361 ASN A CA 1
ATOM 2927 C C . ASN A 1 361 ? 5.302 -15.470 -8.900 1.00 92.69 361 ASN A C 1
ATOM 2929 O O . ASN A 1 361 ? 4.857 -15.243 -10.022 1.00 92.69 361 ASN A O 1
ATOM 2933 N N . LEU A 1 362 ? 4.547 -15.990 -7.924 1.00 91.50 362 LEU A N 1
ATOM 2934 C CA . LEU A 1 362 ? 3.132 -16.343 -8.097 1.00 91.50 362 LEU A CA 1
ATOM 2935 C C . LEU A 1 362 ? 2.220 -15.120 -8.235 1.00 91.50 362 LEU A C 1
ATOM 2937 O O . LEU A 1 362 ? 1.101 -15.240 -8.731 1.00 91.50 362 LEU A O 1
ATOM 2941 N N . ASN A 1 363 ? 2.673 -13.946 -7.799 1.00 90.00 363 ASN A N 1
ATOM 2942 C CA . ASN A 1 363 ? 1.919 -12.708 -7.930 1.00 90.00 363 ASN A CA 1
ATOM 2943 C C . ASN A 1 363 ? 2.198 -11.970 -9.250 1.00 90.00 363 ASN A C 1
ATOM 2945 O O . ASN A 1 363 ? 1.418 -11.105 -9.648 1.00 90.00 363 ASN A O 1
ATOM 2949 N N . THR A 1 364 ? 3.270 -12.327 -9.960 1.00 89.38 364 THR A N 1
ATOM 2950 C CA . THR A 1 364 ? 3.579 -11.778 -11.282 1.00 89.38 364 THR A CA 1
ATOM 2951 C C . THR A 1 364 ? 2.494 -12.160 -12.289 1.00 89.38 364 THR A C 1
ATOM 2953 O O . THR A 1 364 ? 2.273 -13.336 -12.574 1.00 89.38 364 THR A O 1
ATOM 2956 N N . THR A 1 365 ? 1.833 -11.163 -12.883 1.00 90.06 365 THR A N 1
ATOM 2957 C CA . THR A 1 365 ? 0.739 -11.370 -13.850 1.00 90.06 365 THR A CA 1
ATOM 2958 C C . THR A 1 365 ? 1.144 -12.272 -15.013 1.00 90.06 365 THR A C 1
ATOM 2960 O O . THR A 1 365 ? 0.459 -13.250 -15.284 1.00 90.06 365 THR A O 1
ATOM 2963 N N . VAL A 1 366 ? 2.298 -12.022 -15.634 1.00 89.56 366 VAL A N 1
ATOM 2964 C CA . VAL A 1 366 ? 2.771 -12.815 -16.784 1.00 89.56 366 VAL A CA 1
ATOM 2965 C C . VAL A 1 366 ? 3.059 -14.263 -16.397 1.00 89.56 366 VAL A C 1
ATOM 2967 O O . VAL A 1 366 ? 2.772 -15.181 -17.159 1.00 89.56 366 VAL A O 1
ATOM 2970 N N . VAL A 1 367 ? 3.583 -14.499 -15.191 1.00 92.19 367 VAL A N 1
ATOM 2971 C CA . VAL A 1 367 ? 3.795 -15.861 -14.688 1.00 92.19 367 VAL A CA 1
ATOM 2972 C C . VAL A 1 367 ? 2.453 -16.577 -14.527 1.00 92.19 367 VAL A C 1
ATOM 2974 O O . VAL A 1 367 ? 2.317 -17.707 -14.990 1.00 92.19 367 VAL A O 1
ATOM 2977 N N . ARG A 1 368 ? 1.436 -15.910 -13.964 1.00 90.06 368 ARG A N 1
ATOM 2978 C CA . ARG A 1 368 ? 0.077 -16.467 -13.852 1.00 90.06 368 ARG A CA 1
ATOM 2979 C C . ARG A 1 368 ? -0.571 -16.733 -15.210 1.00 90.06 368 ARG A C 1
ATOM 2981 O O . ARG A 1 368 ? -1.224 -17.760 -15.379 1.00 90.06 368 ARG A O 1
ATOM 2988 N N . GLU A 1 369 ? -0.378 -15.854 -16.187 1.00 90.50 369 GLU A N 1
ATOM 2989 C CA . GLU A 1 369 ? -0.865 -16.054 -17.558 1.00 90.50 369 GLU A CA 1
ATOM 2990 C C . GLU A 1 369 ? -0.201 -17.269 -18.213 1.00 90.50 369 GLU A C 1
ATOM 2992 O O . GLU A 1 369 ? -0.883 -18.112 -18.795 1.00 90.50 369 GLU A O 1
ATOM 2997 N N . LEU A 1 370 ? 1.117 -17.417 -18.056 1.00 91.88 370 LEU A N 1
ATOM 2998 C CA . LEU A 1 370 ? 1.857 -18.581 -18.541 1.00 91.88 370 LEU A CA 1
ATOM 2999 C C . LEU A 1 370 ? 1.430 -19.874 -17.834 1.00 91.88 370 LEU A C 1
ATOM 3001 O O . LEU A 1 370 ? 1.345 -20.912 -18.492 1.00 91.88 370 LEU A O 1
ATOM 3005 N N . MET A 1 371 ? 1.120 -19.824 -16.535 1.00 92.75 371 MET A N 1
ATOM 3006 C CA . MET A 1 371 ? 0.548 -20.959 -15.802 1.00 92.75 371 MET A CA 1
ATOM 3007 C C . MET A 1 371 ? -0.845 -21.324 -16.316 1.00 92.75 371 MET A C 1
ATOM 3009 O O . MET A 1 371 ? -1.115 -22.487 -16.602 1.00 92.75 371 MET A O 1
ATOM 3013 N N . THR A 1 372 ? -1.711 -20.327 -16.504 1.00 89.50 372 THR A N 1
ATOM 3014 C CA . THR A 1 372 ? -3.077 -20.515 -17.020 1.00 89.50 372 THR A CA 1
ATOM 3015 C C . THR A 1 372 ? -3.061 -21.093 -18.435 1.00 89.50 372 THR A C 1
ATOM 3017 O O . THR A 1 372 ? -3.870 -21.954 -18.770 1.00 89.50 372 THR A O 1
ATOM 3020 N N . ALA A 1 373 ? -2.095 -20.676 -19.256 1.00 89.38 373 ALA A N 1
ATOM 3021 C CA . ALA A 1 373 ? -1.856 -21.220 -20.589 1.00 89.38 373 ALA A CA 1
ATOM 3022 C C . ALA A 1 373 ? -1.173 -22.606 -20.584 1.00 89.38 373 ALA A C 1
ATOM 3024 O O . ALA A 1 373 ? -0.888 -23.142 -21.655 1.00 89.38 373 ALA A O 1
ATOM 3025 N N . GLY A 1 374 ? -0.860 -23.175 -19.413 1.00 90.56 374 GLY A N 1
ATOM 3026 C CA . GLY A 1 374 ? -0.188 -24.471 -19.272 1.00 90.56 374 GLY A CA 1
ATOM 3027 C C . GLY A 1 374 ? 1.273 -24.480 -19.732 1.00 90.56 374 GLY A C 1
ATOM 3028 O O . GLY A 1 374 ? 1.840 -25.547 -19.956 1.00 90.56 374 GLY A O 1
ATOM 3029 N N . ARG A 1 375 ? 1.890 -23.305 -19.904 1.00 91.75 375 ARG A N 1
ATOM 3030 C CA . ARG A 1 375 ? 3.289 -23.155 -20.340 1.00 91.75 375 ARG A CA 1
ATOM 3031 C C . ARG A 1 375 ? 4.280 -23.182 -19.178 1.00 91.75 375 ARG A C 1
ATOM 3033 O O . ARG A 1 375 ? 5.450 -23.462 -19.406 1.00 91.75 375 ARG A O 1
ATOM 3040 N N . LEU A 1 376 ? 3.821 -22.888 -17.962 1.00 93.31 376 LEU A N 1
ATOM 3041 C CA . LEU A 1 376 ? 4.584 -23.033 -16.721 1.00 93.31 376 LEU A CA 1
ATOM 3042 C C . LEU A 1 376 ? 3.790 -23.870 -15.717 1.00 93.31 376 LEU A C 1
ATOM 3044 O O . LEU A 1 376 ? 2.615 -23.598 -15.482 1.00 93.31 376 LEU A O 1
ATOM 3048 N N . SER A 1 377 ? 4.430 -24.861 -15.097 1.00 93.06 377 SER A N 1
ATOM 3049 C CA . SER A 1 377 ? 3.846 -25.574 -13.956 1.00 93.06 377 SER A CA 1
ATOM 3050 C C . SER A 1 377 ? 4.073 -24.805 -12.651 1.00 93.06 377 SER A C 1
ATOM 3052 O O . SER A 1 377 ? 4.994 -23.990 -12.548 1.00 93.06 377 SER A O 1
ATOM 3054 N N . LEU A 1 378 ? 3.264 -25.086 -11.625 1.00 92.12 378 LEU A N 1
ATOM 3055 C CA . LEU A 1 378 ? 3.448 -24.498 -10.296 1.00 92.12 378 LEU A CA 1
ATOM 3056 C C . LEU A 1 378 ? 4.855 -24.784 -9.750 1.00 92.12 378 LEU A C 1
ATOM 3058 O O . LEU A 1 378 ? 5.521 -23.885 -9.244 1.00 92.12 378 LEU A O 1
ATOM 3062 N N . GLU A 1 379 ? 5.340 -26.015 -9.899 1.00 93.38 379 GLU A N 1
ATOM 3063 C CA . GLU A 1 379 ? 6.660 -26.442 -9.431 1.00 93.38 379 GLU A CA 1
ATOM 3064 C C . GLU A 1 379 ? 7.775 -25.647 -10.107 1.00 93.38 379 GLU A C 1
ATOM 3066 O O . GLU A 1 379 ? 8.716 -25.224 -9.438 1.00 93.38 379 GLU A O 1
ATOM 3071 N N . GLN A 1 380 ? 7.651 -25.397 -11.415 1.00 93.94 380 GLN A N 1
ATOM 3072 C CA . GLN A 1 380 ? 8.599 -24.561 -12.148 1.00 93.94 380 GLN A CA 1
ATOM 3073 C C . GLN A 1 380 ? 8.599 -23.130 -11.611 1.00 93.94 380 GLN A C 1
ATOM 3075 O O . GLN A 1 380 ? 9.666 -22.562 -11.394 1.00 93.94 380 GLN A O 1
ATOM 3080 N N . VAL A 1 381 ? 7.422 -22.562 -11.334 1.00 94.44 381 VAL A N 1
ATOM 3081 C CA . VAL A 1 381 ? 7.291 -21.200 -10.794 1.00 94.44 381 VAL A CA 1
ATOM 3082 C C . VAL A 1 381 ? 7.898 -21.067 -9.397 1.00 94.44 381 VAL A C 1
ATOM 3084 O O . VAL A 1 381 ? 8.568 -20.073 -9.097 1.00 94.44 381 VAL A O 1
ATOM 3087 N N . LEU A 1 382 ? 7.728 -22.085 -8.553 1.00 92.81 382 LEU A N 1
ATOM 3088 C CA . LEU A 1 382 ? 8.269 -22.109 -7.194 1.00 92.81 382 LEU A CA 1
ATOM 3089 C C . LEU A 1 382 ? 9.803 -22.189 -7.140 1.00 92.81 382 LEU A C 1
ATOM 3091 O O . LEU A 1 382 ? 10.380 -21.869 -6.098 1.00 92.81 382 LEU A O 1
ATOM 3095 N N . VAL A 1 383 ? 10.465 -22.591 -8.229 1.00 95.19 383 VAL A N 1
ATOM 3096 C CA . VAL A 1 383 ? 11.936 -22.625 -8.331 1.00 95.19 383 VAL A CA 1
ATOM 3097 C C . VAL A 1 383 ? 12.514 -21.496 -9.188 1.00 95.19 383 VAL A C 1
ATOM 3099 O O . VAL A 1 383 ? 13.734 -21.417 -9.341 1.00 95.19 383 VAL A O 1
ATOM 3102 N N . LEU A 1 384 ? 11.675 -20.601 -9.730 1.00 94.06 384 LEU A N 1
ATOM 3103 C CA . LEU A 1 384 ? 12.157 -19.452 -10.495 1.00 94.06 384 LEU A CA 1
ATOM 3104 C C . LEU A 1 384 ? 13.008 -18.534 -9.617 1.00 94.06 384 LEU A C 1
ATOM 3106 O O . LEU A 1 384 ? 12.591 -18.059 -8.556 1.00 94.06 384 LEU A O 1
ATOM 3110 N N . THR A 1 385 ? 14.198 -18.226 -10.116 1.00 93.44 385 THR A N 1
ATOM 3111 C CA . THR A 1 385 ? 15.055 -17.189 -9.540 1.00 93.44 385 THR A CA 1
ATOM 3112 C C . THR A 1 385 ? 14.477 -15.797 -9.807 1.00 93.44 385 THR A C 1
ATOM 3114 O O . THR A 1 385 ? 13.752 -15.601 -10.785 1.00 93.44 385 THR A O 1
ATOM 3117 N N . ALA A 1 386 ? 14.861 -14.806 -8.996 1.00 88.44 386 ALA A N 1
ATOM 3118 C CA . ALA A 1 386 ? 14.466 -13.408 -9.206 1.00 88.44 386 ALA A CA 1
ATOM 3119 C C . ALA A 1 386 ? 14.748 -12.937 -10.639 1.00 88.44 386 ALA A C 1
ATOM 3121 O O . ALA A 1 386 ? 13.844 -12.482 -11.325 1.00 88.44 386 ALA A O 1
ATOM 3122 N N . ARG A 1 387 ? 15.957 -13.203 -11.148 1.00 90.94 387 ARG A N 1
ATOM 3123 C CA . ARG A 1 387 ? 16.344 -12.866 -12.525 1.00 90.94 387 ARG A CA 1
ATOM 3124 C C . ARG A 1 387 ? 15.424 -13.489 -13.577 1.00 90.94 387 ARG A C 1
ATOM 3126 O O . ARG A 1 387 ? 15.095 -12.840 -14.559 1.00 90.94 387 ARG A O 1
ATOM 3133 N N . GLN A 1 388 ? 15.040 -14.753 -13.409 1.00 93.62 388 GLN A N 1
ATOM 3134 C CA . GLN A 1 388 ? 14.144 -15.414 -14.360 1.00 93.62 388 GLN A CA 1
ATOM 3135 C C . GLN A 1 388 ? 12.751 -14.787 -14.347 1.00 93.62 388 GLN A C 1
ATOM 3137 O O . GLN A 1 388 ? 12.177 -14.561 -15.408 1.00 93.62 388 GLN A O 1
ATOM 3142 N N . SER A 1 389 ? 12.239 -14.468 -13.158 1.00 91.69 389 SER A N 1
ATOM 3143 C CA . SER A 1 389 ? 10.974 -13.748 -12.991 1.00 91.69 389 SER A CA 1
ATOM 3144 C C . SER A 1 389 ? 11.031 -12.351 -13.630 1.00 91.69 389 SER A C 1
ATOM 3146 O O . SER A 1 389 ? 10.122 -11.969 -14.369 1.00 91.69 389 SER A O 1
ATOM 3148 N N . ASP A 1 390 ? 12.140 -11.628 -13.450 1.00 89.75 390 ASP A N 1
ATOM 3149 C CA . ASP A 1 390 ? 12.371 -10.305 -14.045 1.00 89.75 390 ASP A CA 1
ATOM 3150 C C . ASP A 1 390 ? 12.447 -10.365 -15.577 1.00 89.75 390 ASP A C 1
ATOM 3152 O O . ASP A 1 390 ? 11.844 -9.541 -16.270 1.00 89.75 390 ASP A O 1
ATOM 3156 N N . ASN A 1 391 ? 13.134 -11.373 -16.125 1.00 93.12 391 ASN A N 1
ATOM 3157 C CA . ASN A 1 391 ? 13.197 -11.595 -17.569 1.00 93.12 391 ASN A CA 1
ATOM 3158 C C . ASN A 1 391 ? 11.789 -11.780 -18.150 1.00 93.12 391 ASN A C 1
ATOM 3160 O O . ASN A 1 391 ? 11.441 -11.114 -19.121 1.00 93.12 391 ASN A O 1
ATOM 3164 N N . LEU A 1 392 ? 10.959 -12.635 -17.539 1.00 92.75 392 LEU A N 1
ATOM 3165 C CA . LEU A 1 392 ? 9.573 -12.848 -17.977 1.00 92.75 392 LEU A CA 1
ATOM 3166 C C . LEU A 1 392 ? 8.710 -11.589 -17.820 1.00 92.75 392 LEU A C 1
ATOM 3168 O O . LEU A 1 392 ? 7.799 -11.358 -18.610 1.00 92.75 392 LEU A O 1
ATOM 3172 N N . SER A 1 393 ? 8.999 -10.756 -16.823 1.00 90.31 393 SER A N 1
ATOM 3173 C CA . SER A 1 393 ? 8.263 -9.514 -16.555 1.00 90.31 393 SER A CA 1
ATOM 3174 C C . SER A 1 393 ? 8.674 -8.353 -17.469 1.00 90.31 393 SER A C 1
ATOM 3176 O O . SER A 1 393 ? 8.019 -7.312 -17.475 1.00 90.31 393 SER A O 1
ATOM 3178 N N . THR A 1 394 ? 9.732 -8.520 -18.265 1.00 90.56 394 THR A N 1
ATOM 3179 C CA . THR A 1 394 ? 10.210 -7.492 -19.193 1.00 90.56 394 THR A CA 1
ATOM 3180 C C . THR A 1 394 ? 9.334 -7.447 -20.445 1.00 90.56 394 THR A C 1
ATOM 3182 O O . THR A 1 394 ? 9.215 -8.441 -21.161 1.00 90.56 394 THR A O 1
ATOM 3185 N N . LEU A 1 395 ? 8.777 -6.273 -20.764 1.00 90.19 395 LEU A N 1
ATOM 3186 C CA . LEU A 1 395 ? 7.860 -6.087 -21.899 1.00 90.19 395 LEU A CA 1
ATOM 3187 C C . LEU A 1 395 ? 8.456 -6.568 -23.233 1.00 90.19 395 LEU A C 1
ATOM 3189 O O . LEU A 1 395 ? 7.814 -7.310 -23.966 1.00 90.19 395 LEU A O 1
ATOM 3193 N N . ALA A 1 396 ? 9.715 -6.231 -23.515 1.00 89.69 396 ALA A N 1
ATOM 3194 C CA . ALA A 1 396 ? 10.380 -6.650 -24.750 1.00 89.69 396 ALA A CA 1
ATOM 3195 C C . ALA A 1 396 ? 10.500 -8.177 -24.881 1.00 89.69 396 ALA A C 1
ATOM 3197 O O . ALA A 1 396 ? 10.346 -8.733 -25.966 1.00 89.69 396 ALA A O 1
ATOM 3198 N N . VAL A 1 397 ? 10.755 -8.871 -23.768 1.00 92.75 397 VAL A N 1
ATOM 3199 C CA . VAL A 1 397 ? 10.808 -10.338 -23.733 1.00 92.75 397 VAL A CA 1
ATOM 3200 C C . VAL A 1 397 ? 9.415 -10.913 -23.998 1.00 92.75 397 VAL A C 1
ATOM 3202 O O . VAL A 1 397 ? 9.286 -11.834 -24.802 1.00 92.75 397 VAL A O 1
ATOM 3205 N N . GLN A 1 398 ? 8.370 -10.335 -23.400 1.00 91.75 398 GLN A N 1
ATOM 3206 C CA . GLN A 1 398 ? 6.978 -10.749 -23.617 1.00 91.75 398 GLN A CA 1
ATOM 3207 C C . GLN A 1 398 ? 6.533 -10.565 -25.069 1.00 91.75 398 GLN A C 1
ATOM 3209 O O . GLN A 1 398 ? 5.925 -11.469 -25.645 1.00 91.75 398 GLN A O 1
ATOM 3214 N N . GLU A 1 399 ? 6.863 -9.433 -25.688 1.00 91.19 399 GLU A N 1
ATOM 3215 C CA . GLU A 1 399 ? 6.557 -9.163 -27.095 1.00 91.19 399 GLU A CA 1
ATOM 3216 C C . GLU A 1 399 ? 7.268 -10.159 -28.019 1.00 91.19 399 GLU A C 1
ATOM 3218 O O . GLU A 1 399 ? 6.647 -10.729 -28.918 1.00 91.19 399 GLU A O 1
ATOM 3223 N N . LEU A 1 400 ? 8.548 -10.451 -27.760 1.00 92.25 400 LEU A N 1
ATOM 3224 C CA . LEU A 1 400 ? 9.308 -11.444 -28.523 1.00 92.25 400 LEU A CA 1
ATOM 3225 C C . LEU A 1 400 ? 8.759 -12.866 -28.346 1.00 92.25 400 LEU A C 1
ATOM 3227 O O . LEU A 1 400 ? 8.713 -13.623 -29.318 1.00 92.25 400 LEU A O 1
ATOM 3231 N N . MET A 1 401 ? 8.315 -13.225 -27.140 1.00 93.56 401 MET A N 1
ATOM 3232 C CA . MET A 1 401 ? 7.661 -14.509 -26.874 1.00 93.56 401 MET A CA 1
ATOM 3233 C C . MET A 1 401 ? 6.304 -14.617 -27.571 1.00 93.56 401 MET A C 1
ATOM 3235 O O . MET A 1 401 ? 5.987 -15.662 -28.138 1.00 93.56 401 MET A O 1
ATOM 3239 N N . THR A 1 402 ? 5.517 -13.542 -27.561 1.00 90.94 402 THR A N 1
ATOM 3240 C CA . THR A 1 402 ? 4.203 -13.476 -28.220 1.00 90.94 402 THR A CA 1
ATOM 3241 C C . THR A 1 402 ? 4.344 -13.564 -29.736 1.00 90.94 402 THR A C 1
ATOM 3243 O O . THR A 1 402 ? 3.584 -14.271 -30.392 1.00 90.94 402 THR A O 1
ATOM 3246 N N . ALA A 1 403 ? 5.374 -12.925 -30.295 1.00 89.62 403 ALA A N 1
ATOM 3247 C CA . ALA A 1 403 ? 5.725 -13.023 -31.708 1.00 89.62 403 ALA A CA 1
ATOM 3248 C C . ALA A 1 403 ? 6.365 -14.373 -32.099 1.00 89.62 403 ALA A C 1
ATOM 3250 O O . ALA A 1 403 ? 6.733 -14.555 -33.259 1.00 89.62 403 ALA A O 1
ATOM 3251 N N . GLY A 1 404 ? 6.560 -15.302 -31.152 1.00 90.62 404 GLY A N 1
ATOM 3252 C CA . GLY A 1 404 ? 7.198 -16.600 -31.394 1.00 90.62 404 GLY A CA 1
ATOM 3253 C C . GLY A 1 404 ? 8.687 -16.516 -31.748 1.00 90.62 404 GLY A C 1
ATOM 3254 O O . GLY A 1 404 ? 9.261 -17.492 -32.223 1.00 90.62 404 GLY A O 1
ATOM 3255 N N . ARG A 1 405 ? 9.321 -15.357 -31.531 1.00 91.44 405 ARG A N 1
ATOM 3256 C CA . ARG A 1 405 ? 10.742 -15.119 -31.828 1.00 91.44 405 ARG A CA 1
ATOM 3257 C C . ARG A 1 405 ? 11.660 -15.564 -30.693 1.00 91.44 405 ARG A C 1
ATOM 3259 O O . ARG A 1 405 ? 12.839 -15.777 -30.940 1.00 91.44 405 ARG A O 1
ATOM 3266 N N . LEU A 1 406 ? 11.135 -15.688 -29.475 1.00 93.12 406 LEU A N 1
ATOM 3267 C CA . LEU A 1 406 ? 11.868 -16.122 -28.288 1.00 93.12 406 LEU A CA 1
ATOM 3268 C C . LEU A 1 406 ? 11.072 -17.221 -27.570 1.00 93.12 406 LEU A C 1
ATOM 3270 O O . LEU A 1 406 ? 9.902 -17.025 -27.241 1.00 93.12 406 LEU A O 1
ATOM 3274 N N . SER A 1 407 ? 11.683 -18.383 -27.332 1.00 93.88 407 SER A N 1
ATOM 3275 C CA . SER A 1 407 ? 11.036 -19.458 -26.569 1.00 93.88 407 SER A CA 1
ATOM 3276 C C . SER A 1 407 ? 11.007 -19.143 -25.067 1.00 93.88 407 SER A C 1
ATOM 3278 O O . SER A 1 407 ? 11.752 -18.289 -24.578 1.00 93.88 407 SER A O 1
ATOM 3280 N N . LEU A 1 408 ? 10.161 -19.848 -24.310 1.00 93.56 408 LEU A N 1
ATOM 3281 C CA . LEU A 1 408 ? 10.105 -19.698 -22.851 1.00 93.56 408 LEU A CA 1
ATOM 3282 C C . LEU A 1 408 ? 11.436 -20.109 -22.204 1.00 93.56 408 LEU A C 1
ATOM 3284 O O . LEU A 1 408 ? 11.951 -19.414 -21.335 1.00 93.56 408 LEU A O 1
ATOM 3288 N N . GLU A 1 409 ? 12.021 -21.210 -22.663 1.00 94.38 409 GLU A N 1
ATOM 3289 C CA . GLU A 1 409 ? 13.305 -21.727 -22.191 1.00 94.38 409 GLU A CA 1
ATOM 3290 C C . GLU A 1 409 ? 14.425 -20.724 -22.467 1.00 94.38 409 GLU A C 1
ATOM 3292 O O . GLU A 1 409 ? 15.253 -20.459 -21.595 1.00 94.38 409 GLU A O 1
ATOM 3297 N N . GLN A 1 410 ? 14.414 -20.107 -23.654 1.00 93.75 410 GLN A N 1
ATOM 3298 C CA . GLN A 1 410 ? 15.359 -19.049 -23.992 1.00 93.75 410 GLN A CA 1
ATOM 3299 C C . GLN A 1 410 ? 15.188 -17.843 -23.065 1.00 93.75 410 GLN A C 1
ATOM 3301 O O . GLN A 1 410 ? 16.181 -17.394 -22.496 1.00 93.75 410 GLN A O 1
ATOM 3306 N N . ALA A 1 411 ? 13.956 -17.374 -22.839 1.00 94.69 411 ALA A N 1
ATOM 3307 C CA . ALA A 1 411 ? 13.662 -16.262 -21.932 1.00 94.69 411 ALA A CA 1
ATOM 3308 C C . ALA A 1 411 ? 14.143 -16.531 -20.490 1.00 94.69 411 ALA A C 1
ATOM 3310 O O . ALA A 1 411 ? 14.767 -15.674 -19.858 1.00 94.69 411 ALA A O 1
ATOM 3311 N N . LEU A 1 412 ? 13.931 -17.750 -19.988 1.00 94.12 412 LEU A N 1
ATOM 3312 C CA . LEU A 1 412 ? 14.402 -18.189 -18.671 1.00 94.12 412 LEU A CA 1
ATOM 3313 C C . LEU A 1 412 ? 15.931 -18.335 -18.592 1.00 94.12 412 LEU A C 1
ATOM 3315 O O . LEU A 1 412 ? 16.504 -18.249 -17.504 1.00 94.12 412 LEU A O 1
ATOM 3319 N N . SER A 1 413 ? 16.603 -18.556 -19.721 1.00 95.31 413 SER A N 1
ATOM 3320 C CA . SER A 1 413 ? 18.063 -18.679 -19.792 1.00 95.31 413 SER A CA 1
ATOM 3321 C C . SER A 1 413 ? 18.799 -17.347 -19.978 1.00 95.31 413 SER A C 1
ATOM 3323 O O . SER A 1 413 ? 20.028 -17.324 -19.889 1.00 95.31 413 SER A O 1
ATOM 3325 N N . LEU A 1 414 ? 18.077 -16.241 -20.213 1.00 93.94 414 LEU A N 1
ATOM 3326 C CA . LEU A 1 414 ? 18.699 -14.941 -20.458 1.00 93.94 414 LEU A CA 1
ATOM 3327 C C . LEU A 1 414 ? 19.567 -14.515 -19.270 1.00 93.94 414 LEU A C 1
ATOM 3329 O O . LEU A 1 414 ? 19.136 -14.449 -18.113 1.00 93.94 414 LEU A O 1
ATOM 3333 N N . THR A 1 415 ? 20.811 -14.176 -19.585 1.00 93.00 415 THR A N 1
ATOM 3334 C CA . THR A 1 415 ? 21.705 -13.486 -18.657 1.00 93.00 415 THR A CA 1
ATOM 3335 C C . THR A 1 415 ? 21.233 -12.051 -18.428 1.00 93.00 415 THR A C 1
ATOM 3337 O O . THR A 1 415 ? 20.501 -11.484 -19.239 1.00 93.00 415 THR A O 1
ATOM 3340 N N . SER A 1 416 ? 21.698 -11.423 -17.347 1.00 87.56 416 SER A N 1
ATOM 3341 C CA . SER A 1 416 ? 21.376 -10.021 -17.060 1.00 87.56 416 SER A CA 1
ATOM 3342 C C . SER A 1 416 ? 21.795 -9.088 -18.204 1.00 87.56 416 SER A C 1
ATOM 3344 O O . SER A 1 416 ? 21.045 -8.192 -18.570 1.00 87.56 416 SER A O 1
ATOM 3346 N N . GLU A 1 417 ? 22.952 -9.339 -18.825 1.00 88.75 417 GLU A N 1
ATOM 3347 C CA . GLU A 1 417 ? 23.442 -8.568 -19.976 1.00 88.75 417 GLU A CA 1
ATOM 3348 C C . GLU A 1 417 ? 22.519 -8.682 -21.195 1.00 88.75 417 GLU A C 1
ATOM 3350 O O . GLU A 1 417 ? 22.209 -7.681 -21.841 1.00 88.75 417 GLU A O 1
ATOM 3355 N N . GLN A 1 418 ? 22.041 -9.893 -21.483 1.00 91.88 418 GLN A N 1
ATOM 3356 C CA . GLN A 1 418 ? 21.099 -10.141 -22.572 1.00 91.88 418 GLN A CA 1
ATOM 3357 C C . GLN A 1 418 ? 19.734 -9.505 -22.298 1.00 91.88 418 GLN A C 1
ATOM 3359 O O . GLN A 1 418 ? 19.171 -8.877 -23.191 1.00 91.88 418 GLN A O 1
ATOM 3364 N N . GLY A 1 419 ? 19.234 -9.608 -21.063 1.00 90.00 419 GLY A N 1
ATOM 3365 C CA . GLY A 1 419 ? 18.001 -8.944 -20.640 1.00 90.00 419 GLY A CA 1
ATOM 3366 C C . GLY A 1 419 ? 18.084 -7.424 -20.804 1.00 90.00 419 GLY A C 1
ATOM 3367 O O . GLY A 1 419 ? 17.203 -6.819 -21.410 1.00 90.00 419 GLY A O 1
ATOM 3368 N N . ILE A 1 420 ? 19.190 -6.809 -20.368 1.00 88.81 420 ILE A N 1
ATOM 3369 C CA . ILE A 1 420 ? 19.456 -5.372 -20.563 1.00 88.81 420 ILE A CA 1
ATOM 3370 C C . ILE A 1 420 ? 19.499 -5.018 -22.052 1.00 88.81 420 ILE A C 1
ATOM 3372 O O . ILE A 1 420 ? 18.950 -3.993 -22.457 1.00 88.81 420 ILE A O 1
ATOM 3376 N N . SER A 1 421 ? 20.134 -5.859 -22.872 1.00 92.25 421 SER A N 1
ATOM 3377 C CA . SER A 1 421 ? 20.197 -5.650 -24.319 1.00 92.25 421 SER A CA 1
ATOM 3378 C C . SER A 1 421 ? 18.810 -5.582 -24.944 1.00 92.25 421 SER A C 1
ATOM 3380 O O . SER A 1 421 ? 18.471 -4.593 -25.593 1.00 92.25 421 SER A O 1
ATOM 3382 N N . LEU A 1 422 ? 17.970 -6.582 -24.668 1.00 92.25 422 LEU A N 1
ATOM 3383 C CA . LEU A 1 422 ? 16.603 -6.623 -25.179 1.00 92.25 422 LEU A CA 1
ATOM 3384 C C . LEU A 1 422 ? 15.726 -5.505 -24.609 1.00 92.25 422 LEU A C 1
ATOM 3386 O O . LEU A 1 422 ? 14.804 -5.059 -25.283 1.00 92.25 422 LEU A O 1
ATOM 3390 N N . ASN A 1 423 ? 16.012 -5.019 -23.401 1.00 90.12 423 ASN A N 1
ATOM 3391 C CA . ASN A 1 423 ? 15.277 -3.915 -22.785 1.00 90.12 423 ASN A CA 1
ATOM 3392 C C . ASN A 1 423 ? 15.762 -2.518 -23.231 1.00 90.12 423 ASN A C 1
ATOM 3394 O O . ASN A 1 423 ? 15.218 -1.500 -22.807 1.00 90.12 423 ASN A O 1
ATOM 3398 N N . THR A 1 424 ? 16.792 -2.435 -24.078 1.00 91.19 424 THR A N 1
ATOM 3399 C CA . THR A 1 424 ? 17.299 -1.156 -24.588 1.00 91.19 424 THR A CA 1
ATOM 3400 C C . THR A 1 424 ? 16.446 -0.686 -25.768 1.00 91.19 424 THR A C 1
ATOM 3402 O O . THR A 1 424 ? 16.422 -1.331 -26.815 1.00 91.19 424 THR A O 1
ATOM 3405 N N . LEU A 1 425 ? 15.798 0.477 -25.646 1.00 91.50 425 LEU A N 1
ATOM 3406 C CA . LEU A 1 425 ? 14.866 0.999 -26.659 1.00 91.50 425 LEU A CA 1
ATOM 3407 C C . LEU A 1 425 ? 15.480 1.096 -28.066 1.00 91.50 425 LEU A C 1
ATOM 3409 O O . LEU A 1 425 ? 14.862 0.690 -29.045 1.00 91.50 425 LEU A O 1
ATOM 3413 N N . ALA A 1 426 ? 16.711 1.598 -28.182 1.00 91.88 426 ALA A N 1
ATOM 3414 C CA . ALA A 1 426 ? 17.383 1.718 -29.477 1.00 91.88 426 ALA A CA 1
ATOM 3415 C C . ALA A 1 426 ? 17.656 0.341 -30.119 1.00 91.88 426 ALA A C 1
ATOM 3417 O O . ALA A 1 426 ? 17.515 0.178 -31.330 1.00 91.88 426 ALA A O 1
ATOM 3418 N N . VAL A 1 427 ? 17.967 -0.679 -29.310 1.00 92.94 427 VAL A N 1
ATOM 3419 C CA . VAL A 1 427 ? 18.116 -2.070 -29.775 1.00 92.94 427 VAL A CA 1
ATOM 3420 C C . VAL A 1 427 ? 16.765 -2.614 -30.250 1.00 92.94 427 VAL A C 1
ATOM 3422 O O . VAL A 1 427 ? 16.685 -3.162 -31.348 1.00 92.94 427 VAL A O 1
ATOM 3425 N N . GLN A 1 428 ? 15.685 -2.387 -29.494 1.00 91.62 428 GLN A N 1
ATOM 3426 C CA . GLN A 1 428 ? 14.322 -2.78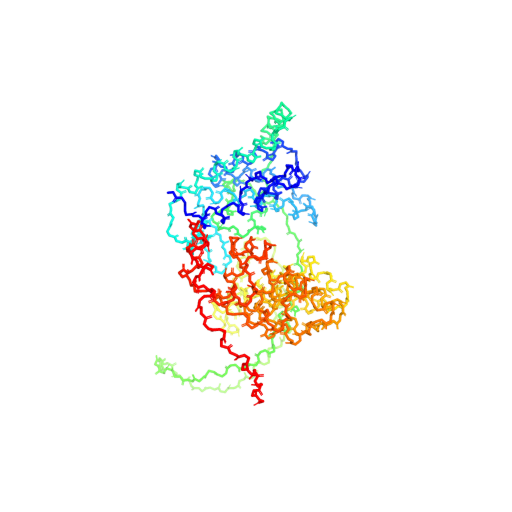6 -29.879 1.00 91.62 428 GLN A CA 1
ATOM 3427 C C . GLN A 1 428 ? 13.878 -2.142 -31.199 1.00 91.62 428 GLN A C 1
ATOM 3429 O O . GLN A 1 428 ? 13.303 -2.814 -32.058 1.00 91.62 428 GLN A O 1
ATOM 3434 N N . GLN A 1 429 ? 14.179 -0.857 -31.401 1.00 91.69 429 GLN A N 1
ATOM 3435 C CA . GLN A 1 429 ? 13.874 -0.141 -32.642 1.00 91.69 429 GLN A CA 1
ATOM 3436 C C . GLN A 1 429 ? 14.617 -0.744 -33.839 1.00 91.69 429 GLN A C 1
ATOM 3438 O O . GLN A 1 429 ? 14.012 -0.968 -34.888 1.00 91.69 429 GLN A O 1
ATOM 3443 N N . LEU A 1 430 ? 15.902 -1.076 -33.682 1.00 92.56 430 LEU A N 1
ATOM 3444 C CA . LEU A 1 430 ? 16.678 -1.744 -34.731 1.00 92.56 430 LEU A CA 1
ATOM 3445 C C . LEU A 1 430 ? 16.152 -3.153 -35.034 1.00 92.56 430 LEU A C 1
ATOM 3447 O O . LEU A 1 430 ? 16.085 -3.537 -36.203 1.00 92.56 430 LEU A O 1
ATOM 3451 N N . MET A 1 431 ? 15.738 -3.907 -34.012 1.00 92.88 431 MET A N 1
ATOM 3452 C CA . MET A 1 431 ? 15.123 -5.227 -34.186 1.00 92.88 431 MET A CA 1
ATOM 3453 C C . MET A 1 431 ? 13.763 -5.154 -34.886 1.00 92.88 431 MET A C 1
ATOM 3455 O O . MET A 1 431 ? 13.452 -6.010 -35.716 1.00 92.88 431 MET A O 1
ATOM 3459 N N . THR A 1 432 ? 12.959 -4.136 -34.570 1.00 89.75 432 THR A N 1
ATOM 3460 C CA . THR A 1 432 ? 11.646 -3.893 -35.190 1.00 89.75 432 THR A CA 1
ATOM 3461 C C . THR A 1 432 ? 11.798 -3.474 -36.649 1.00 89.75 432 THR A C 1
ATOM 3463 O O . THR A 1 432 ? 11.065 -3.948 -37.510 1.00 89.75 432 THR A O 1
ATOM 3466 N N . ALA A 1 433 ? 12.811 -2.658 -36.951 1.00 90.62 433 ALA A N 1
ATOM 3467 C CA . ALA A 1 433 ? 13.173 -2.276 -38.314 1.00 90.62 433 ALA A CA 1
ATOM 3468 C C . ALA A 1 433 ? 13.849 -3.409 -39.117 1.00 90.62 433 ALA A C 1
ATOM 3470 O O . ALA A 1 433 ? 14.249 -3.189 -40.258 1.00 90.62 433 ALA A O 1
ATOM 3471 N N . GLY A 1 434 ? 14.035 -4.599 -38.530 1.00 89.88 434 GLY A N 1
ATOM 3472 C CA . GLY A 1 434 ? 14.698 -5.736 -39.177 1.00 89.88 434 GLY A CA 1
ATOM 3473 C C . GLY A 1 434 ? 16.198 -5.537 -39.422 1.00 89.88 434 GLY A C 1
ATOM 3474 O O . GLY A 1 434 ? 16.806 -6.311 -40.155 1.00 89.88 434 GLY A O 1
ATOM 3475 N N . ARG A 1 435 ? 16.805 -4.508 -38.819 1.00 91.75 435 ARG A N 1
ATOM 3476 C CA . ARG A 1 435 ? 18.232 -4.182 -38.968 1.00 91.75 435 ARG A CA 1
ATOM 3477 C C . ARG A 1 435 ? 19.128 -4.976 -38.021 1.00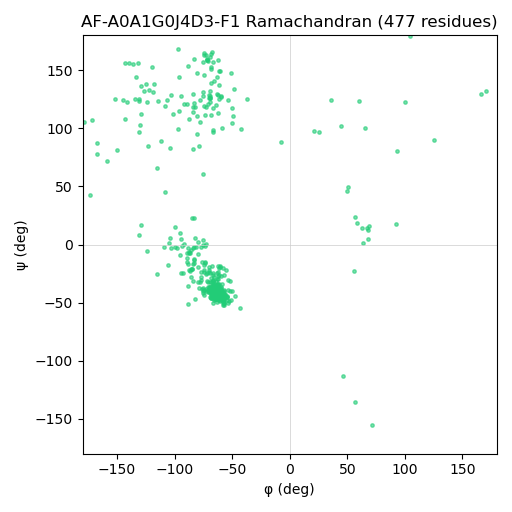 91.75 435 ARG A C 1
ATOM 3479 O O . ARG A 1 435 ? 20.333 -5.015 -38.237 1.00 91.75 435 ARG A O 1
ATOM 3486 N N . LEU A 1 436 ? 18.549 -5.575 -36.981 1.00 91.94 436 LEU A N 1
ATOM 3487 C CA . LEU A 1 436 ? 19.250 -6.373 -35.980 1.00 91.94 436 LEU A CA 1
ATOM 3488 C C . LEU A 1 436 ? 18.478 -7.674 -35.711 1.00 91.94 436 LEU A C 1
ATOM 3490 O O . LEU A 1 436 ? 17.286 -7.635 -35.390 1.00 91.94 436 LEU A O 1
ATOM 3494 N N . SER A 1 437 ? 19.138 -8.827 -35.847 1.00 91.81 437 SER A N 1
ATOM 3495 C CA . SER A 1 437 ? 18.543 -10.123 -35.494 1.00 91.81 437 SER A CA 1
ATOM 3496 C C . SER A 1 437 ? 18.472 -10.307 -33.972 1.00 91.81 437 SER A C 1
ATOM 3498 O O . SER A 1 437 ? 19.125 -9.588 -33.214 1.00 91.81 437 SER A O 1
ATOM 3500 N N . LEU A 1 438 ? 17.685 -11.281 -33.504 1.00 91.31 438 LEU A N 1
ATOM 3501 C CA . LEU A 1 438 ? 17.618 -11.596 -32.073 1.00 91.31 438 LEU A CA 1
ATOM 3502 C C . LEU A 1 438 ? 18.976 -12.089 -31.556 1.00 91.31 438 LEU A C 1
ATOM 3504 O O . LEU A 1 438 ? 19.439 -11.648 -30.512 1.00 91.31 438 LEU A O 1
ATOM 3508 N N . GLU A 1 439 ? 19.638 -12.961 -32.307 1.00 92.44 439 GLU A N 1
ATOM 3509 C CA . GLU A 1 439 ? 20.949 -13.521 -31.975 1.00 92.44 439 GLU A CA 1
ATOM 3510 C C . GLU A 1 439 ? 22.005 -12.419 -31.880 1.00 92.44 439 GLU A C 1
ATOM 3512 O O . GLU A 1 439 ? 22.796 -12.397 -30.939 1.00 92.44 439 GLU A O 1
ATOM 3517 N N . GLN A 1 440 ? 21.975 -11.466 -32.815 1.00 92.12 440 GLN A N 1
ATOM 3518 C CA . GLN A 1 440 ? 22.858 -10.305 -32.787 1.00 92.12 440 GLN A CA 1
ATOM 3519 C C . GLN A 1 440 ? 22.571 -9.419 -31.573 1.00 92.12 440 GLN A C 1
ATOM 3521 O O . GLN A 1 440 ? 23.505 -9.025 -30.882 1.00 92.12 440 GLN A O 1
ATOM 3526 N N . ALA A 1 441 ? 21.297 -9.154 -31.266 1.00 92.94 441 ALA A N 1
ATOM 3527 C CA . ALA A 1 441 ? 20.908 -8.376 -30.091 1.00 92.94 441 ALA A CA 1
ATOM 3528 C C . ALA A 1 441 ? 21.359 -9.038 -28.778 1.00 92.94 441 ALA A C 1
ATOM 3530 O O . ALA A 1 441 ? 21.847 -8.358 -27.875 1.00 92.94 441 ALA A O 1
ATOM 3531 N N . LEU A 1 442 ? 21.255 -10.364 -28.680 1.00 92.62 442 LEU A N 1
ATOM 3532 C CA . LEU A 1 442 ? 21.707 -11.139 -27.522 1.00 92.62 442 LEU A CA 1
ATOM 3533 C C . LEU A 1 442 ? 23.238 -11.199 -27.394 1.00 92.62 442 LEU A C 1
ATOM 3535 O O . LEU A 1 442 ? 23.742 -11.410 -26.292 1.00 92.62 442 LEU A O 1
ATOM 3539 N N . ALA A 1 443 ? 23.974 -11.019 -28.492 1.00 93.00 443 ALA A N 1
ATOM 3540 C CA . ALA A 1 443 ? 25.436 -11.022 -28.513 1.00 93.00 443 ALA A CA 1
ATOM 3541 C C . ALA A 1 443 ? 26.064 -9.637 -28.262 1.00 93.00 443 ALA A C 1
ATOM 3543 O O . ALA A 1 443 ? 27.284 -9.541 -28.121 1.00 93.00 443 ALA A O 1
ATOM 3544 N N . LEU A 1 444 ? 25.261 -8.567 -28.198 1.00 92.12 444 LEU A N 1
ATOM 3545 C CA . LEU A 1 444 ? 25.769 -7.207 -28.019 1.00 92.12 444 LEU A CA 1
ATOM 3546 C C . LEU A 1 444 ? 26.532 -7.045 -26.702 1.00 92.12 444 LEU A C 1
ATOM 3548 O O . LEU A 1 444 ? 25.994 -7.225 -25.604 1.00 92.12 444 LEU A O 1
ATOM 3552 N N . THR A 1 445 ? 27.768 -6.571 -26.818 1.00 91.81 445 THR A N 1
ATOM 3553 C CA . THR A 1 445 ? 28.559 -6.144 -25.662 1.00 91.81 445 THR A CA 1
ATOM 3554 C C . THR A 1 445 ? 28.025 -4.838 -25.076 1.00 91.81 445 THR A C 1
ATOM 3556 O O . THR A 1 445 ? 27.398 -4.030 -25.765 1.00 91.81 445 THR A O 1
ATOM 3559 N N . THR A 1 446 ? 28.342 -4.566 -23.809 1.00 89.19 446 THR A N 1
ATOM 3560 C CA . THR A 1 446 ? 27.985 -3.307 -23.135 1.00 89.19 446 THR A CA 1
ATOM 3561 C C . THR A 1 446 ? 28.423 -2.073 -23.930 1.00 89.19 446 THR A C 1
ATOM 3563 O O . THR A 1 446 ? 27.660 -1.116 -24.050 1.00 89.19 446 THR A O 1
ATOM 3566 N N . ARG A 1 447 ? 29.621 -2.115 -24.533 1.00 90.69 447 ARG A N 1
ATOM 3567 C CA . ARG A 1 447 ? 30.145 -1.034 -25.379 1.00 90.69 447 ARG A CA 1
ATOM 3568 C C . ARG A 1 447 ? 29.282 -0.815 -26.620 1.00 90.69 447 ARG A C 1
ATOM 3570 O O . ARG A 1 447 ? 28.895 0.313 -26.895 1.00 90.69 447 ARG A O 1
ATOM 3577 N N . GLN A 1 448 ? 28.967 -1.880 -27.350 1.00 91.50 448 GLN A N 1
ATOM 3578 C CA . GLN A 1 448 ? 28.174 -1.788 -28.578 1.00 91.50 448 GLN A CA 1
ATOM 3579 C C . GLN A 1 448 ? 26.755 -1.272 -28.305 1.00 91.50 448 GLN A C 1
ATOM 3581 O O . GLN A 1 448 ? 26.243 -0.450 -29.060 1.00 91.50 448 GLN A O 1
ATOM 3586 N N . ARG A 1 449 ? 26.139 -1.674 -27.185 1.00 92.38 449 ARG A N 1
ATOM 3587 C CA . ARG A 1 449 ? 24.838 -1.125 -26.760 1.00 92.38 449 ARG A CA 1
ATOM 3588 C C . ARG A 1 449 ? 24.902 0.370 -26.460 1.00 92.38 449 ARG A C 1
ATOM 3590 O O . ARG A 1 449 ? 23.979 1.106 -26.811 1.00 92.38 449 ARG A O 1
ATOM 3597 N N . LEU A 1 450 ? 25.982 0.817 -25.819 1.00 89.19 450 LEU A N 1
ATOM 3598 C CA . LEU A 1 450 ? 26.190 2.232 -25.528 1.00 89.19 450 LEU A CA 1
ATOM 3599 C C . LEU A 1 450 ? 26.331 3.039 -26.824 1.00 89.19 450 LEU A C 1
ATOM 3601 O O . LEU A 1 450 ? 25.648 4.042 -26.977 1.00 89.19 450 LEU A O 1
ATOM 3605 N N . GLU A 1 451 ? 27.133 2.568 -27.779 1.00 90.75 451 GLU A N 1
ATOM 3606 C CA . GLU A 1 451 ? 27.297 3.213 -29.093 1.00 90.75 451 GLU A CA 1
ATOM 3607 C C . GLU A 1 451 ? 25.977 3.301 -29.874 1.00 90.75 451 GLU A C 1
ATOM 3609 O O . GLU A 1 451 ? 25.653 4.351 -30.429 1.00 90.75 451 GLU A O 1
ATOM 3614 N N . ILE A 1 452 ? 25.161 2.237 -29.858 1.00 91.88 452 ILE A N 1
ATOM 3615 C CA . ILE A 1 452 ? 23.809 2.259 -30.442 1.00 91.88 452 ILE A CA 1
ATOM 3616 C C . ILE A 1 452 ? 22.947 3.340 -29.771 1.00 91.88 452 ILE A C 1
ATOM 3618 O O . ILE A 1 452 ? 22.268 4.104 -30.455 1.00 91.88 452 ILE A O 1
ATOM 3622 N N . THR A 1 453 ? 22.993 3.431 -28.440 1.00 89.75 453 THR A N 1
ATOM 3623 C CA . THR A 1 453 ? 22.204 4.401 -27.661 1.00 89.75 453 THR A CA 1
ATOM 3624 C C . THR A 1 453 ? 22.668 5.844 -27.888 1.00 89.75 453 THR A C 1
ATOM 3626 O O . THR A 1 453 ? 21.853 6.761 -27.879 1.00 89.75 453 THR A O 1
ATOM 3629 N N . LEU A 1 454 ? 23.964 6.048 -28.134 1.00 89.88 454 LEU A N 1
ATOM 3630 C CA . LEU A 1 454 ? 24.569 7.348 -28.434 1.00 89.88 454 LEU A CA 1
ATOM 3631 C C . LEU A 1 454 ? 24.371 7.800 -29.892 1.00 89.88 454 LEU A C 1
ATOM 3633 O O . LEU A 1 454 ? 24.841 8.874 -30.259 1.00 89.88 454 LEU A O 1
ATOM 3637 N N . GLY A 1 455 ? 23.659 7.022 -30.713 1.00 88.94 455 GLY A N 1
ATOM 3638 C CA . GLY A 1 455 ? 23.315 7.403 -32.083 1.00 88.94 455 GLY A CA 1
ATOM 3639 C C . GLY A 1 455 ? 24.307 6.940 -33.151 1.00 88.94 455 GLY A C 1
ATOM 3640 O O . GLY A 1 455 ? 24.230 7.424 -34.277 1.00 88.94 455 GLY A O 1
ATOM 3641 N N . ASN A 1 456 ? 25.174 5.966 -32.848 1.00 89.94 456 ASN A N 1
ATOM 3642 C CA . ASN A 1 456 ? 26.113 5.363 -33.804 1.00 89.94 456 ASN A CA 1
ATOM 3643 C C . ASN A 1 456 ? 25.745 3.911 -34.206 1.00 89.94 456 ASN A C 1
ATOM 3645 O O . ASN A 1 456 ? 26.625 3.043 -34.227 1.00 89.94 456 ASN A O 1
ATOM 3649 N N . PRO A 1 457 ? 24.476 3.576 -34.532 1.00 88.31 457 PRO A N 1
ATOM 3650 C CA . PRO A 1 457 ? 24.082 2.188 -34.772 1.00 88.31 457 PRO A CA 1
ATOM 3651 C C . PRO A 1 457 ? 24.731 1.588 -36.027 1.00 88.31 457 PRO A C 1
ATOM 3653 O O . PRO A 1 457 ? 25.008 0.394 -36.053 1.00 88.31 457 PRO A O 1
ATOM 3656 N N . ASP A 1 458 ? 25.022 2.394 -37.052 1.00 89.06 458 ASP A N 1
ATOM 3657 C CA . ASP A 1 458 ? 25.559 1.905 -38.330 1.00 89.06 458 ASP A CA 1
ATOM 3658 C C . ASP A 1 458 ? 26.983 1.349 -38.198 1.00 89.06 458 ASP A C 1
ATOM 3660 O O . ASP A 1 458 ? 27.308 0.332 -38.811 1.00 89.06 458 ASP A O 1
ATOM 3664 N N . ALA A 1 459 ? 27.811 1.970 -37.352 1.00 86.81 459 ALA A N 1
ATOM 3665 C CA . ALA A 1 459 ? 29.164 1.496 -37.065 1.00 86.81 459 ALA A CA 1
ATOM 3666 C C . ALA A 1 459 ? 29.141 0.133 -36.357 1.00 86.81 459 ALA A C 1
ATOM 3668 O O . ALA A 1 459 ? 29.898 -0.769 -36.713 1.00 86.81 459 ALA A O 1
ATOM 3669 N N . VAL A 1 460 ? 28.223 -0.037 -35.401 1.00 88.94 460 VAL A N 1
ATOM 3670 C CA . VAL A 1 460 ? 28.043 -1.299 -34.670 1.00 88.94 460 VAL A CA 1
ATOM 3671 C C . VAL A 1 460 ? 27.489 -2.390 -35.586 1.00 88.94 460 VAL A C 1
ATOM 3673 O O . VAL A 1 460 ? 27.965 -3.522 -35.558 1.00 88.94 460 VAL A O 1
ATOM 3676 N N . LEU A 1 461 ? 26.516 -2.065 -36.442 1.00 88.69 461 LEU A N 1
ATOM 3677 C CA . LEU A 1 461 ? 25.958 -3.021 -37.401 1.00 88.69 461 LEU A CA 1
ATOM 3678 C C . LEU A 1 461 ? 27.001 -3.494 -38.424 1.00 88.69 461 LEU A C 1
ATOM 3680 O O . LEU A 1 461 ? 27.023 -4.683 -38.750 1.00 88.69 461 LEU A O 1
ATOM 3684 N N . ALA A 1 462 ? 27.878 -2.599 -38.893 1.00 86.75 462 ALA A N 1
ATOM 3685 C CA . ALA A 1 462 ? 29.006 -2.947 -39.759 1.00 86.75 462 ALA A CA 1
ATOM 3686 C C . ALA A 1 462 ? 30.015 -3.884 -39.067 1.00 86.75 462 ALA A C 1
ATOM 3688 O O . ALA A 1 462 ? 30.505 -4.829 -39.682 1.00 86.75 462 ALA A O 1
ATOM 3689 N N . GLU A 1 463 ? 30.298 -3.664 -37.781 1.00 86.50 463 GLU A N 1
ATOM 3690 C CA . GLU A 1 463 ? 31.175 -4.534 -36.985 1.00 86.50 463 GLU A CA 1
ATOM 3691 C C . GLU A 1 463 ? 30.573 -5.940 -36.808 1.00 86.50 463 GLU A C 1
ATOM 3693 O O . GLU A 1 463 ? 31.255 -6.948 -37.001 1.00 86.50 463 GLU A O 1
ATOM 3698 N N . LEU A 1 464 ? 29.267 -6.022 -36.528 1.00 85.00 464 LEU A N 1
ATOM 3699 C CA . LEU A 1 464 ? 28.540 -7.290 -36.383 1.00 85.00 464 LEU A CA 1
ATOM 3700 C C . LEU A 1 464 ? 28.437 -8.090 -37.690 1.00 85.00 464 LEU A C 1
ATOM 3702 O O . LEU A 1 464 ? 28.278 -9.308 -37.642 1.00 85.00 464 LEU A O 1
ATOM 3706 N N . THR A 1 465 ? 28.523 -7.441 -38.855 1.00 76.94 465 THR A N 1
ATOM 3707 C CA . THR A 1 465 ? 28.504 -8.129 -40.161 1.00 76.94 465 THR A CA 1
ATOM 3708 C C . THR A 1 465 ? 29.871 -8.672 -40.577 1.00 76.94 465 THR A C 1
ATOM 3710 O O . THR A 1 465 ? 29.937 -9.526 -41.458 1.00 76.94 465 THR A O 1
ATOM 3713 N N . GLN A 1 466 ? 30.956 -8.215 -39.944 1.00 70.50 466 GLN A N 1
ATOM 3714 C CA . GLN A 1 466 ? 32.325 -8.645 -40.244 1.00 70.50 466 GLN A CA 1
ATOM 3715 C C . GLN A 1 466 ? 32.822 -9.780 -39.334 1.00 70.50 466 GLN A C 1
ATOM 3717 O O . GLN A 1 466 ? 33.873 -10.363 -39.603 1.00 70.50 466 GLN A O 1
ATOM 3722 N N . GLN A 1 467 ? 32.080 -10.134 -38.280 1.00 57.72 467 GLN A N 1
ATOM 3723 C CA . GLN A 1 467 ? 32.403 -11.300 -37.459 1.00 57.72 467 GLN A CA 1
ATOM 3724 C C . GLN A 1 467 ? 32.016 -12.602 -38.186 1.00 57.72 467 GLN A C 1
ATOM 3726 O O . GLN A 1 467 ? 30.885 -12.720 -38.664 1.00 57.72 467 GLN A O 1
ATOM 3731 N N . PRO A 1 468 ? 32.908 -13.612 -38.265 1.00 46.53 468 PRO A N 1
ATOM 3732 C CA . PRO A 1 468 ? 32.549 -14.915 -38.810 1.00 46.53 468 PRO A CA 1
ATOM 3733 C C . PRO A 1 468 ? 31.414 -15.519 -37.983 1.00 46.53 468 PRO A C 1
ATOM 3735 O O . PRO A 1 468 ? 31.538 -15.640 -36.763 1.00 46.53 468 PRO A O 1
ATOM 3738 N N . GLN A 1 469 ? 30.323 -15.923 -38.639 1.00 43.00 469 GLN A N 1
ATOM 3739 C CA . GLN A 1 469 ? 29.283 -16.730 -38.006 1.00 43.00 469 GLN A CA 1
ATOM 3740 C C . GLN A 1 469 ? 29.921 -18.029 -37.502 1.00 43.00 469 GLN A C 1
ATOM 3742 O O . GLN A 1 469 ? 30.179 -18.950 -38.277 1.00 43.00 469 GLN A O 1
ATOM 3747 N N . ALA A 1 470 ? 30.209 -18.101 -36.202 1.00 36.59 470 ALA A N 1
ATOM 3748 C CA . ALA A 1 470 ? 30.579 -19.350 -35.566 1.00 36.59 470 ALA A CA 1
ATOM 3749 C C . ALA A 1 470 ? 29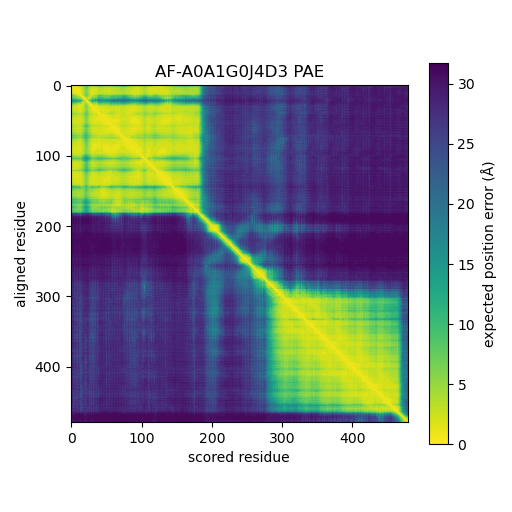.385 -20.302 -35.705 1.00 36.59 470 ALA A C 1
ATOM 3751 O O . ALA A 1 470 ? 28.298 -20.060 -35.184 1.00 36.59 470 ALA A O 1
ATOM 3752 N N . THR A 1 471 ? 29.597 -21.354 -36.485 1.00 37.56 471 THR A N 1
ATOM 3753 C CA . THR A 1 471 ? 28.646 -22.421 -36.774 1.00 37.56 471 THR A CA 1
ATOM 3754 C C . THR A 1 471 ? 27.998 -22.968 -35.508 1.00 37.56 471 THR A C 1
ATOM 3756 O O . THR A 1 471 ? 28.687 -23.295 -34.543 1.00 37.56 471 THR A O 1
ATOM 3759 N N . SER A 1 472 ? 26.678 -23.122 -35.584 1.00 39.34 472 SER A N 1
ATOM 3760 C CA . SER A 1 472 ? 25.823 -24.090 -34.894 1.00 39.34 472 SER A CA 1
ATOM 3761 C C . SER A 1 472 ? 26.586 -25.162 -34.097 1.00 39.34 472 SER A C 1
ATOM 3763 O O . SER A 1 472 ? 26.872 -26.242 -34.608 1.00 39.34 472 SER A O 1
ATOM 3765 N N . SER A 1 473 ? 26.901 -24.888 -32.831 1.00 35.25 473 SER A N 1
ATOM 3766 C CA . SER A 1 473 ? 27.323 -25.920 -31.883 1.00 35.25 473 SER A CA 1
ATOM 3767 C C . SER A 1 473 ? 26.101 -26.337 -31.078 1.00 35.25 473 SER A C 1
ATOM 3769 O O . SER A 1 473 ? 25.499 -25.527 -30.374 1.00 35.25 473 SER A O 1
ATOM 3771 N N . SER A 1 474 ? 25.701 -27.595 -31.250 1.00 34.75 474 SER A N 1
ATOM 3772 C CA . SER A 1 474 ? 24.595 -28.225 -30.541 1.00 34.75 474 SER A CA 1
ATOM 3773 C C . SER A 1 474 ? 24.735 -28.013 -29.034 1.00 34.75 474 SER A C 1
ATOM 3775 O O . SER A 1 474 ? 25.675 -28.520 -28.416 1.00 34.75 474 SER A O 1
ATOM 3777 N N . TYR A 1 475 ? 23.774 -27.320 -28.431 1.00 30.20 475 TYR A N 1
ATOM 3778 C CA . TYR A 1 475 ? 23.588 -27.348 -26.988 1.00 30.20 475 TYR A CA 1
ATOM 3779 C C . TYR A 1 475 ? 23.135 -28.768 -26.622 1.00 30.20 475 TYR A C 1
ATOM 3781 O O . TYR A 1 475 ? 21.987 -29.151 -26.835 1.00 30.20 475 TYR A O 1
ATOM 3789 N N . ARG A 1 476 ? 24.077 -29.595 -26.167 1.00 27.88 476 ARG A N 1
ATOM 3790 C CA . ARG A 1 476 ? 23.799 -30.917 -25.606 1.00 27.88 476 ARG A CA 1
ATOM 3791 C C . ARG A 1 476 ? 23.451 -30.693 -24.129 1.00 27.88 476 ARG A C 1
ATOM 3793 O O . ARG A 1 476 ? 24.310 -30.176 -23.416 1.00 27.88 476 ARG A O 1
ATOM 3800 N N . PRO A 1 477 ? 22.241 -31.029 -23.653 1.00 32.12 477 PRO A N 1
ATOM 3801 C CA . PRO A 1 477 ? 21.952 -30.966 -22.231 1.00 32.12 477 PRO A CA 1
ATOM 3802 C C . PRO A 1 477 ? 22.746 -32.078 -21.545 1.00 32.12 477 PRO A C 1
ATOM 3804 O O . PRO A 1 477 ? 22.628 -33.250 -21.913 1.00 32.12 477 PRO A O 1
ATOM 3807 N N . SER A 1 478 ? 23.585 -31.711 -20.583 1.00 33.91 478 SER A N 1
ATOM 3808 C CA . SER A 1 478 ? 24.143 -32.669 -19.633 1.00 33.91 478 SER A CA 1
ATOM 3809 C C . SER A 1 478 ? 23.032 -33.043 -18.652 1.00 33.91 478 SER A C 1
ATOM 3811 O O . SER A 1 478 ? 22.481 -32.151 -18.005 1.00 33.91 478 SER A O 1
ATOM 3813 N N . PHE A 1 479 ? 22.682 -34.331 -18.624 1.00 41.34 479 PHE A N 1
ATOM 3814 C CA . PHE A 1 479 ? 21.781 -34.950 -17.646 1.00 41.34 479 PHE A CA 1
ATOM 3815 C C . PHE A 1 479 ? 22.363 -34.925 -16.234 1.00 41.34 479 PHE A C 1
ATOM 3817 O O . PHE A 1 479 ? 23.608 -35.036 -16.119 1.00 41.34 479 PHE A O 1
#

Mean predicted aligned error: 20.34 Å

Foldseek 3Di:
DDDPVRLVLLCLAAAWDFDQDPNDTDIDGRPLLVLLVPQPPDDLLVSLLLLVCLLVPALLRNLQVLLLQQDPPDDDPNNVSSLSNSVSSNLLSQLQVQDWFQDQPVGTGRSCCVRCVVVDDDDSVVSNVSSVVRSVVSSVVSCPPPVVVSVVRNVVVVVVSVVRDGRLPCVVVGRGPPVSSDDPPPPDDDDDDDDDDDPPVVVVVVVVPPPDDDDDDDDDDDPDPPDDDDDDDDDDPPPPPVVVVVVVVVVVPPDDDDPCVVVVVVVVVVVCCVVVVADPVNVVVVVSVVVVLVVQQVVLVPAPQNVVCCVLVLAPNVRSSVQDPQLSCLRRVQPLLSVCSSVVVAHSVRSSVADPQLSVLSRQPQSVVCVVVVNDHSVNSSPQDPQLSVLSNQPLSVVCVVVVNAPSVRSSPQDPQLSVLSNQPLSVVCVVVVLAHSVRSSPDDPVLSVCSVVPNVVVSSVVSVPDPPPDDDDPDDDD

Radius of gyration: 32.15 Å; Cα contacts (8 Å, |Δi|>4): 407; chains: 1; bounding box: 54×64×101 Å

Secondary structure (DSSP, 8-state):
---HHHHHHHHHHH-EEEEEETTEEEEEE-HHHHHHHH-TTS-HHHHHHHHHHHHHS-HHHHHHHHTTT--TT--HHHHHHHHHHHHHHHHHHHHHHT-EEE-GGG-EEEHHHHHHGGG----HHHHHHHHHHHHHHHHHHHHTT-HHHHHHHHHHHHHHTTTSPP--THHHHTT--TTTTS-TTTTS----------HHHHHHHHHHHTT---------------S-------------HHHHHHHHHHHHHS--STTHHHHHHHHHHHHHHHHH---HHHHHHHHHHHHHHHHHHHHHHH-HHHHHHHHTTSS-HHHHHT--HHHHHHHHH-HHHHHHHHTTSS-HHHHHT--HHHHHHHH-HHHHHHHHTTSS-HHHHHT--HHHHHHHH-HHHHHHHHTTSS-HHHHHH--HHHHHHHT-HHHHHHHHTTSS-HHHHHH--HHHHHHHHTT-HHHHHHHHHHS--------PPP-

Nearest PDB structures (foldseek):
  8qb8-assembly1_A  TM=1.293E-01  e=3.738E+00  Saccharomyces cerevisiae

Solvent-accessible surface area (backbone atoms only — not comparable to full-atom values): 28135 Å² total; per-residue (Å²): 123,75,50,72,69,48,48,54,55,47,32,56,42,48,22,55,43,85,42,77,55,92,92,42,83,43,72,50,57,5,57,34,47,40,41,48,68,70,43,79,92,56,55,72,21,52,49,49,49,49,55,54,38,27,77,72,39,58,71,71,64,35,51,57,56,49,13,58,70,56,61,88,86,48,60,70,71,62,30,52,51,53,50,50,31,53,48,27,46,49,49,51,24,25,54,49,68,43,33,73,40,39,51,79,92,73,39,76,37,39,34,49,60,72,77,39,52,92,71,43,91,82,58,70,63,45,52,30,57,49,50,52,51,25,48,50,50,42,45,51,63,72,36,61,98,40,54,70,60,30,54,53,41,31,55,52,48,59,57,50,57,75,73,50,68,72,42,64,68,62,44,74,77,40,72,55,38,78,74,77,55,54,66,90,71,76,84,65,88,80,91,86,89,88,82,88,80,67,68,64,58,58,51,52,56,56,63,72,61,72,76,78,76,84,83,83,80,80,88,84,83,92,82,84,90,81,89,79,86,86,85,81,77,92,73,87,80,77,73,64,67,63,62,60,50,49,53,52,49,52,62,62,73,74,65,86,76,88,68,52,60,65,51,50,52,50,44,52,50,49,45,45,31,68,74,68,69,42,49,76,65,56,54,48,52,50,53,49,50,54,50,51,51,49,52,49,27,51,53,38,68,68,32,66,58,50,45,51,36,37,74,69,71,68,37,53,71,75,55,50,51,65,52,49,74,66,32,44,43,41,53,59,77,15,64,40,49,42,53,30,37,78,69,67,76,36,56,60,70,59,50,50,66,52,50,73,66,36,42,50,42,45,44,35,64,61,51,44,51,34,35,74,69,68,76,39,55,70,70,59,48,62,67,53,48,70,67,36,51,50,36,58,67,33,65,55,51,44,52,33,38,73,71,68,75,39,54,71,68,55,46,56,64,54,48,72,66,32,47,53,37,54,67,31,66,60,53,44,52,34,38,73,70,68,75,36,55,70,69,56,46,55,64,53,48,75,66,52,53,49,40,36,67,74,70,43,46,68,63,48,53,54,54,65,70,70,52,78,83,78,72,89,72,81,86,72,84,82,128

pLDDT: mean 73.7, std 24.11, range [21.67, 97.38]